Protein 5TZ6 (pdb70)

Radius of gyration: 31.49 Å; Cα contacts (8 Å, |Δi|>4): 1342; chains: 2; bounding box: 71×43×93 Å

Nearest PDB structures (foldseek):
  5tz6-assembly1_B  TM=1.004E+00  e=2.586E-59  Moorena producens 3L
  5tz6-assembly1_A  TM=9.968E-01  e=7.434E-54  Moorena producens 3L
  3kg8-assembly1_A  TM=9.962E-01  e=2.487E-53  Lyngbya majuscula
  3kg8-assembly1_B  TM=9.814E-01  e=1.537E-48  Lyngbya majuscula
  5tz5-assembly1_B  TM=8.863E-01  e=3.709E-26  Moorena producens 3L

Secondary structure (DSSP, 8-state):
--SBTTBSEEE--TT-SSEEEEEEE-TTTSGGGGGEEETTEEEE-HHHHHHHHHHHHHHH-SSS-EEEEEEE--S-EEE-TT--EEEEEEEEEETTEEEEEEEEE-S-------EEEEEEEEEE---------HHHHHHH--EEE-HHHHHHHHHHTTEEE-GGG--EEEEEE-SSEEEEEEE--TT---TTT-SS-HHHHHHHHHGGGGGSSS--S-TT-EEEEEEEEEEEE------SEEEEEEEEEE-SS-TTEEEEEEEEE-TT--EEEEEEEEEEEEE-HHHHT-/--SBTTBSEEEEETTEEEEEEEEEE-TTTSGGGGGEEETTEEEE-HHHHHHHHHHHHHHH-SSS-EEEEEEE--S-EEE-TT--EEEEEEEEE-SSSEEEEEEEEES-----EEEEEEEEEE-----HHHHHHH--EEE-THHHHHHHHHTTEEE-GGG--EEEEEE-SSEEEEEEE--TT---TTT-SS-HHHHHHHHHGGGGG----TT-EEEEEEEEEEEE------SEEEEEEEEEE-SS-TTEEEEEEEEE-TT--EEEEEEEEEEEEE-HHHHT-

InterPro domains:
  IPR001227 Acyl transferase domain superfamily [G3DSA:3.40.366.10] (580-884)
  IPR009081 Phosphopantetheine binding ACP domain [PF00550] (2170-2235)
  IPR009081 Phosphopantetheine binding ACP domain [PS50075] (2164-2239)
  IPR013217 Methyltransferase type 12 [PF08242] (1470-1570)
  IPR013968 Polyketide synthase-like, ketoreductase domain [PF08659] (1884-2061)
  IPR014030 Beta-ketoacyl synthase-like, N-terminal domain [PF00109] (36-285)
  IPR014031 Beta-ketoacyl synthase, C-terminal domain [PF02801] (294-410)
  IPR014043 Acyl transferase domain [PF00698] (580-899)
  IPR014043 Acyl transferase domain [SM00827] (582-881)
  IPR016035 Acyl transferase/acyl hydrolase/lysophospholipase [SSF52151] (579-879)
  IPR016036 Malonyl-CoA ACP transacylase, ACP-binding [SSF55048] (710-774)
  IPR016039 Thiolase-like [G3DSA:3.40.47.10] (28-479)
  IPR016039 Thiolase-like [SSF53901] (31-402)
  IPR018201 Beta-ketoacyl synthase, active site [PS00606] (198-214)
  IPR020806 Polyketide synthase-like, phosphopantetheine-binding domain [SM00823] (2167-2239)
  IPR020807 Polyketide/metazoan fatty acid synthase-like, dehydratase domain [SM00826] (946-1122)
  IPR020841 Polyketide synthase, beta-ketoacyl synthase domain [PS52004] (35-460)
  IPR020841 Polyketide synthase, beta-ketoacyl synthase domain [SM00825] (38-463)
  IPR029063 S-adenosyl-L-methionine-dependent methyltransferase superfamily [G3DSA:3.40.50.150] (1334-1633)
  IPR029063 S-adenosyl-L-methionine-dependent methyltransferase superfamily [SSF53335] (1449-1626)

Organism: NCBI:txid489825

Foldseek 3Di:
DDLFLAFRDKDDDPPDQKTKTKGKDDCVSPVQLVFWAALNWRWQAVLQVVLVVLSVCVVPDPDNKKKWFWKFFPATDTAPDRGIKMWMWIWHDDVQKTWIWIKIDHPPPVDDDIGTGMTTIMHGDDFDFAFDDPVVVCVQFPAKDALVLLQVLCVLLRGGGHQQLSFFGIWTHGDQKIKTKGFGGPVDDPLVRTFAHSSRSVVLVSNVSVVCSPDDDDSNKDWGWGTFGMKMADGHDPDRIKMKMKGWQADPVDNFKIWMKMWIADPRRTTGMITHTTITGIDRVVVSND/DALFLAFRDWDDDPPDQKIKTKGKDDCVSPVQLVFWAAPNWRWQAVLNVVLVVLSVCVVPDPDNKKKWFWKFFPAIDTAPHVFIKMWMWIWHDDDQKTW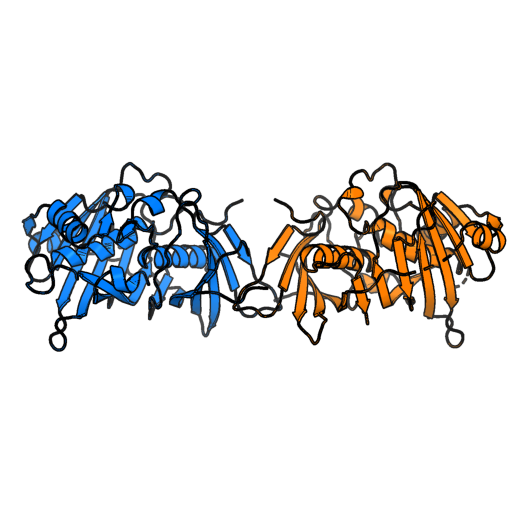IWIKIDGPPDVDIGTGMTTIMHGDDFDDDVVVCVQFPAKDQLVLLQVLCVLLRGGGDQQLSFFGIWTGHDQKIKTKGFGGPVDDPCPRTLGRSSNSVVLVSRNVVVVSDVSNKDWGFGTFGMKMFHGDDPDRIKMKIKGWQADPVDNFKIWIKIWIAHPVGRTGIITHGTITGIDRVVVNVD

CATH classification: 3.10.129.10 (+1 more: 3.10.129.120)

Solvent-accessible surface area: 26269 Å² total; per-residue (Å²): 182,111,90,11,19,1,0,48,35,58,2,84,9,48,40,24,150,28,22,1,3,14,5,71,0,11,45,157,63,7,93,19,0,49,33,22,42,6,64,165,77,26,7,2,15,16,1,1,3,1,2,2,2,2,0,0,3,48,54,39,40,119,50,71,32,4,36,0,35,89,2,84,39,81,81,38,3,25,6,83,168,187,17,72,50,2,0,0,1,6,0,39,67,97,133,137,15,31,39,4,68,0,0,0,5,78,86,103,198,169,30,94,124,102,11,28,3,0,32,15,75,0,12,66,17,106,63,96,62,45,97,30,59,30,128,98,2,81,74,121,2,87,115,115,20,91,21,52,86,0,17,94,21,12,109,74,32,69,14,55,6,23,86,3,0,83,8,4,89,55,0,47,33,26,161,37,19,0,0,0,18,0,94,30,10,178,83,12,161,69,48,119,137,4,38,6,5,0,0,9,1,10,0,7,9,9,0,4,6,2,33,6,50,130,62,89,44,77,136,80,47,4,12,30,43,80,22,2,83,71,4,3,6,0,48,56,29,139,50,95,35,4,19,0,21,0,45,22,72,85,32,197,164,32,44,102,47,3,90,6,58,2,43,4,0,13,69,148,0,89,5,0,4,30,5,70,20,2,20,0,81,37,21,28,5,111,114,74,13,200,178,103,92,12,30,1,0,39,28,60,2,35,4,30,42,18,144,26,19,0,3,14,4,60,2,12,52,159,62,6,94,20,3,51,30,21,55,7,86,155,71,22,8,2,17,10,0,5,5,1,2,1,1,1,0,0,6,50,57,39,40,119,47,78,29,2,28,0,32,101,2,84,34,77,94,35,2,33,7,78,161,190,14,56,44,3,1,0,1,5,0,33,65,101,135,139,14,33,43,3,65,0,0,0,33,63,90,102,214,143,130,102,12,30,3,0,35,16,74,0,13,71,21,97,71,156,112,26,122,106,10,80,75,133,1,86,101,130,20,92,19,52,82,0,15,101,19,12,115,67,9,72,22,58,11,22,91,4,4,101,10,5,90,51,0,52,19,24,161,34,20,0,1,0,22,1,85,28,11,174,80,10,168,81,42,108,144,6,35,6,5,2,0,8,3,12,0,11,13,10,0,6,7,5,36,12,65,142,137,129,88,56,5,24,27,37,73,20,1,86,73,5,9,10,6,60,59,19,131,48,93,41,10,15,0,20,0,40,20,71,99,32,197,169,41,54,110,54,3,84,7,50,4,57,5,10,12,80,149,45,111,38,0,6,40,6,76,17,6,28,1,81,72,27,29,3,134,115,62,15,217

B-factor: mean 114.91, std 52.79, range [30.0, 287.31]

Structure (mmCIF, N/CA/C/O backbone):
data_5TZ6
#
_entry.id   5TZ6
#
_cell.length_a   47.550
_cell.length_b   70.584
_cell.length_c   176.018
_cell.angle_alpha   90.000
_cell.angle_beta   90.000
_cell.angle_gamma   90.000
#
_symmetry.space_group_name_H-M   'P 21 21 21'
#
loop_
_entity.id
_entity.type
_entity.pdbx_description
1 polymer CurJ
2 non-polymer '(2E,5R)-5-hydroxy-2-methylhept-2-enoic acid'
3 water water
#
loop_
_atom_site.group_PDB
_atom_site.id
_atom_site.type_symbol
_atom_site.label_atom_id
_atom_site.label_alt_id
_atom_site.label_comp_id
_atom_site.label_asym_id
_atom_site.label_entity_id
_atom_site.label_seq_id
_atom_site.pdbx_PDB_ins_code
_atom_site.Cartn_x
_atom_site.Cartn_y
_atom_site.Cartn_z
_atom_site.occupancy
_atom_site.B_iso_or_equiv
_atom_site.auth_seq_id
_atom_site.auth_comp_id
_atom_site.auth_asym_id
_atom_site.auth_atom_id
_atom_site.pdbx_PDB_model_num
ATOM 1 N N . THR A 1 6 ? -9.376 9.716 25.591 1.00 161.12 943 THR A N 1
ATOM 2 C CA . THR A 1 6 ? -8.103 9.241 25.062 1.00 162.39 943 THR A CA 1
ATOM 3 C C . THR A 1 6 ? -8.325 8.180 23.984 1.00 150.32 943 THR A C 1
ATOM 4 O O . THR A 1 6 ? -8.191 6.980 24.229 1.00 145.83 943 THR A O 1
ATOM 8 N N . LYS A 1 7 ? -8.662 8.649 22.785 1.00 139.93 944 LYS A N 1
ATOM 9 C CA . LYS A 1 7 ? -8.911 7.802 21.625 1.00 128.44 944 LYS A CA 1
ATOM 10 C C . LYS A 1 7 ? -8.041 8.305 20.483 1.00 120.53 944 LYS A C 1
ATOM 11 O O . LYS A 1 7 ? -8.196 9.450 20.046 1.00 118.96 944 LYS A O 1
ATOM 17 N N . LEU A 1 8 ? -7.128 7.458 20.001 1.00 108.20 945 LEU A N 1
ATOM 18 C CA . LEU A 1 8 ? -6.216 7.900 18.950 1.00 103.86 945 LEU A CA 1
ATOM 19 C C . LEU A 1 8 ? -6.966 8.194 17.657 1.00 99.88 945 LEU A C 1
ATOM 20 O O . LEU A 1 8 ? -6.606 9.123 16.923 1.00 102.14 945 LEU A O 1
ATOM 25 N N . HIS A 1 9 ? -8.020 7.428 17.377 1.00 92.44 946 HIS A N 1
ATOM 26 C CA . HIS A 1 9 ? -8.793 7.522 16.151 1.00 90.54 946 HIS A CA 1
ATOM 27 C C . HIS A 1 9 ? -10.103 6.819 16.450 1.00 92.74 946 HIS A C 1
ATOM 28 O O . HIS A 1 9 ? -10.081 5.775 17.115 1.00 97.15 946 HIS A O 1
ATOM 35 N N . PRO A 1 10 ? -11.248 7.342 16.002 1.00 92.15 947 PRO A N 1
ATOM 36 C CA . PRO A 1 10 ? -12.530 6.716 16.372 1.00 90.55 947 PRO A CA 1
ATOM 37 C C . PRO A 1 10 ? -12.547 5.209 16.142 1.00 79.82 947 PRO A C 1
ATOM 38 O O . PRO A 1 10 ? -13.341 4.490 16.757 1.00 81.82 947 PRO A O 1
ATOM 42 N N . LEU A 1 11 ? -11.659 4.718 15.278 1.00 70.92 948 LEU A N 1
ATOM 43 C CA . LEU A 1 11 ? -11.567 3.299 14.967 1.00 75.79 948 LEU A CA 1
ATOM 44 C C . LEU A 1 11 ? -10.424 2.595 15.687 1.00 79.43 948 LEU A C 1
ATOM 45 O O . LEU A 1 11 ? -10.289 1.376 15.554 1.00 85.25 948 LEU A O 1
ATOM 50 N N . ILE A 1 12 ? -9.600 3.320 16.441 1.00 69.82 949 ILE A N 1
ATOM 51 C CA . ILE A 1 12 ? -8.376 2.758 17.005 1.00 67.99 949 ILE A CA 1
ATOM 52 C C . ILE A 1 12 ? -8.246 3.238 18.442 1.00 66.89 949 ILE A C 1
ATOM 53 O O . ILE A 1 12 ? -8.111 4.442 18.687 1.00 65.42 949 ILE A O 1
ATOM 58 N N . ASN A 1 13 ? -8.271 2.303 19.391 1.00 63.49 950 ASN A N 1
ATOM 59 C CA . ASN A 1 13 ? -8.182 2.697 20.790 1.00 71.79 950 ASN A CA 1
ATOM 60 C C . ASN A 1 13 ? -6.741 2.965 21.208 1.00 75.10 950 ASN A C 1
ATOM 61 O O . ASN A 1 13 ? -6.447 4.014 21.791 1.00 74.20 950 ASN A O 1
ATOM 66 N N . GLN A 1 14 ? -5.818 2.052 20.915 1.00 77.53 951 GLN A N 1
ATOM 67 C CA . GLN A 1 14 ? -4.440 2.298 21.319 1.00 84.41 951 GLN A CA 1
ATOM 68 C C . GLN A 1 14 ? -3.484 1.782 20.258 1.00 76.43 951 GLN A C 1
ATOM 69 O O . GLN A 1 14 ? -3.820 0.915 19.453 1.00 69.14 951 GLN A O 1
ATOM 75 N N . LYS A 1 15 ? -2.285 2.351 20.263 1.00 81.72 952 LYS A N 1
ATOM 76 C CA . LYS A 1 15 ? -1.178 1.914 19.428 1.00 74.33 952 LYS A CA 1
ATOM 77 C C . LYS A 1 15 ? -0.043 1.448 20.327 1.00 74.78 952 LYS A C 1
ATOM 78 O O . LYS A 1 15 ? 0.216 2.049 21.375 1.00 76.89 952 LYS A O 1
ATOM 84 N N . PHE A 1 16 ? 0.629 0.374 19.924 1.00 68.90 953 PHE A N 1
ATOM 85 C CA . PHE A 1 16 ? 1.746 -0.143 20.698 1.00 66.54 953 PHE A CA 1
ATOM 86 C C . PHE A 1 16 ? 2.903 -0.501 19.783 1.00 66.70 953 PHE A C 1
ATOM 87 O O . PHE A 1 16 ? 2.717 -1.185 18.771 1.00 56.09 953 PHE A O 1
ATOM 95 N N . GLN A 1 17 ? 4.095 -0.050 20.164 1.00 65.93 954 GLN A N 1
ATOM 96 C CA . GLN A 1 17 ? 5.327 -0.516 19.554 1.00 74.54 954 GLN A CA 1
ATOM 97 C C . GLN A 1 17 ? 6.421 -0.493 20.607 1.00 71.66 954 GLN A C 1
ATOM 98 O O . GLN A 1 17 ? 6.305 0.177 21.637 1.00 70.42 954 GLN A O 1
ATOM 104 N N . SER A 1 18 ? 7.487 -1.251 20.338 1.00 76.09 955 SER A N 1
ATOM 105 C CA . SER A 1 18 ? 8.543 -1.485 21.310 1.00 79.22 955 SER A CA 1
ATOM 106 C C . SER A 1 18 ? 9.861 -1.742 20.599 1.00 80.46 955 SER A C 1
ATOM 107 O O . SER A 1 18 ? 9.870 -2.386 19.538 1.00 76.83 955 SER A O 1
ATOM 110 N N . PRO A 1 19 ? 10.978 -1.250 21.143 1.00 83.20 956 PRO A N 1
ATOM 111 C CA . PRO A 1 19 ? 12.294 -1.594 20.585 1.00 88.37 956 PRO A CA 1
ATOM 112 C C . PRO A 1 19 ? 12.538 -3.094 20.502 1.00 92.06 956 PRO A C 1
ATOM 113 O O . PRO A 1 19 ? 13.403 -3.541 19.742 1.00 98.35 956 PRO A O 1
ATOM 117 N N . LEU A 1 20 ? 11.784 -3.879 21.275 1.00 89.29 957 LEU A N 1
ATOM 118 C CA . LEU A 1 20 ? 11.930 -5.329 21.320 1.00 88.93 957 LEU A CA 1
ATOM 119 C C . LEU A 1 20 ? 10.884 -6.050 20.479 1.00 90.40 957 LEU A C 1
ATOM 120 O O . LEU A 1 20 ? 10.671 -7.253 20.660 1.00 98.72 957 LEU A O 1
ATOM 125 N N . SER A 1 21 ? 10.224 -5.338 19.570 1.00 86.00 958 SER A N 1
ATOM 126 C CA . SER A 1 21 ? 9.232 -5.928 18.683 1.00 76.24 958 SER A CA 1
ATOM 127 C C . SER A 1 21 ? 9.424 -5.377 17.282 1.00 79.19 958 SER A C 1
ATOM 128 O O . SER A 1 21 ? 9.541 -4.162 17.104 1.00 83.23 958 SER A O 1
ATOM 131 N N . LYS A 1 22 ? 9.487 -6.266 16.293 1.00 82.43 959 LYS A N 1
ATOM 132 C CA . LYS A 1 22 ? 9.588 -5.812 14.913 1.00 92.64 959 LYS A CA 1
ATOM 133 C C . LYS A 1 22 ? 8.251 -5.341 14.347 1.00 85.39 959 LYS A C 1
ATOM 134 O O . LYS A 1 22 ? 8.244 -4.536 13.411 1.00 85.00 959 LYS A O 1
ATOM 140 N N . GLU A 1 23 ? 7.128 -5.810 14.886 1.00 80.26 960 GLU A N 1
ATOM 141 C CA . GLU A 1 23 ? 5.821 -5.380 14.406 1.00 73.95 960 GLU A CA 1
ATOM 142 C C . GLU A 1 23 ? 5.324 -4.151 15.167 1.00 73.56 960 GLU A C 1
ATOM 143 O O . GLU A 1 23 ? 5.710 -3.892 16.309 1.00 77.95 960 GLU A O 1
ATOM 149 N N . ILE A 1 24 ? 4.440 -3.400 14.514 1.00 72.47 961 ILE A N 1
ATOM 150 C CA . ILE A 1 24 ? 3.693 -2.312 15.132 1.00 67.85 961 ILE A CA 1
ATOM 151 C C . ILE A 1 24 ? 2.242 -2.752 15.248 1.00 61.48 961 ILE A C 1
ATOM 152 O O . ILE A 1 24 ? 1.688 -3.347 14.317 1.00 56.49 961 ILE A O 1
ATOM 157 N N . PHE A 1 25 ? 1.625 -2.468 16.389 1.00 64.92 962 PHE A N 1
ATOM 158 C CA . PHE A 1 25 ? 0.283 -2.951 16.671 1.00 61.74 962 PHE A CA 1
ATOM 159 C C . PHE A 1 25 ? -0.679 -1.791 16.872 1.00 62.57 962 PHE A C 1
ATOM 160 O O . PHE A 1 25 ? -0.330 -0.780 17.485 1.00 67.93 962 PHE A O 1
ATOM 168 N N . PHE A 1 26 ? -1.887 -1.941 16.340 1.00 60.34 963 PHE A N 1
ATOM 169 C CA . PHE A 1 26 ? -3.013 -1.081 16.675 1.00 59.28 963 PHE A CA 1
ATOM 170 C C . PHE A 1 26 ? -4.155 -1.937 17.204 1.00 57.75 963 PHE A C 1
ATOM 171 O O . PHE A 1 26 ? -4.417 -3.028 16.688 1.00 59.45 963 PHE A O 1
ATOM 179 N N . GLU A 1 27 ? -4.809 -1.455 18.256 1.00 56.47 964 GLU A N 1
ATOM 180 C CA . GLU A 1 27 ? -5.815 -2.220 18.974 1.00 67.77 964 GLU A CA 1
ATOM 181 C C . GLU A 1 27 ? -7.092 -1.407 19.106 1.00 74.08 964 GLU A C 1
ATOM 182 O O . GLU A 1 27 ? -7.058 -0.207 19.414 1.00 80.43 964 GLU A O 1
ATOM 188 N N . SER A 1 28 ? -8.215 -2.090 18.896 1.00 69.85 965 SER A N 1
ATOM 189 C CA . SER A 1 28 ? -9.523 -1.476 18.751 1.00 69.11 965 SER A CA 1
ATOM 190 C C . SER A 1 28 ? -10.557 -2.464 19.266 1.00 66.85 965 SER A C 1
ATOM 191 O O . SER A 1 28 ? -10.366 -3.678 19.166 1.00 60.60 965 SER A O 1
ATOM 194 N N . TYR A 1 29 ? -11.645 -1.945 19.832 1.00 68.22 966 TYR A N 1
ATOM 195 C CA . TYR A 1 29 ? -12.673 -2.782 20.453 1.00 71.59 966 TYR A CA 1
ATOM 196 C C . TYR A 1 29 ? -13.969 -2.634 19.661 1.00 72.11 966 TYR A C 1
ATOM 197 O O . TYR A 1 29 ? -14.678 -1.631 19.789 1.00 79.61 966 TYR A O 1
ATOM 206 N N . PHE A 1 30 ? -14.286 -3.651 18.863 1.00 63.12 967 PHE A N 1
ATOM 207 C CA . PHE A 1 30 ? -15.394 -3.585 17.917 1.00 57.38 967 PHE A CA 1
ATOM 208 C C . PHE A 1 30 ? -16.677 -4.087 18.569 1.00 60.42 967 PHE A C 1
ATOM 209 O O . PHE A 1 30 ? -16.741 -5.230 19.047 1.00 62.34 967 PHE A O 1
ATOM 217 N N . SER A 1 31 ? -17.689 -3.223 18.587 1.00 62.19 968 SER A N 1
ATOM 218 C CA . SER A 1 31 ? -18.996 -3.522 19.153 1.00 69.28 968 SER A CA 1
ATOM 219 C C . SER A 1 31 ? -19.968 -2.454 18.681 1.00 71.67 968 SER A C 1
ATOM 220 O O . SER A 1 31 ? -19.564 -1.370 18.248 1.00 68.62 968 SER A O 1
ATOM 223 N N . THR A 1 32 ? -21.261 -2.776 18.769 1.00 73.67 969 THR A N 1
ATOM 224 C CA . THR A 1 32 ? -22.283 -1.828 18.341 1.00 71.96 969 THR A CA 1
ATOM 225 C C . THR A 1 32 ? -22.303 -0.592 19.231 1.00 77.34 969 THR A C 1
ATOM 226 O O . THR A 1 32 ? -22.637 0.502 18.762 1.00 76.68 969 THR A O 1
ATOM 230 N N . GLU A 1 33 ? -21.954 -0.742 20.510 1.00 77.92 970 GLU A N 1
ATOM 231 C CA . GLU A 1 33 ? -21.921 0.415 21.398 1.00 90.27 970 GLU A CA 1
ATOM 232 C C . GLU A 1 33 ? -20.770 1.356 21.051 1.00 97.29 970 GLU A C 1
ATOM 233 O O . GLU A 1 33 ? -20.949 2.580 21.040 1.00 112.76 970 GLU A O 1
ATOM 239 N N . ASN A 1 34 ? -19.584 0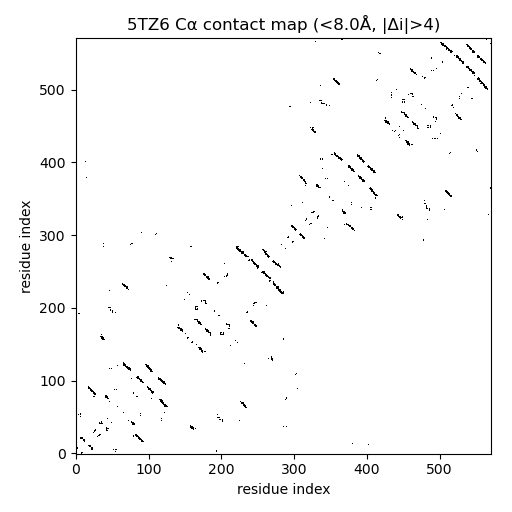.812 20.760 1.00 94.22 971 ASN A N 1
ATOM 240 C CA . ASN A 1 34 ? -18.453 1.668 20.410 1.00 82.13 971 ASN A CA 1
ATOM 241 C C . ASN A 1 34 ? -18.588 2.225 19.001 1.00 77.23 971 ASN A C 1
ATOM 242 O O . ASN A 1 34 ? -18.209 3.373 18.746 1.00 80.94 971 ASN A O 1
ATOM 247 N N . LEU A 1 35 ? -19.124 1.429 18.079 1.00 72.35 972 LEU A N 1
ATOM 248 C CA . LEU A 1 35 ? -19.277 1.825 16.680 1.00 69.21 972 LEU A CA 1
ATOM 249 C C . LEU A 1 35 ? -20.735 1.629 16.291 1.00 70.60 972 LEU A C 1
ATOM 250 O O . LEU A 1 35 ? -21.123 0.561 15.794 1.00 68.39 972 LEU A O 1
ATOM 255 N N . PRO A 1 36 ? -21.569 2.652 16.484 1.00 67.17 973 PRO A N 1
ATOM 256 C CA . PRO A 1 36 ? -23.014 2.464 16.277 1.00 68.60 973 PRO A CA 1
ATOM 257 C C . PRO A 1 36 ? -23.373 2.038 14.866 1.00 68.24 973 PRO A C 1
ATOM 258 O O . PRO A 1 36 ? -24.229 1.163 14.695 1.00 71.93 973 PRO A O 1
ATOM 262 N N . PHE A 1 37 ? -22.736 2.621 13.847 1.00 61.45 974 PHE A N 1
ATOM 263 C CA . PHE A 1 37 ? -23.099 2.302 12.471 1.00 59.54 974 PHE A CA 1
ATOM 264 C C . PHE A 1 37 ? -22.930 0.820 12.154 1.00 63.42 974 PHE A C 1
ATOM 265 O O . PHE A 1 37 ? -23.514 0.336 11.177 1.00 61.97 974 PHE A O 1
ATOM 273 N N . LEU A 1 38 ? -22.148 0.089 12.952 1.00 65.10 975 LEU A N 1
ATOM 274 C CA . LEU A 1 38 ? -22.017 -1.347 12.733 1.00 65.72 975 LEU A CA 1
ATOM 275 C C . LEU A 1 38 ? -23.365 -2.055 12.816 1.00 68.20 975 LEU A C 1
ATOM 276 O O . LEU A 1 38 ? -23.552 -3.112 12.202 1.00 69.00 975 LEU A O 1
ATOM 281 N N . ALA A 1 39 ? -24.318 -1.485 13.549 1.00 56.74 976 ALA A N 1
ATOM 282 C CA . ALA A 1 39 ? -25.640 -2.079 13.646 1.00 63.95 976 ALA A CA 1
ATOM 283 C C . ALA A 1 39 ? -26.445 -1.943 12.359 1.00 71.67 976 ALA A C 1
ATOM 284 O O . ALA A 1 39 ? -27.584 -2.423 12.311 1.00 62.80 976 ALA A O 1
ATOM 286 N N . ASP A 1 40 ? -25.890 -1.320 11.320 1.00 63.82 977 ASP A N 1
ATOM 287 C CA . ASP A 1 40 ? -26.614 -1.083 10.079 1.00 60.47 977 ASP A CA 1
ATOM 288 C C . ASP A 1 40 ? -26.160 -1.986 8.941 1.00 59.25 977 ASP A C 1
ATOM 289 O O . ASP A 1 40 ? -26.611 -1.806 7.805 1.00 63.44 977 ASP A O 1
ATOM 294 N N . PHE A 1 41 ? -25.279 -2.944 9.209 1.00 58.70 978 PHE A N 1
ATOM 295 C CA . PHE A 1 41 ? -24.830 -3.904 8.209 1.00 56.00 978 PHE A CA 1
ATOM 296 C C . PHE A 1 41 ? -25.189 -5.286 8.746 1.00 52.49 978 PHE A C 1
ATOM 297 O O . PHE A 1 41 ? -24.413 -5.886 9.494 1.00 54.82 978 PHE A O 1
ATOM 305 N N . ILE A 1 42 ? -26.375 -5.773 8.382 1.00 49.44 979 ILE A N 1
ATOM 306 C CA . ILE A 1 42 ? -26.946 -7.001 8.937 1.00 53.35 979 ILE A CA 1
ATOM 307 C C . ILE A 1 42 ? -26.957 -8.058 7.841 1.00 56.24 979 ILE A C 1
ATOM 308 O O . ILE A 1 42 ? -27.608 -7.877 6.808 1.00 63.59 979 ILE A O 1
ATOM 313 N N . VAL A 1 43 ? -26.255 -9.164 8.059 1.00 59.07 980 VAL A N 1
ATOM 314 C CA . VAL A 1 43 ? -26.210 -10.267 7.100 1.00 58.99 980 VAL A CA 1
ATOM 315 C C . VAL A 1 43 ? -26.826 -11.491 7.764 1.00 60.10 980 VAL A C 1
ATOM 316 O O . VAL A 1 43 ? -26.321 -11.965 8.790 1.00 64.62 980 VAL A O 1
ATOM 320 N N . TYR A 1 44 ? -27.899 -12.013 7.171 1.00 57.56 981 TYR A N 1
ATOM 321 C CA . TYR A 1 44 ? -28.620 -13.146 7.745 1.00 60.88 981 TYR A CA 1
ATOM 322 C C . TYR A 1 44 ? -28.837 -12.961 9.242 1.00 68.72 981 TYR A C 1
ATOM 323 O O . TYR A 1 44 ? -28.671 -13.903 10.025 1.00 70.32 981 TYR A O 1
ATOM 332 N N . GLU A 1 45 ? -29.209 -11.745 9.642 1.00 72.10 982 GLU A N 1
ATOM 333 C CA . GLU A 1 45 ? -29.561 -11.354 11.010 1.00 76.02 982 GLU A CA 1
ATOM 334 C C . GLU A 1 45 ? -28.358 -11.197 11.934 1.00 67.52 982 GLU A C 1
ATOM 335 O O . GLU A 1 45 ? -28.543 -11.066 13.157 1.00 66.30 982 GLU A O 1
ATOM 341 N N . GLN A 1 46 ? -27.141 -11.165 11.410 1.00 60.30 983 GLN A N 1
ATOM 342 C CA . GLN A 1 46 ? -25.948 -11.026 12.230 1.00 68.99 983 GLN A CA 1
ATOM 343 C C . GLN A 1 46 ? -25.269 -9.700 11.932 1.00 61.76 983 GLN A C 1
ATOM 344 O O . GLN A 1 46 ? -25.266 -9.236 10.788 1.00 67.31 983 GLN A O 1
ATOM 350 N N . VAL A 1 47 ? -24.704 -9.087 12.969 1.00 53.86 984 VAL A N 1
ATOM 351 C CA . VAL A 1 47 ? -23.869 -7.914 12.756 1.00 56.17 984 VAL A CA 1
ATOM 352 C C . VAL A 1 47 ? -22.559 -8.373 12.138 1.00 55.46 984 VAL A C 1
ATOM 353 O O . VAL A 1 47 ? -21.838 -9.193 12.717 1.00 66.72 984 VAL A O 1
ATOM 357 N N . VAL A 1 48 ? -22.235 -7.828 10.970 1.00 50.27 985 VAL A N 1
ATOM 358 C CA . VAL A 1 48 ? -21.040 -8.208 10.231 1.00 52.64 985 VAL A CA 1
ATOM 359 C C . VAL A 1 48 ? -20.265 -6.951 9.882 1.00 56.79 985 VAL A C 1
ATOM 360 O O . VAL A 1 48 ? -20.849 -5.932 9.493 1.00 65.86 985 VAL A O 1
ATOM 364 N N . VAL A 1 49 ? -18.942 -7.019 10.026 1.00 54.42 986 VAL A N 1
ATOM 365 C CA . VAL A 1 49 ? -18.046 -5.943 9.643 1.00 53.01 986 VAL A CA 1
ATOM 366 C C . VAL A 1 49 ? -17.574 -6.217 8.220 1.00 49.94 986 VAL A C 1
ATOM 367 O O . VAL A 1 49 ? -16.836 -7.200 8.013 1.00 57.77 986 VAL A O 1
ATOM 371 N N . PRO A 1 50 ? -17.937 -5.409 7.236 1.00 55.20 987 PRO A N 1
ATOM 372 C CA . PRO A 1 50 ? -17.480 -5.653 5.869 1.00 53.66 987 PRO A CA 1
ATOM 373 C C . PRO A 1 50 ? -16.008 -5.299 5.691 1.00 52.97 987 PRO A C 1
ATOM 374 O O . PRO A 1 50 ? -15.412 -4.568 6.486 1.00 57.42 987 PRO A O 1
ATOM 378 N N . GLY A 1 51 ? -15.426 -5.839 4.615 1.00 52.73 988 GLY A N 1
ATOM 379 C CA . GLY A 1 51 ? -14.023 -5.565 4.317 1.00 50.62 988 GLY A CA 1
ATOM 380 C C . GLY A 1 51 ? -13.720 -4.078 4.232 1.00 48.12 988 GLY A C 1
ATOM 381 O O . GLY A 1 51 ? -12.706 -3.600 4.759 1.00 68.03 988 GLY A O 1
ATOM 382 N N . ALA A 1 52 ? -14.586 -3.330 3.546 1.00 43.52 989 ALA A N 1
ATOM 383 C CA . ALA A 1 52 ? -14.459 -1.880 3.441 1.00 51.74 989 ALA A CA 1
ATOM 384 C C . ALA A 1 52 ? -14.107 -1.272 4.792 1.00 53.66 989 ALA A C 1
ATOM 385 O O . ALA A 1 52 ? -13.276 -0.360 4.883 1.00 69.32 989 ALA A O 1
ATOM 387 N N . SER A 1 53 ? -14.721 -1.789 5.853 1.00 49.25 990 SER A N 1
ATOM 388 C CA . SER A 1 53 ? -14.422 -1.286 7.185 1.00 45.09 990 SER A CA 1
ATOM 389 C C . SER A 1 53 ? -12.952 -1.481 7.516 1.00 50.73 990 SER A C 1
ATOM 390 O O . SER A 1 53 ? -12.291 -0.564 8.012 1.00 62.40 990 SER A O 1
ATOM 393 N N . HIS A 1 54 ? -12.423 -2.682 7.258 1.00 46.15 991 HIS A N 1
ATOM 394 C CA . HIS A 1 54 ? -11.003 -2.928 7.497 1.00 48.81 991 HIS A CA 1
ATOM 395 C C . HIS A 1 54 ? -10.124 -1.999 6.669 1.00 46.72 991 HIS A C 1
ATOM 396 O O . HIS A 1 54 ? -9.037 -1.614 7.117 1.00 56.68 991 HIS A O 1
ATOM 403 N N . ILE A 1 55 ? -10.576 -1.622 5.469 1.00 35.86 992 ILE A N 1
ATOM 404 C CA . ILE A 1 55 ? -9.836 -0.637 4.683 1.00 42.05 992 ILE A CA 1
ATOM 405 C C . ILE A 1 55 ? -9.791 0.700 5.416 1.00 46.70 992 ILE A C 1
ATOM 406 O O . ILE A 1 55 ? -8.728 1.318 5.564 1.00 54.12 992 ILE A O 1
ATOM 411 N N . SER A 1 56 ? -10.946 1.164 5.892 1.00 54.25 993 SER A N 1
ATOM 412 C CA . SER A 1 56 ? -10.977 2.404 6.662 1.00 50.94 993 SER A CA 1
ATOM 413 C C . SER A 1 56 ? -10.081 2.311 7.900 1.00 48.48 993 SER A C 1
ATOM 414 O O . SER A 1 56 ? -9.382 3.274 8.254 1.00 56.21 993 SER A O 1
ATOM 417 N N . LEU A 1 57 ? -10.044 1.137 8.536 1.00 43.54 994 LEU A N 1
ATOM 418 C CA . LEU A 1 57 ? -9.204 0.934 9.714 1.00 43.07 994 LEU A CA 1
ATOM 419 C C . LEU A 1 57 ? -7.724 1.047 9.366 1.00 52.88 994 LEU A C 1
ATOM 420 O O . LEU A 1 57 ? -6.937 1.638 10.124 1.00 53.23 994 LEU A O 1
ATOM 425 N N . LEU A 1 58 ? -7.324 0.493 8.219 1.00 45.70 995 LEU A N 1
ATOM 426 C CA . LEU A 1 58 ? -5.923 0.607 7.830 1.00 48.68 995 LEU A CA 1
ATOM 427 C C . LEU A 1 58 ? -5.575 2.041 7.459 1.00 51.79 995 LEU A C 1
ATOM 428 O O . LEU A 1 58 ? -4.473 2.507 7.756 1.00 53.97 995 LEU A O 1
ATOM 433 N N . LEU A 1 59 ? -6.494 2.766 6.817 1.00 52.28 996 LEU A N 1
ATOM 434 C CA . LEU A 1 59 ? -6.226 4.183 6.599 1.00 57.16 996 LEU A CA 1
ATOM 435 C C . LEU A 1 59 ? -5.991 4.899 7.923 1.00 57.41 996 LEU A C 1
ATOM 436 O O . LEU A 1 59 ? -5.111 5.765 8.020 1.00 58.26 996 LEU A O 1
ATOM 441 N N . ALA A 1 60 ? -6.761 4.554 8.959 1.00 53.08 997 ALA A N 1
ATOM 442 C CA . ALA A 1 60 ? -6.502 5.144 10.272 1.00 51.34 997 ALA A CA 1
ATOM 443 C C . ALA A 1 60 ? -5.085 4.831 10.754 1.00 61.75 997 ALA A C 1
ATOM 444 O O . ALA A 1 60 ? -4.315 5.741 11.103 1.00 67.25 997 ALA A O 1
ATOM 446 N N . ALA A 1 61 ? -4.720 3.544 10.779 1.00 56.33 998 ALA A N 1
ATOM 447 C CA . ALA A 1 61 ? -3.375 3.173 11.220 1.00 62.60 998 ALA A CA 1
ATOM 448 C C . ALA A 1 61 ? -2.312 3.945 10.444 1.00 57.25 998 ALA A C 1
ATOM 449 O O . ALA A 1 61 ? -1.395 4.543 11.027 1.00 53.46 998 ALA A O 1
ATOM 451 N N . ALA A 1 62 ? -2.430 3.938 9.116 1.00 57.11 999 ALA A N 1
ATOM 452 C CA . ALA A 1 62 ? -1.564 4.741 8.266 1.00 60.49 999 ALA A CA 1
ATOM 453 C C . ALA A 1 62 ? -1.464 6.165 8.789 1.00 64.66 999 ALA A C 1
ATOM 454 O O . ALA A 1 62 ? -0.365 6.711 8.937 1.00 66.57 999 ALA A O 1
ATOM 456 N N . SER A 1 63 ? -2.611 6.786 9.072 1.00 67.88 1000 SER A N 1
ATOM 457 C CA . SER A 1 63 ? -2.589 8.166 9.540 1.00 73.49 1000 SER A CA 1
ATOM 458 C C . SER A 1 63 ? -1.881 8.296 10.879 1.00 73.74 1000 SER A C 1
ATOM 459 O O . SER A 1 63 ? -1.388 9.380 11.202 1.00 66.97 1000 SER A O 1
ATOM 462 N N . LEU A 1 64 ? -1.775 7.213 11.644 1.00 77.89 1001 LEU A N 1
ATOM 463 C CA . LEU A 1 64 ? -1.009 7.264 12.881 1.00 68.85 1001 LEU A CA 1
ATOM 464 C C . LEU A 1 64 ? 0.437 6.812 12.718 1.00 76.93 1001 LEU A C 1
ATOM 465 O O . LEU A 1 64 ? 1.184 6.827 13.703 1.00 82.32 1001 LEU A O 1
ATOM 470 N N . THR A 1 65 ? 0.864 6.423 11.517 1.00 80.33 1002 THR A N 1
ATOM 471 C CA . THR A 1 65 ? 2.259 6.024 11.350 1.00 78.39 1002 THR A CA 1
ATOM 472 C C . THR A 1 65 ? 3.009 6.837 10.307 1.00 75.05 1002 THR A C 1
ATOM 473 O O . THR A 1 65 ? 4.162 7.203 10.541 1.00 74.87 1002 THR A O 1
ATOM 477 N N . PHE A 1 66 ? 2.398 7.141 9.166 1.00 73.75 1003 PHE A N 1
ATOM 478 C CA . PHE A 1 66 ? 3.085 7.939 8.162 1.00 77.14 1003 PHE A CA 1
ATOM 479 C C . PHE A 1 66 ? 2.953 9.427 8.481 1.00 80.21 1003 PHE A C 1
ATOM 480 O O . PHE A 1 66 ? 2.050 9.858 9.203 1.00 82.77 1003 PHE A O 1
ATOM 488 N N . ALA A 1 67 ? 3.884 10.218 7.945 1.00 88.86 1004 ALA A N 1
ATOM 489 C CA . ALA A 1 67 ? 3.756 11.667 8.056 1.00 93.13 1004 ALA A CA 1
ATOM 490 C C . ALA A 1 67 ? 2.870 12.257 6.964 1.00 94.35 1004 ALA A C 1
ATOM 491 O O . ALA A 1 67 ? 2.230 13.291 7.186 1.00 105.05 1004 ALA A O 1
ATOM 493 N N . ALA A 1 68 ? 2.813 11.621 5.798 1.00 89.07 1005 ALA A N 1
ATOM 494 C CA . ALA A 1 68 ? 2.039 12.107 4.665 1.00 80.90 1005 ALA A CA 1
ATOM 495 C C . ALA A 1 68 ? 0.585 11.637 4.744 1.00 85.63 1005 ALA A C 1
ATOM 496 O O . ALA A 1 68 ? 0.221 10.759 5.531 1.00 89.43 1005 ALA A O 1
ATOM 498 N N . THR A 1 69 ? -0.255 12.242 3.904 1.00 92.17 1006 THR A N 1
ATOM 499 C CA . THR A 1 69 ? -1.686 11.963 3.876 1.00 82.26 1006 THR A CA 1
ATOM 500 C C . THR A 1 69 ? -2.076 10.943 2.813 1.00 73.50 1006 THR A C 1
ATOM 501 O O . THR A 1 69 ? -2.982 10.136 3.043 1.00 74.63 1006 THR A O 1
ATOM 505 N N . GLU A 1 70 ? -1.428 10.971 1.647 1.00 67.20 1007 GLU A N 1
ATOM 506 C CA . GLU A 1 70 ? -1.729 10.019 0.586 1.00 66.58 1007 GLU A CA 1
ATOM 507 C C . GLU A 1 70 ? -1.072 8.681 0.897 1.00 69.08 1007 GLU A C 1
ATOM 508 O O . GLU A 1 70 ? 0.113 8.630 1.241 1.00 74.67 1007 GLU A O 1
ATOM 514 N N . CYS A 1 71 ? -1.833 7.598 0.782 1.00 61.41 1008 CYS A N 1
ATOM 515 C CA . CYS A 1 71 ? -1.237 6.283 0.949 1.00 66.20 1008 CYS A CA 1
ATOM 516 C C . CYS A 1 71 ? -2.014 5.260 0.133 1.00 54.47 1008 CYS A C 1
ATOM 517 O O . CYS A 1 71 ? -3.085 5.540 -0.410 1.00 56.26 1008 CYS A O 1
ATOM 520 N N . GLN A 1 72 ? -1.454 4.059 0.054 1.00 57.50 1009 GLN A N 1
ATOM 521 C CA . GLN A 1 72 ? -1.988 3.020 -0.806 1.00 55.79 1009 GLN A CA 1
ATOM 522 C C . GLN A 1 72 ? -1.896 1.675 -0.107 1.00 58.04 1009 GLN A C 1
ATOM 523 O O . GLN A 1 72 ? -0.926 1.392 0.609 1.00 58.00 1009 GLN A O 1
ATOM 529 N N . ILE A 1 73 ? -2.942 0.875 -0.304 1.00 45.25 1010 ILE A N 1
ATOM 530 C CA . ILE A 1 73 ? -3.057 -0.481 0.206 1.00 48.02 1010 ILE A CA 1
ATOM 531 C C . ILE A 1 73 ? -3.123 -1.399 -1.004 1.00 49.48 1010 ILE A C 1
ATOM 532 O O . ILE A 1 73 ? -3.973 -1.208 -1.878 1.00 52.82 1010 ILE A O 1
ATOM 537 N N . GLU A 1 74 ? -2.250 -2.395 -1.055 1.00 52.08 1011 GLU A N 1
ATOM 538 C CA . GLU A 1 74 ? -2.112 -3.225 -2.241 1.00 59.81 1011 GLU A CA 1
ATOM 539 C C . GLU A 1 74 ? -2.264 -4.698 -1.892 1.00 53.37 1011 GLU A C 1
ATOM 540 O O . GLU A 1 74 ? -2.012 -5.121 -0.760 1.00 42.11 1011 GLU A O 1
ATOM 546 N N . ASP A 1 75 ? -2.678 -5.472 -2.893 1.00 50.49 1012 ASP A N 1
ATOM 547 C CA . ASP A 1 75 ? -2.857 -6.914 -2.766 1.00 52.65 1012 ASP A CA 1
ATOM 548 C C . ASP A 1 75 ? -3.666 -7.264 -1.521 1.00 43.55 1012 ASP A C 1
ATOM 549 O O . ASP A 1 75 ? -3.246 -8.057 -0.673 1.00 44.22 1012 ASP A O 1
ATOM 554 N N . ILE A 1 76 ? -4.842 -6.649 -1.417 1.00 39.56 1013 ILE A N 1
ATOM 555 C CA . ILE A 1 76 ? -5.743 -6.866 -0.291 1.00 44.07 1013 ILE A CA 1
ATOM 556 C C . ILE A 1 76 ? -6.505 -8.169 -0.484 1.00 48.44 1013 ILE A C 1
ATOM 557 O O . ILE A 1 76 ? -7.066 -8.421 -1.558 1.00 42.05 1013 ILE A O 1
ATOM 562 N N . LEU A 1 77 ? -6.571 -8.979 0.571 1.00 50.70 1014 LEU A N 1
ATOM 563 C CA . LEU A 1 77 ? -7.453 -10.136 0.611 1.00 42.44 1014 LEU A CA 1
ATOM 564 C C . LEU A 1 77 ? -8.221 -10.116 1.924 1.00 46.43 1014 LEU A C 1
ATOM 565 O O . LEU A 1 77 ? -7.749 -9.570 2.928 1.00 41.32 1014 LEU A O 1
ATOM 570 N N . PHE A 1 78 ? -9.414 -10.716 1.910 1.00 40.11 1015 PHE A N 1
ATOM 571 C CA . PHE A 1 78 ? -10.289 -10.804 3.079 1.00 47.10 1015 PHE A CA 1
ATOM 572 C C . PHE A 1 78 ? -10.499 -12.277 3.417 1.00 50.20 1015 PHE A C 1
ATOM 573 O O . PHE A 1 78 ? -11.504 -12.878 3.013 1.00 50.81 1015 PHE A O 1
ATOM 581 N N . PRO A 1 79 ? -9.565 -12.899 4.138 1.00 52.14 1016 PRO A N 1
ATOM 582 C CA . PRO A 1 79 ? -9.668 -14.357 4.348 1.00 43.51 1016 PRO A CA 1
ATOM 583 C C . PRO A 1 79 ? -10.930 -14.803 5.074 1.00 49.63 1016 PRO A C 1
ATOM 584 O O . PRO A 1 79 ? -11.486 -15.855 4.735 1.00 53.86 1016 PRO A O 1
ATOM 588 N N . GLN A 1 80 ? -11.409 -14.033 6.049 1.00 54.76 1017 GLN A N 1
ATOM 589 C CA . GLN A 1 80 ? -12.515 -14.458 6.901 1.00 43.56 1017 GLN A CA 1
ATOM 590 C C . GLN A 1 80 ? -13.306 -13.240 7.357 1.00 45.14 1017 GLN A C 1
ATOM 591 O O . GLN A 1 80 ? -12.728 -12.280 7.878 1.00 51.87 1017 GLN A O 1
ATOM 597 N N . ALA A 1 81 ? -14.623 -13.291 7.177 1.00 56.99 1018 ALA A N 1
ATOM 598 C CA . ALA A 1 81 ? -15.486 -12.199 7.603 1.00 48.82 1018 ALA A CA 1
ATOM 599 C C . ALA A 1 81 ? -15.546 -12.118 9.123 1.00 56.32 1018 ALA A C 1
ATOM 600 O O . ALA A 1 81 ? -15.460 -13.127 9.828 1.00 58.50 1018 ALA A O 1
ATOM 602 N N . LEU A 1 82 ? -15.694 -10.897 9.626 1.00 52.40 1019 LEU A N 1
ATOM 603 C CA . LEU A 1 82 ? -15.811 -10.647 11.056 1.00 55.54 1019 LEU A CA 1
ATOM 604 C C . LEU A 1 82 ? -17.282 -10.462 11.417 1.00 57.05 1019 LEU A C 1
ATOM 605 O O . LEU A 1 82 ? -17.954 -9.580 10.874 1.00 62.56 1019 LEU A O 1
ATOM 610 N N . ALA A 1 83 ? -17.781 -11.296 12.321 1.00 54.73 1020 ALA A N 1
ATOM 611 C CA . ALA A 1 83 ? -19.145 -11.189 12.815 1.00 57.79 1020 ALA A CA 1
ATOM 612 C C . ALA A 1 83 ? -19.105 -10.953 14.315 1.00 60.11 1020 ALA A C 1
ATOM 613 O O . ALA A 1 83 ? -18.260 -11.511 15.020 1.00 67.33 1020 ALA A O 1
ATOM 615 N N . ILE A 1 84 ? -20.029 -10.136 14.800 1.00 67.48 1021 ILE A N 1
ATOM 616 C CA . ILE A 1 84 ? -20.027 -9.736 16.202 1.00 67.49 1021 ILE A CA 1
ATOM 617 C C . ILE A 1 84 ? -21.301 -10.246 16.861 1.00 72.69 1021 ILE A C 1
ATOM 618 O O . ILE A 1 84 ? -22.401 -9.789 16.520 1.00 78.10 1021 ILE A O 1
ATOM 623 N N . PRO A 1 85 ? -21.204 -11.186 17.799 1.00 82.21 1022 PRO A N 1
ATOM 624 C CA . PRO A 1 85 ? -22.409 -11.684 18.470 1.00 84.30 1022 PRO A CA 1
ATOM 625 C C . PRO A 1 85 ? -23.184 -10.553 19.127 1.00 85.30 1022 PRO A C 1
ATOM 626 O O . PRO A 1 85 ? -22.656 -9.470 19.395 1.00 75.63 1022 PRO A O 1
ATOM 630 N N . GLU A 1 86 ? -24.462 -10.825 19.387 1.00 89.27 1023 GLU A N 1
ATOM 631 C CA . GLU A 1 86 ? -25.345 -9.806 19.936 1.00 91.15 1023 GLU A CA 1
ATOM 632 C C . GLU A 1 86 ? -24.781 -9.267 21.241 1.00 86.66 1023 GLU A C 1
ATOM 633 O O . GLU A 1 86 ? -24.452 -10.030 22.152 1.00 86.14 1023 GLU A O 1
ATOM 639 N N . GLN A 1 87 ? -24.670 -7.945 21.328 1.00 82.70 1024 GLN A N 1
ATOM 640 C CA . GLN A 1 87 ? -24.112 -7.281 22.498 1.00 92.79 1024 GLN A CA 1
ATOM 641 C C . GLN A 1 87 ? -22.697 -7.757 22.814 1.00 91.67 1024 GLN A C 1
ATOM 642 O O . GLN A 1 87 ? -22.218 -7.575 23.936 1.00 94.67 1024 GLN A O 1
ATOM 648 N N . GLY A 1 88 ? -22.019 -8.376 21.840 1.00 91.96 1025 GLY A N 1
ATOM 649 C CA . GLY A 1 88 ? -20.659 -8.830 22.034 1.00 91.02 1025 GLY A CA 1
ATOM 650 C C . GLY A 1 88 ? -19.634 -7.818 21.552 1.00 90.00 1025 GLY A C 1
ATOM 651 O O . GLY A 1 88 ? -19.939 -6.898 20.798 1.00 94.60 1025 GLY A O 1
ATOM 652 N N . VAL A 1 89 ? -18.394 -7.995 22.002 1.00 82.72 1026 VAL A N 1
ATOM 653 C CA . VAL A 1 89 ? -17.303 -7.101 21.630 1.00 76.75 1026 VAL A CA 1
ATOM 654 C C . VAL A 1 89 ? -16.092 -7.950 21.266 1.00 75.84 1026 VAL A C 1
ATOM 655 O O . VAL A 1 89 ? -15.654 -8.788 22.061 1.00 82.22 1026 VAL A O 1
ATOM 659 N N . ARG A 1 90 ? -15.561 -7.743 20.065 1.00 70.23 1027 ARG A N 1
ATOM 660 C CA . ARG A 1 90 ? -14.377 -8.443 19.583 1.00 67.63 1027 ARG A CA 1
ATOM 661 C C . ARG A 1 90 ? -13.186 -7.495 19.588 1.00 67.39 1027 ARG A C 1
ATOM 662 O O . ARG A 1 90 ? -13.291 -6.365 19.099 1.00 62.61 1027 ARG A O 1
ATOM 670 N N . THR A 1 91 ? -12.066 -7.946 20.156 1.00 60.50 1028 THR A N 1
ATOM 671 C CA . THR A 1 91 ? -10.821 -7.198 20.031 1.00 55.47 1028 THR A CA 1
ATOM 672 C C . THR A 1 91 ? -10.246 -7.371 18.631 1.00 58.41 1028 THR A C 1
ATOM 673 O O . THR A 1 91 ? -10.069 -8.496 18.152 1.00 58.31 1028 THR A O 1
ATOM 677 N N . VAL A 1 92 ? -9.936 -6.251 17.985 1.00 54.44 1029 VAL A N 1
ATOM 678 C CA . VAL A 1 92 ? -9.391 -6.225 16.635 1.00 51.45 1029 VAL A CA 1
ATOM 679 C C . VAL A 1 92 ? -8.033 -5.549 16.672 1.00 54.07 1029 VAL A C 1
ATOM 680 O O . VAL A 1 92 ? -7.887 -4.465 17.252 1.00 62.99 1029 VAL A O 1
ATOM 684 N N . GLN A 1 93 ? -7.044 -6.185 16.053 1.00 52.52 1030 GLN A N 1
ATOM 685 C CA . GLN A 1 93 ? -5.693 -5.655 15.987 1.00 50.54 1030 GLN A CA 1
ATOM 686 C C . GLN A 1 93 ? -5.248 -5.562 14.537 1.00 56.02 1030 GLN A C 1
ATOM 687 O O . GLN A 1 93 ? -5.581 -6.425 13.713 1.00 47.78 1030 GLN A O 1
ATOM 693 N N . VAL A 1 94 ? -4.537 -4.478 14.235 1.00 54.06 1031 VAL A N 1
ATOM 694 C CA . VAL A 1 94 ? -3.775 -4.325 13.005 1.00 48.56 1031 VAL A CA 1
ATOM 695 C C . VAL A 1 94 ? -2.315 -4.586 13.332 1.00 59.70 1031 VAL A C 1
ATOM 696 O O . VAL A 1 94 ? -1.747 -3.948 14.230 1.00 67.39 1031 VAL A O 1
ATOM 700 N N . VAL A 1 95 ? -1.701 -5.504 12.596 1.00 59.45 1032 VAL A N 1
ATOM 701 C CA . VAL A 1 95 ? -0.317 -5.899 12.816 1.00 58.39 1032 VAL A CA 1
ATOM 702 C C . VAL A 1 95 ? 0.466 -5.525 11.569 1.00 61.23 1032 VAL A C 1
ATOM 703 O O . VAL A 1 95 ? 0.155 -5.999 10.466 1.00 62.53 1032 VAL A O 1
ATOM 707 N N . LEU A 1 96 ? 1.454 -4.653 11.742 1.00 52.07 1033 LEU A N 1
ATOM 708 C CA . LEU A 1 96 ? 2.273 -4.132 10.657 1.00 53.76 1033 LEU A CA 1
ATOM 709 C C . LEU A 1 96 ? 3.693 -4.672 10.802 1.00 61.09 1033 LEU A C 1
ATOM 710 O O . LEU A 1 96 ? 4.365 -4.413 11.806 1.00 65.28 1033 LEU A O 1
ATOM 715 N N . THR A 1 97 ? 4.146 -5.402 9.788 1.00 56.54 1034 THR A N 1
ATOM 716 C CA . THR A 1 97 ? 5.495 -5.923 9.722 1.00 60.92 1034 THR A CA 1
ATOM 717 C C . THR A 1 97 ? 6.291 -5.059 8.762 1.00 56.02 1034 THR A C 1
ATOM 718 O O . THR A 1 97 ? 5.864 -4.884 7.609 1.00 55.83 1034 THR A O 1
ATOM 722 N N . PRO A 1 98 ? 7.407 -4.475 9.186 1.00 63.56 1035 PRO A N 1
ATOM 723 C CA . PRO A 1 98 ? 8.181 -3.625 8.274 1.00 65.74 1035 PRO A CA 1
ATOM 724 C C . PRO A 1 98 ? 8.705 -4.423 7.091 1.00 63.58 1035 PRO A C 1
ATOM 725 O O . PRO A 1 98 ? 9.267 -5.506 7.249 1.00 67.05 1035 PRO A O 1
ATOM 729 N N . GLN A 1 99 ? 8.505 -3.876 5.897 1.00 65.43 1036 GLN A N 1
ATOM 730 C CA . GLN A 1 99 ? 9.111 -4.396 4.679 1.00 65.15 1036 GLN A CA 1
ATOM 731 C C . GLN A 1 99 ? 9.965 -3.294 4.06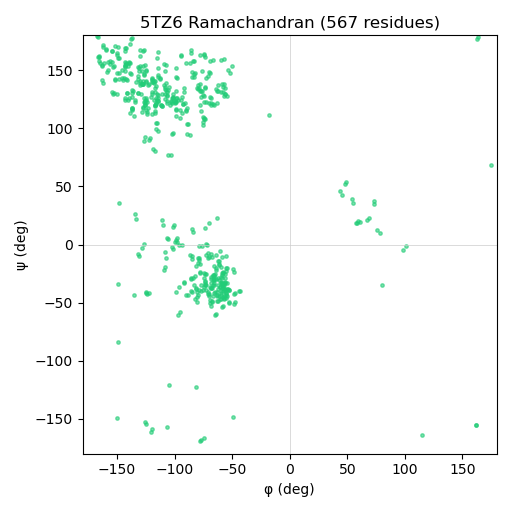9 1.00 65.25 1036 GLN A C 1
ATOM 732 O O . GLN A 1 99 ? 10.287 -2.321 4.753 1.00 65.95 1036 GLN A O 1
ATOM 738 N N . ASN A 1 100 ? 10.308 -3.406 2.787 1.00 69.79 1037 ASN A N 1
ATOM 739 C CA . ASN A 1 100 ? 11.066 -2.357 2.109 1.00 68.16 1037 ASN A CA 1
ATOM 740 C C . ASN A 1 100 ? 10.146 -1.176 1.807 1.00 76.78 1037 ASN A C 1
ATOM 741 O O . ASN A 1 100 ? 9.311 -1.246 0.899 1.00 77.32 1037 ASN A O 1
ATOM 746 N N . ASN A 1 101 ? 10.291 -0.093 2.571 1.00 74.87 1038 ASN A N 1
ATOM 747 C CA . ASN A 1 101 ? 9.526 1.136 2.349 1.00 71.90 1038 ASN A CA 1
ATOM 748 C C . ASN A 1 101 ? 8.023 0.873 2.337 1.00 70.28 1038 ASN A C 1
ATOM 749 O O . ASN A 1 101 ? 7.267 1.505 1.597 1.00 70.04 1038 ASN A O 1
ATOM 754 N N . SER A 1 102 ? 7.585 -0.055 3.180 1.00 66.94 1039 SER A N 1
ATOM 755 C CA . SER A 1 102 ? 6.177 -0.423 3.279 1.00 57.15 1039 SER A CA 1
ATOM 756 C C . SER A 1 102 ? 6.003 -1.271 4.534 1.00 57.82 1039 SER A C 1
ATOM 757 O O . SER A 1 102 ? 6.962 -1.534 5.266 1.00 65.05 1039 SER A O 1
ATOM 760 N N . PHE A 1 103 ? 4.762 -1.679 4.785 1.00 54.01 1040 PHE A N 1
ATOM 761 C CA . PHE A 1 103 ? 4.412 -2.600 5.856 1.00 54.00 1040 PHE A CA 1
ATOM 762 C C . PHE A 1 103 ? 3.503 -3.672 5.278 1.00 55.89 1040 PHE A C 1
ATOM 763 O O . PHE A 1 103 ? 2.517 -3.352 4.612 1.00 59.04 1040 PHE A O 1
ATOM 771 N N . SER A 1 104 ? 3.813 -4.933 5.536 1.00 54.89 1041 SER A N 1
ATOM 772 C CA . SER A 1 104 ? 2.812 -5.970 5.355 1.00 52.53 1041 SER A CA 1
ATOM 773 C C . SER A 1 104 ? 1.874 -5.925 6.552 1.00 53.61 1041 SER A C 1
ATOM 774 O O . SER A 1 104 ? 2.307 -5.718 7.686 1.00 52.80 1041 SER A O 1
ATOM 777 N N . PHE A 1 105 ? 0.583 -6.066 6.307 1.00 47.21 1042 PHE A N 1
ATOM 778 C CA . PHE A 1 105 ? -0.370 -5.941 7.391 1.00 49.51 1042 PHE A CA 1
ATOM 779 C C . PHE A 1 105 ? -1.268 -7.163 7.450 1.00 50.31 1042 PHE A C 1
ATOM 780 O O . PHE A 1 105 ? -1.621 -7.757 6.419 1.00 55.72 1042 PHE A O 1
ATOM 788 N N . GLN A 1 106 ? -1.639 -7.509 8.683 1.00 51.56 1043 GLN A N 1
ATOM 789 C CA . GLN A 1 106 ? -2.726 -8.432 8.974 1.00 55.80 1043 GLN A CA 1
ATOM 790 C C . GLN A 1 106 ? -3.690 -7.761 9.944 1.00 52.27 1043 GLN A C 1
ATOM 791 O O . GLN A 1 106 ? -3.275 -7.293 11.008 1.00 61.46 1043 GLN A O 1
ATOM 797 N N . VAL A 1 107 ? -4.965 -7.711 9.578 1.00 44.78 1044 VAL A N 1
ATOM 798 C CA . VAL A 1 107 ? -6.041 -7.321 10.479 1.00 44.54 1044 VAL A CA 1
ATOM 799 C C . VAL A 1 107 ? -6.698 -8.592 10.999 1.00 49.29 1044 VAL A C 1
ATOM 800 O O . VAL A 1 107 ? -7.293 -9.355 10.217 1.00 43.41 1044 VAL A O 1
ATOM 804 N N . ILE A 1 108 ? -6.604 -8.791 12.322 1.00 48.25 1045 ILE A N 1
ATOM 805 C CA . ILE A 1 108 ? -7.069 -9.988 13.016 1.00 53.29 1045 ILE A CA 1
ATOM 806 C C . ILE A 1 108 ? -7.997 -9.569 14.153 1.00 51.39 1045 ILE A C 1
ATOM 807 O O . ILE A 1 108 ? -8.073 -8.398 14.523 1.00 52.82 1045 ILE A O 1
ATOM 812 N N . SER A 1 109 ? -8.701 -10.551 14.718 1.00 51.95 1046 SER A N 1
ATOM 813 C CA . SER A 1 109 ? -9.542 -10.316 15.887 1.00 55.61 1046 SER A CA 1
ATOM 814 C C . SER A 1 109 ? -9.630 -11.578 16.735 1.00 60.85 1046 SER A C 1
ATOM 815 O O . SER A 1 109 ? -9.294 -12.681 16.293 1.00 62.72 1046 SER A O 1
ATOM 818 N N . PHE A 1 110 ? -10.104 -11.396 17.967 1.00 57.35 1047 PHE A N 1
ATOM 819 C CA . PHE A 1 110 ? -10.239 -12.470 18.944 1.00 59.31 1047 PHE A CA 1
ATOM 820 C C . PHE A 1 110 ? -11.122 -11.980 20.084 1.00 57.79 1047 PHE A C 1
ATOM 821 O O . PHE A 1 110 ? -11.342 -10.775 20.247 1.00 68.43 1047 PHE A O 1
ATOM 829 N N . ASP A 1 111 ? -11.636 -12.929 20.864 1.00 87.03 1048 ASP A N 1
ATOM 830 C CA . ASP A 1 111 ? -12.546 -12.622 21.962 1.00 102.75 1048 ASP A CA 1
ATOM 831 C C . ASP A 1 111 ? -11.710 -12.398 23.217 1.00 116.93 1048 ASP A C 1
ATOM 832 O O . ASP A 1 111 ? -11.053 -13.323 23.706 1.00 114.59 1048 ASP A O 1
ATOM 837 N N . ASP A 1 112 ? -11.739 -11.169 23.741 1.00 136.12 1049 ASP A N 1
ATOM 838 C CA . ASP A 1 112 ? -10.861 -10.822 24.855 1.00 145.24 1049 ASP A CA 1
ATOM 839 C C . ASP A 1 112 ? -11.327 -11.471 26.153 1.00 147.45 1049 ASP A C 1
ATOM 840 O O . ASP A 1 112 ? -10.505 -11.919 26.961 1.00 147.21 1049 ASP A O 1
ATOM 845 N N . SER A 1 113 ? -12.639 -11.529 26.373 1.00 149.10 1050 SER A N 1
ATOM 846 C CA . SER A 1 113 ? -13.196 -12.137 27.577 1.00 156.43 1050 SER A CA 1
ATOM 847 C C . SER A 1 113 ? -13.096 -13.652 27.446 1.00 160.73 1050 SER A C 1
ATOM 848 O O . SER A 1 113 ? -13.809 -14.261 26.642 1.00 161.52 1050 SER A O 1
ATOM 851 N N . LEU A 1 114 ? -12.215 -14.262 28.234 1.00 167.47 1051 LEU A N 1
ATOM 852 C CA . LEU A 1 114 ? -11.993 -15.701 28.163 1.00 171.52 1051 LEU A CA 1
ATOM 853 C C . LEU A 1 114 ? -12.639 -16.417 29.343 1.00 180.28 1051 LEU A C 1
ATOM 854 O O . LEU A 1 114 ? -12.036 -16.545 30.408 1.00 186.07 1051 LEU A O 1
ATOM 859 N N . HIS A 1 127 ? -2.778 -17.169 27.843 1.00 142.85 1064 HIS A N 1
ATOM 860 C CA . HIS A 1 127 ? -2.803 -16.109 26.843 1.00 136.20 1064 HIS A CA 1
ATOM 861 C C . HIS A 1 127 ? -3.912 -16.354 25.813 1.00 136.32 1064 HIS A C 1
ATOM 862 O O . HIS A 1 127 ? -4.958 -16.918 26.138 1.00 143.78 1064 HIS A O 1
ATOM 869 N N . ILE A 1 128 ? -3.676 -15.922 24.573 1.00 134.80 1065 ILE A N 1
ATOM 870 C CA . ILE A 1 128 ? -4.633 -16.050 23.480 1.00 131.58 1065 ILE A CA 1
ATOM 871 C C . ILE A 1 128 ? -4.273 -17.262 22.634 1.00 132.41 1065 ILE A C 1
ATOM 872 O O . ILE A 1 128 ? -3.107 -17.662 22.545 1.00 135.07 1065 ILE A O 1
ATOM 877 N N . SER A 1 129 ? -5.285 -17.854 21.997 1.00 127.88 1066 SER A N 1
ATOM 878 C CA . SER A 1 129 ? -5.063 -19.041 21.179 1.00 128.11 1066 SER A CA 1
ATOM 879 C C . SER A 1 129 ? -6.043 -19.120 20.013 1.00 122.67 1066 SER A C 1
ATOM 880 O O . SER A 1 129 ? -5.690 -19.610 18.935 1.00 128.66 1066 SER A O 1
ATOM 883 N N . ASP A 1 130 ? -7.272 -18.651 20.216 1.00 116.83 1067 ASP A N 1
ATOM 884 C CA . ASP A 1 130 ? -8.288 -18.624 19.170 1.00 103.74 1067 ASP A CA 1
ATOM 885 C C . ASP A 1 130 ? -8.371 -17.223 18.578 1.00 82.85 1067 ASP A C 1
ATOM 886 O O . ASP A 1 130 ? -8.595 -16.252 19.307 1.00 85.86 1067 ASP A O 1
ATOM 891 N N . TRP A 1 131 ? -8.187 -17.119 17.265 1.00 70.91 1068 TRP A N 1
ATOM 892 C CA . TRP A 1 131 ? -8.166 -15.823 16.599 1.00 67.18 1068 TRP A CA 1
ATOM 893 C C . TRP A 1 131 ? -8.437 -16.025 15.116 1.00 64.12 1068 TRP A C 1
ATOM 894 O O . TRP A 1 131 ? -8.389 -17.145 14.599 1.00 61.23 1068 TRP A O 1
ATOM 905 N N . ALA A 1 132 ? -8.713 -14.916 14.432 1.00 56.76 1069 ALA A N 1
ATOM 906 C CA . ALA A 1 132 ? -9.107 -14.945 13.033 1.00 58.77 1069 ALA A CA 1
ATOM 907 C C . ALA A 1 132 ? -8.429 -13.812 12.277 1.00 54.54 1069 ALA A C 1
ATOM 908 O O . ALA A 1 132 ? -8.173 -12.740 12.831 1.00 53.10 1069 ALA A O 1
ATOM 910 N N . VAL A 1 133 ? -8.135 -14.063 11.003 1.00 51.92 1070 VAL A N 1
ATOM 911 C CA . VAL A 1 133 ? -7.566 -13.057 10.113 1.00 47.46 1070 VAL A CA 1
ATOM 912 C C . VAL A 1 133 ? -8.672 -12.533 9.206 1.00 47.96 1070 VAL A C 1
ATOM 913 O O . VAL A 1 133 ? -9.365 -13.310 8.532 1.00 58.25 1070 VAL A O 1
ATOM 917 N N . HIS A 1 134 ? -8.849 -11.214 9.195 1.00 47.66 1071 HIS A N 1
ATOM 918 C CA . HIS A 1 134 ? -9.901 -10.591 8.411 1.00 52.09 1071 HIS A CA 1
ATOM 919 C C . HIS A 1 134 ? -9.394 -9.809 7.216 1.00 50.83 1071 HIS A C 1
ATOM 920 O O . HIS A 1 134 ? -10.162 -9.599 6.269 1.00 52.58 1071 HIS A O 1
ATOM 927 N N . ALA A 1 135 ? -8.131 -9.389 7.219 1.00 48.42 1072 ALA A N 1
ATOM 928 C CA . ALA A 1 135 ? -7.620 -8.761 6.007 1.00 44.19 1072 ALA A CA 1
ATOM 929 C C . ALA A 1 135 ? -6.108 -8.848 6.008 1.00 45.37 1072 ALA A C 1
ATOM 930 O O . ALA A 1 135 ? -5.478 -8.852 7.062 1.00 51.40 1072 ALA A O 1
ATOM 932 N N . THR A 1 136 ? -5.533 -8.940 4.817 1.00 43.32 1073 THR A N 1
ATOM 933 C CA . THR A 1 136 ? -4.089 -8.984 4.681 1.00 50.70 1073 THR A CA 1
ATOM 934 C C . THR A 1 136 ? -3.703 -8.130 3.492 1.00 45.13 1073 THR A C 1
ATOM 935 O O . THR A 1 136 ? -4.517 -7.885 2.598 1.00 47.49 1073 THR A O 1
ATOM 939 N N . GLY A 1 137 ? -2.459 -7.665 3.489 1.00 49.69 1074 GLY A N 1
ATOM 940 C CA . GLY A 1 137 ? -1.962 -7.007 2.294 1.00 41.53 1074 GLY A CA 1
ATOM 941 C C . GLY A 1 137 ? -0.736 -6.164 2.598 1.00 49.96 1074 GLY A C 1
ATOM 942 O O . GLY A 1 137 ? -0.029 -6.406 3.567 1.00 40.83 1074 GLY A O 1
ATOM 943 N N . LYS A 1 138 ? -0.521 -5.162 1.748 1.00 54.06 1075 LYS A N 1
ATOM 944 C CA . LYS A 1 138 ? 0.651 -4.304 1.816 1.00 58.94 1075 LYS A CA 1
ATOM 945 C C . LYS A 1 138 ? 0.211 -2.848 1.915 1.00 52.80 1075 LYS A C 1
ATOM 946 O O . LYS A 1 138 ? -0.837 -2.464 1.401 1.00 51.07 1075 LYS A O 1
ATOM 952 N N . LEU A 1 139 ? 1.015 -2.034 2.589 1.00 51.03 1076 LEU A N 1
ATOM 953 C CA . LEU A 1 139 ? 0.605 -0.686 2.962 1.00 54.15 1076 LEU A CA 1
ATOM 954 C C . LEU A 1 139 ? 1.801 0.240 2.846 1.00 60.28 1076 LEU A C 1
ATOM 955 O O . LEU A 1 139 ? 2.836 -0.014 3.465 1.00 59.82 1076 LEU A O 1
ATOM 960 N N . SER A 1 140 ? 1.669 1.315 2.076 1.00 50.46 1077 SER A N 1
ATOM 961 C CA . SER A 1 140 ? 2.808 2.204 1.913 1.00 53.61 1077 SER A CA 1
ATOM 962 C C . SER A 1 140 ? 2.318 3.598 1.565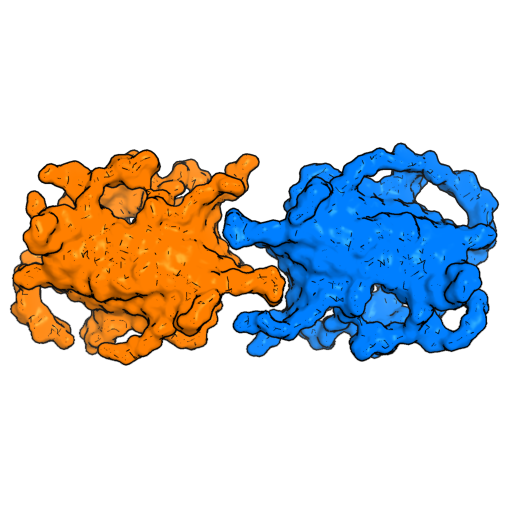 1.00 60.33 1077 SER A C 1
ATOM 963 O O . SER A 1 140 ? 1.165 3.797 1.181 1.00 56.46 1077 SER A O 1
ATOM 966 N N . VAL A 1 141 ? 3.232 4.564 1.672 1.00 58.56 1078 VAL A N 1
ATOM 967 C CA . VAL A 1 141 ? 2.899 5.924 1.281 1.00 62.38 1078 VAL A CA 1
ATOM 968 C C . VAL A 1 141 ? 2.678 5.976 -0.227 1.00 64.05 1078 VAL A C 1
ATOM 969 O O . VAL A 1 141 ? 3.109 5.100 -0.986 1.00 76.58 1078 VAL A O 1
ATOM 973 N N . ALA A 1 142 ? 1.958 6.999 -0.661 1.00 79.75 1079 ALA A N 1
ATOM 974 C CA . ALA A 1 142 ? 1.738 7.233 -2.074 1.00 82.50 1079 ALA A CA 1
ATOM 975 C C . ALA A 1 142 ? 1.899 8.721 -2.331 1.00 91.54 1079 ALA A C 1
ATOM 976 O O . ALA A 1 142 ? 2.136 9.511 -1.411 1.00 95.43 1079 ALA A O 1
ATOM 978 N N . ASN A 1 143 ? 1.784 9.100 -3.594 1.00 95.46 1080 ASN A N 1
ATOM 979 C CA . ASN A 1 143 ? 1.871 10.484 -4.027 1.00 113.55 1080 ASN A CA 1
ATOM 980 C C . ASN A 1 143 ? 0.531 10.943 -4.590 1.00 107.94 1080 ASN A C 1
ATOM 981 O O . ASN A 1 143 ? -0.366 10.139 -4.868 1.00 97.07 1080 ASN A O 1
ATOM 986 N N . ALA A 1 144 ? 0.398 12.257 -4.734 1.00 111.60 1081 ALA A N 1
ATOM 987 C CA . ALA A 1 144 ? -0.828 12.835 -5.255 1.00 120.29 1081 ALA A CA 1
ATOM 988 C C . ALA A 1 144 ? -0.890 12.643 -6.764 1.00 129.65 1081 ALA A C 1
ATOM 989 O O . ALA A 1 144 ? 0.135 12.593 -7.447 1.00 137.58 1081 ALA A O 1
ATOM 991 N N . GLU A 1 145 ? -2.115 12.518 -7.278 1.00 135.96 1082 GLU A N 1
ATOM 992 C CA . GLU A 1 145 ? -2.320 12.217 -8.691 1.00 152.86 1082 GLU A CA 1
ATOM 993 C C . GLU A 1 145 ? -3.610 12.857 -9.185 1.00 156.00 1082 GLU A C 1
ATOM 994 O O . GLU A 1 145 ? -4.320 12.290 -10.023 1.00 152.13 1082 GLU A O 1
ATOM 1000 N N . GLN A 1 146 ? -3.928 14.041 -8.677 1.00 164.25 1083 GLN A N 1
ATOM 1001 C CA . GLN A 1 146 ? -5.250 14.624 -8.889 1.00 169.89 1083 GLN A CA 1
ATOM 1002 C C . GLN A 1 146 ? -5.309 15.630 -10.042 1.00 184.36 1083 GLN A C 1
ATOM 1003 O O . GLN A 1 146 ? -4.548 16.598 -10.064 1.00 195.74 1083 GLN A O 1
ATOM 1009 N N . SER A 1 147 ? -6.209 15.398 -11.000 1.00 205.34 1084 SER A N 1
ATOM 1010 C CA . SER A 1 147 ? -7.073 14.211 -11.012 1.00 201.96 1084 SER A CA 1
ATOM 1011 C C . SER A 1 147 ? -7.437 13.768 -12.455 1.00 194.28 1084 SER A C 1
ATOM 1012 O O . SER A 1 147 ? -6.753 12.891 -12.983 1.00 199.58 1084 SER A O 1
ATOM 1015 N N . LEU A 1 148 ? -8.461 14.332 -13.119 1.00 168.24 1085 LEU A N 1
ATOM 1016 C CA . LEU A 1 148 ? -9.293 15.454 -12.666 1.00 156.04 1085 LEU A CA 1
ATOM 1017 C C . LEU A 1 148 ? -10.298 15.939 -13.724 1.00 156.77 1085 LEU A C 1
ATOM 1018 O O . LEU A 1 148 ? -10.142 17.054 -14.223 1.00 158.24 1085 LEU A O 1
ATOM 1023 N N . ILE A 1 149 ? -11.320 15.156 -14.083 1.00 145.35 1086 ILE A N 1
ATOM 1024 C CA . ILE A 1 149 ? -11.543 13.786 -13.637 1.00 140.35 1086 ILE A CA 1
ATOM 1025 C C . ILE A 1 149 ? -11.933 12.924 -14.840 1.00 136.36 1086 ILE A C 1
ATOM 1026 O O . ILE A 1 149 ? -11.448 11.799 -14.972 1.00 139.48 1086 ILE A O 1
ATOM 1031 N N . PRO A 1 150 ? -12.817 13.433 -15.727 1.00 128.51 1087 PRO A N 1
ATOM 1032 C CA . PRO A 1 150 ? -13.598 14.677 -15.809 1.00 126.02 1087 PRO A CA 1
ATOM 1033 C C . PRO A 1 150 ? -15.090 14.488 -15.504 1.00 117.31 1087 PRO A C 1
ATOM 1034 O O . PRO A 1 150 ? -15.711 13.582 -16.061 1.00 116.72 1087 PRO A O 1
ATOM 1038 N N . LEU A 1 151 ? -15.664 15.350 -14.659 1.00 109.59 1088 LEU A N 1
ATOM 1039 C CA . LEU A 1 151 ? -17.008 15.094 -14.144 1.00 104.86 1088 LEU A CA 1
ATOM 1040 C C . LEU A 1 151 ? -18.092 15.315 -15.194 1.00 109.49 1088 LEU A C 1
ATOM 1041 O O . LEU A 1 151 ? -19.098 14.594 -15.195 1.00 109.48 1088 LEU A O 1
ATOM 1046 N N . GLU A 1 152 ? -17.918 16.287 -16.091 1.00 119.66 1089 GLU A N 1
ATOM 1047 C CA . GLU A 1 152 ? -18.947 16.522 -17.101 1.00 123.58 1089 GLU A CA 1
ATOM 1048 C C . GLU A 1 152 ? -18.823 15.547 -18.269 1.00 121.39 1089 GLU A C 1
ATOM 1049 O O . GLU A 1 152 ? -19.838 15.100 -18.813 1.00 122.09 1089 GLU A O 1
ATOM 1055 N N . GLU A 1 153 ? -17.594 15.204 -18.667 1.00 124.37 1090 GLU A N 1
ATOM 1056 C CA . GLU A 1 153 ? -17.412 14.153 -19.664 1.00 126.29 1090 GLU A CA 1
ATOM 1057 C C . GLU A 1 153 ? -18.048 12.840 -19.225 1.00 117.01 1090 GLU A C 1
ATOM 1058 O O . GLU A 1 153 ? -18.562 12.088 -20.061 1.00 114.16 1090 GLU A O 1
ATOM 1064 N N . ILE A 1 154 ? -18.046 12.557 -17.922 1.00 107.46 1091 ILE A N 1
ATOM 1065 C CA . ILE A 1 154 ? -18.600 11.299 -17.436 1.00 96.88 1091 ILE A CA 1
ATOM 1066 C C . ILE A 1 154 ? -20.119 11.365 -17.379 1.00 93.52 1091 ILE A C 1
ATOM 1067 O O . ILE A 1 154 ? -20.806 10.384 -17.687 1.00 88.93 1091 ILE A O 1
ATOM 1072 N N . GLN A 1 155 ? -20.671 12.510 -16.976 1.00 99.31 1092 GLN A N 1
ATOM 1073 C CA . GLN A 1 155 ? -22.121 12.661 -16.969 1.00 99.53 1092 GLN A CA 1
ATOM 1074 C C . GLN A 1 155 ? -22.726 12.524 -18.359 1.00 101.55 1092 GLN A C 1
ATOM 1075 O O . GLN A 1 155 ? -23.945 12.357 -18.471 1.00 102.39 1092 GLN A O 1
ATOM 1081 N N . ALA A 1 156 ? -21.908 12.574 -19.411 1.00 105.04 1093 ALA A N 1
ATOM 1082 C CA . ALA A 1 156 ? -22.379 12.380 -20.776 1.00 102.34 1093 ALA A CA 1
ATOM 1083 C C . ALA A 1 156 ? -22.451 10.906 -21.155 1.00 108.94 1093 ALA A C 1
ATOM 1084 O O . ALA A 1 156 ? -23.394 10.487 -21.834 1.00 124.49 1093 ALA A O 1
ATOM 1086 N N . ARG A 1 157 ? -21.460 10.112 -20.744 1.00 108.31 1094 ARG A N 1
ATOM 1087 C CA . ARG A 1 157 ? -21.489 8.678 -21.011 1.00 112.93 1094 ARG A CA 1
ATOM 1088 C C . ARG A 1 157 ? -22.496 7.941 -20.137 1.00 111.05 1094 ARG A C 1
ATOM 1089 O O . ARG A 1 157 ? -22.979 6.875 -20.532 1.00 107.90 1094 ARG A O 1
ATOM 1097 N N . CYS A 1 158 ? -22.829 8.482 -18.973 1.00 102.54 1095 CYS A N 1
ATOM 1098 C CA . CYS A 1 158 ? -23.738 7.836 -18.032 1.00 94.18 1095 CYS A CA 1
ATOM 1099 C C . CYS A 1 158 ? -24.985 8.701 -17.941 1.00 98.38 1095 CYS A C 1
ATOM 1100 O O . CYS A 1 158 ? -25.008 9.698 -17.213 1.00 106.17 1095 CYS A O 1
ATOM 1103 N N . SER A 1 159 ? -26.022 8.324 -18.684 1.00 100.38 1096 SER A N 1
ATOM 1104 C CA . SER A 1 159 ? -27.220 9.141 -18.743 1.00 97.38 1096 SER A CA 1
ATOM 1105 C C . SER A 1 159 ? -28.515 8.394 -18.451 1.00 88.48 1096 SER A C 1
ATOM 1106 O O . SER A 1 159 ? -29.570 9.034 -18.418 1.00 102.04 1096 SER A O 1
ATOM 1109 N N . GLN A 1 160 ? -28.483 7.081 -18.222 1.00 81.51 1097 GLN A N 1
ATOM 1110 C CA . GLN A 1 160 ? -29.720 6.369 -17.898 1.00 78.41 1097 GLN A CA 1
ATOM 1111 C C . GLN A 1 160 ? -29.911 6.403 -16.386 1.00 74.53 1097 GLN A C 1
ATOM 1112 O O . GLN A 1 160 ? -29.389 5.555 -15.662 1.00 71.36 1097 GLN A O 1
ATOM 1118 N N . LYS A 1 161 ? -30.682 7.376 -15.908 1.00 76.68 1098 LYS A N 1
ATOM 1119 C CA . LYS A 1 161 ? -30.987 7.454 -14.486 1.00 86.07 1098 LYS A CA 1
ATOM 1120 C C . LYS A 1 161 ? -31.752 6.219 -14.023 1.00 74.10 1098 LYS A C 1
ATOM 1121 O O . LYS A 1 161 ? -32.657 5.737 -14.707 1.00 83.98 1098 LYS A O 1
ATOM 1127 N N . ILE A 1 162 ? -31.371 5.694 -12.856 1.00 71.67 1099 ILE A N 1
ATOM 1128 C CA . ILE A 1 162 ? -32.087 4.585 -12.240 1.00 77.88 1099 ILE A CA 1
ATOM 1129 C C . ILE A 1 162 ? -32.173 4.821 -10.737 1.00 75.70 1099 ILE A C 1
ATOM 1130 O O . ILE A 1 162 ? -31.368 5.546 -10.148 1.00 76.72 1099 ILE A O 1
ATOM 1135 N N . ASP A 1 163 ? -33.176 4.196 -10.124 1.00 76.71 1100 ASP A N 1
ATOM 1136 C CA . ASP A 1 163 ? -33.492 4.433 -8.724 1.00 78.95 1100 ASP A CA 1
ATOM 1137 C C . ASP A 1 163 ? -32.502 3.704 -7.832 1.00 75.41 1100 ASP A C 1
ATOM 1138 O O . ASP A 1 163 ? -32.228 2.516 -8.030 1.00 73.34 1100 ASP A O 1
ATOM 1143 N N . SER A 1 164 ? -31.968 4.418 -6.845 1.00 71.49 1101 SER A N 1
ATOM 1144 C CA . SER A 1 164 ? -31.032 3.796 -5.922 1.00 66.36 1101 SER A CA 1
ATOM 1145 C C . SER A 1 164 ? -31.654 2.614 -5.195 1.00 64.31 1101 SER A C 1
ATOM 1146 O O . SER A 1 164 ? -30.927 1.705 -4.771 1.00 57.96 1101 SER A O 1
ATOM 1149 N N . ALA A 1 165 ? -32.983 2.591 -5.069 1.00 57.60 1102 ALA A N 1
ATOM 1150 C CA . ALA A 1 165 ? -33.631 1.516 -4.327 1.00 61.90 1102 ALA A CA 1
ATOM 1151 C C . ALA A 1 165 ? -33.323 0.163 -4.944 1.00 55.41 1102 ALA A C 1
ATOM 1152 O O . ALA A 1 165 ? -33.163 -0.830 -4.220 1.00 64.47 1102 ALA A O 1
ATOM 1154 N N . GLU A 1 166 ? -33.170 0.122 -6.270 1.00 60.02 1103 GLU A N 1
ATOM 1155 C CA . GLU A 1 166 ? -32.848 -1.126 -6.948 1.00 60.66 1103 GLU A CA 1
ATOM 1156 C C . GLU A 1 166 ? -31.575 -1.735 -6.384 1.00 63.51 1103 GLU A C 1
ATOM 1157 O O . GLU A 1 166 ? -31.479 -2.957 -6.224 1.00 68.28 1103 GLU A O 1
ATOM 1163 N N . ILE A 1 167 ? -30.589 -0.901 -6.053 1.00 56.73 1104 ILE A N 1
ATOM 1164 C CA . ILE A 1 167 ? -29.371 -1.445 -5.469 1.00 59.28 1104 ILE A CA 1
ATOM 1165 C C . ILE A 1 167 ? -29.663 -2.005 -4.087 1.00 58.82 1104 ILE A C 1
ATOM 1166 O O . ILE A 1 167 ? -29.374 -3.174 -3.796 1.00 55.30 1104 ILE A O 1
ATOM 1171 N N . TYR A 1 168 ? -30.333 -1.216 -3.245 1.00 57.09 1105 TYR A N 1
ATOM 1172 C CA . TYR A 1 168 ? -30.537 -1.679 -1.881 1.00 59.03 1105 TYR A CA 1
ATOM 1173 C C . TYR A 1 168 ? -31.462 -2.880 -1.875 1.00 56.80 1105 TYR A C 1
ATOM 1174 O O . TYR A 1 168 ? -31.205 -3.875 -1.183 1.00 52.03 1105 TYR A O 1
ATOM 1183 N N . GLN A 1 169 ? -32.458 -2.861 -2.756 1.00 53.11 1106 GLN A N 1
ATOM 1184 C CA . GLN A 1 169 ? -33.356 -3.998 -2.868 1.00 60.18 1106 GLN A CA 1
ATOM 1185 C C . GLN A 1 169 ? -32.594 -5.228 -3.326 1.00 62.50 1106 GLN A C 1
ATOM 1186 O O . GLN A 1 169 ? -32.772 -6.319 -2.763 1.00 57.00 1106 GLN A O 1
ATOM 1192 N N . HIS A 1 170 ? -31.724 -5.071 -4.336 1.00 58.82 1107 HIS A N 1
ATOM 1193 C CA . HIS A 1 170 ? -30.924 -6.209 -4.774 1.00 56.79 1107 HIS A CA 1
ATOM 1194 C C . HIS A 1 170 ? -30.204 -6.841 -3.593 1.00 52.59 1107 HIS A C 1
ATOM 1195 O O . HIS A 1 170 ? -30.127 -8.070 -3.486 1.00 47.07 1107 HIS A O 1
ATOM 1202 N N . LEU A 1 171 ? -29.704 -6.015 -2.674 1.00 44.71 1108 LEU A N 1
ATOM 1203 C CA . LEU A 1 171 ? -28.990 -6.571 -1.534 1.00 56.12 1108 LEU A CA 1
ATOM 1204 C C . LEU A 1 171 ? -29.964 -7.139 -0.514 1.00 60.28 1108 LEU A C 1
ATOM 1205 O O . LEU A 1 171 ? -29.719 -8.211 0.054 1.00 64.32 1108 LEU A O 1
ATOM 1210 N N . TRP A 1 172 ? -31.086 -6.443 -0.296 1.00 59.86 1109 TRP A N 1
ATOM 1211 C CA . TRP A 1 172 ? -32.079 -6.913 0.663 1.00 58.47 1109 TRP A CA 1
ATOM 1212 C C . TRP A 1 172 ? -32.519 -8.336 0.348 1.00 58.82 1109 TRP A C 1
ATOM 1213 O O . TRP A 1 172 ? -32.702 -9.157 1.255 1.00 52.46 1109 TRP A O 1
ATOM 1224 N N . ASP A 1 173 ? -32.662 -8.654 -0.938 1.00 51.42 1110 ASP A N 1
ATOM 1225 C CA . ASP A 1 173 ? -33.115 -9.982 -1.330 1.00 53.64 1110 ASP A CA 1
ATOM 1226 C C . ASP A 1 173 ? -32.100 -11.060 -0.970 1.00 66.65 1110 ASP A C 1
ATOM 1227 O O . ASP A 1 173 ? -32.486 -12.203 -0.706 1.00 69.31 1110 ASP A O 1
ATOM 1232 N N . ARG A 1 174 ? -30.809 -10.727 -0.955 1.00 56.58 1111 ARG A N 1
ATOM 1233 C CA . ARG A 1 174 ? -29.772 -11.670 -0.561 1.00 56.74 1111 ARG A CA 1
ATOM 1234 C C . ARG A 1 174 ? -29.564 -11.718 0.946 1.00 55.64 1111 ARG A C 1
ATOM 1235 O O . ARG A 1 174 ? -28.559 -12.270 1.403 1.00 61.93 1111 ARG A O 1
ATOM 1243 N N . GLN A 1 175 ? -30.483 -11.148 1.724 1.00 61.76 1112 GLN A N 1
ATOM 1244 C CA . GLN A 1 175 ? -30.387 -11.084 3.179 1.00 57.59 1112 GLN A CA 1
ATOM 1245 C C . GLN A 1 175 ? -29.276 -10.161 3.647 1.00 54.67 1112 GLN A C 1
ATOM 1246 O O . GLN A 1 175 ? -28.776 -10.311 4.765 1.00 54.12 1112 GLN A O 1
ATOM 1252 N N . ILE A 1 176 ? -28.859 -9.219 2.810 1.00 50.41 1113 ILE A N 1
ATOM 1253 C CA . ILE A 1 176 ? -27.923 -8.177 3.209 1.00 49.94 1113 ILE A CA 1
ATOM 1254 C C . ILE A 1 176 ? -28.757 -6.925 3.448 1.00 49.32 1113 ILE A C 1
ATOM 1255 O O . ILE A 1 176 ? -29.088 -6.188 2.514 1.00 54.94 1113 ILE A O 1
ATOM 1260 N N . HIS A 1 177 ? -29.104 -6.700 4.713 1.00 48.08 1114 HIS A N 1
ATOM 1261 C CA . HIS A 1 177 ? -29.988 -5.619 5.133 1.00 48.45 1114 HIS A CA 1
ATOM 1262 C C . HIS A 1 177 ? -29.120 -4.436 5.554 1.00 51.09 1114 HIS A C 1
ATOM 1263 O O . HIS A 1 177 ? -28.456 -4.478 6.602 1.00 61.27 1114 HIS A O 1
ATOM 1270 N N . LEU A 1 178 ? -29.126 -3.385 4.736 1.00 46.36 1115 LEU A N 1
ATOM 1271 C CA . LEU A 1 178 ? -28.337 -2.183 4.980 1.00 52.02 1115 LEU A CA 1
ATOM 1272 C C . LEU A 1 178 ? -29.192 -1.152 5.704 1.00 48.05 1115 LEU A C 1
ATOM 1273 O O . LEU A 1 178 ? -30.257 -0.767 5.211 1.00 59.67 1115 LEU A O 1
ATOM 1278 N N . GLY A 1 179 ? -28.720 -0.688 6.856 1.00 54.22 1116 GLY A N 1
ATOM 1279 C CA . GLY A 1 179 ? -29.395 0.378 7.567 1.00 52.12 1116 GLY A CA 1
ATOM 1280 C C . GLY A 1 179 ? -29.127 1.731 6.925 1.00 55.36 1116 GLY A C 1
ATOM 1281 O O . GLY A 1 179 ? -28.569 1.843 5.832 1.00 58.85 1116 GLY A O 1
ATOM 1282 N N . GLN A 1 180 ? -29.510 2.785 7.648 1.00 54.39 1117 GLN A N 1
ATOM 1283 C CA . GLN A 1 180 ? -29.434 4.131 7.089 1.00 57.23 1117 GLN A CA 1
ATOM 1284 C C . GLN A 1 180 ? -27.992 4.565 6.863 1.00 63.56 1117 GLN A C 1
ATOM 1285 O O . GLN A 1 180 ? -27.655 5.093 5.796 1.00 65.31 1117 GLN A O 1
ATOM 1291 N N . SER A 1 181 ? -27.116 4.309 7.830 1.00 64.10 1118 SER A N 1
ATOM 1292 C CA . SER A 1 181 ? -25.770 4.847 7.730 1.00 59.22 1118 SER A CA 1
ATOM 1293 C C . SER A 1 181 ? -24.940 4.185 6.637 1.00 52.83 1118 SER A C 1
ATOM 1294 O O . SER A 1 181 ? -23.881 4.716 6.291 1.00 49.35 1118 SER A O 1
ATOM 1297 N N . PHE A 1 182 ? -25.406 3.086 6.046 1.00 47.72 1119 PHE A N 1
ATOM 1298 C CA . PHE A 1 182 ? -24.708 2.480 4.917 1.00 52.56 1119 PHE A CA 1
ATOM 1299 C C . PHE A 1 182 ? -25.318 2.858 3.570 1.00 53.43 1119 PHE A C 1
ATOM 1300 O O . PHE A 1 182 ? -24.860 2.359 2.536 1.00 53.48 1119 PHE A O 1
ATOM 1308 N N . ARG A 1 183 ? -26.327 3.728 3.550 1.00 47.85 1120 ARG A N 1
ATOM 1309 C CA . ARG A 1 183 ? -27.027 4.095 2.319 1.00 48.99 1120 ARG A CA 1
ATOM 1310 C C . ARG A 1 183 ? -26.598 5.502 1.912 1.00 56.38 1120 ARG A C 1
ATOM 1311 O O . ARG A 1 183 ? -27.319 6.478 2.108 1.00 59.40 1120 ARG A O 1
ATOM 1319 N N . TRP A 1 184 ? -25.398 5.591 1.337 1.00 52.15 1121 TRP A N 1
ATOM 1320 C CA . TRP A 1 184 ? -24.826 6.847 0.871 1.00 50.61 1121 TRP A CA 1
ATOM 1321 C C . TRP A 1 184 ? -25.273 7.211 -0.537 1.00 48.07 1121 TRP A C 1
ATOM 1322 O O . TRP A 1 184 ? -25.327 8.401 -0.875 1.00 48.92 1121 TRP A O 1
ATOM 1333 N N . ILE A 1 185 ? -25.567 6.218 -1.372 1.00 45.30 1122 ILE A N 1
ATOM 1334 C CA . ILE A 1 185 ? -25.855 6.457 -2.783 1.00 65.71 1122 ILE A CA 1
ATOM 1335 C C . ILE A 1 185 ? -27.246 7.068 -2.917 1.00 66.99 1122 ILE A C 1
ATOM 1336 O O . ILE A 1 185 ? -28.258 6.400 -2.694 1.00 66.13 1122 ILE A O 1
ATOM 1341 N N . GLU A 1 186 ? -27.296 8.350 -3.276 1.00 77.07 1123 GLU A N 1
ATOM 1342 C CA . GLU A 1 186 ? -28.559 9.035 -3.501 1.00 80.48 1123 GLU A CA 1
ATOM 1343 C C . GLU A 1 186 ? -29.016 8.967 -4.949 1.00 78.32 1123 GLU A C 1
ATOM 1344 O O . GLU A 1 186 ? -30.225 8.932 -5.201 1.00 80.65 1123 GLU A O 1
ATOM 1350 N N . GLN A 1 187 ? -28.096 8.944 -5.914 1.00 74.99 1124 GLN A N 1
ATOM 1351 C CA . GLN A 1 187 ? -28.530 8.940 -7.307 1.00 68.89 1124 GLN A CA 1
ATOM 1352 C C . GLN A 1 187 ? -27.614 8.053 -8.132 1.00 63.61 1124 GLN A C 1
ATOM 1353 O O . GLN A 1 187 ? -26.444 7.864 -7.792 1.00 64.00 1124 GLN A O 1
ATOM 1359 N N . VAL A 1 188 ? -28.151 7.508 -9.223 1.00 58.16 1125 VAL A N 1
ATOM 1360 C CA . VAL A 1 188 ? -27.415 6.534 -10.026 1.00 60.81 1125 VAL A CA 1
ATOM 1361 C C . VAL A 1 188 ? -27.695 6.767 -11.503 1.00 66.94 1125 VAL A C 1
ATOM 1362 O O . VAL A 1 188 ? -28.855 6.857 -11.919 1.00 76.80 1125 VAL A O 1
ATOM 1366 N N . TRP A 1 189 ? -26.627 6.835 -12.296 1.00 59.62 1126 TRP A N 1
ATOM 1367 C CA . TRP A 1 189 ? -26.710 6.964 -13.745 1.00 67.20 1126 TRP A CA 1
ATOM 1368 C C . TRP A 1 189 ? -25.925 5.828 -14.375 1.00 66.18 1126 TRP A C 1
ATOM 1369 O O . TRP A 1 189 ? -24.739 5.650 -14.076 1.00 69.45 1126 TRP A O 1
ATOM 1380 N N . LEU A 1 190 ? -26.581 5.065 -15.236 1.00 58.00 1127 LEU A N 1
ATOM 1381 C CA . LEU A 1 190 ? -25.949 3.949 -15.919 1.00 70.14 1127 LEU A CA 1
ATOM 1382 C C . LEU A 1 190 ? -25.507 4.367 -17.313 1.00 81.02 1127 LEU A C 1
ATOM 1383 O O . LEU A 1 190 ? -26.193 5.147 -17.989 1.00 85.32 1127 LEU A O 1
ATOM 1388 N N . GLY A 1 191 ? -24.353 3.842 -17.724 1.00 79.18 1128 GLY A N 1
ATOM 1389 C CA . GLY A 1 191 ? -23.841 3.925 -19.072 1.00 84.38 1128 GLY A CA 1
ATOM 1390 C C . GLY A 1 191 ? -23.546 2.532 -19.597 1.00 89.51 1128 GLY A C 1
ATOM 1391 O O . GLY A 1 191 ? -24.113 1.533 -19.143 1.00 89.15 1128 GLY A O 1
ATOM 1392 N N . GLU A 1 192 ? -22.619 2.471 -20.545 1.00 89.98 1129 GLU A N 1
ATOM 1393 C CA . GLU A 1 192 ? -22.231 1.194 -21.136 1.00 100.80 1129 GLU A CA 1
ATOM 1394 C C . GLU A 1 192 ? -21.083 0.610 -20.313 1.00 94.50 1129 GLU A C 1
ATOM 1395 O O . GLU A 1 192 ? -19.933 1.049 -20.419 1.00 100.40 1129 GLU A O 1
ATOM 1401 N N . GLY A 1 193 ? -21.392 -0.393 -19.491 1.00 75.07 1130 GLY A N 1
ATOM 1402 C CA . GLY A 1 193 ? -20.404 -0.979 -18.602 1.00 64.81 1130 GLY A CA 1
ATOM 1403 C C . GLY A 1 193 ? -19.807 -0.020 -17.594 1.00 68.71 1130 GLY A C 1
ATOM 1404 O O . GLY A 1 193 ? -18.738 -0.294 -17.047 1.00 64.03 1130 GLY A O 1
ATOM 1405 N N . GLU A 1 194 ? -20.467 1.105 -17.333 1.00 74.93 1131 GLU A N 1
ATOM 1406 C CA . GLU A 1 194 ? -19.975 2.101 -16.393 1.00 73.67 1131 GLU A CA 1
ATOM 1407 C C . GLU A 1 194 ? -21.163 2.687 -15.641 1.00 68.79 1131 GLU A C 1
ATOM 1408 O O . GLU A 1 194 ? -22.293 2.677 -16.136 1.00 69.74 1131 GLU A O 1
ATOM 1414 N N . VAL A 1 195 ? -20.902 3.191 -14.439 1.00 61.69 1132 VAL A N 1
ATOM 1415 C CA . VAL A 1 195 ? -21.946 3.748 -13.588 1.00 60.99 1132 VAL A CA 1
ATOM 1416 C C . VAL A 1 195 ? -21.383 4.941 -12.830 1.00 60.56 1132 VAL A C 1
ATOM 1417 O O . VAL A 1 195 ? -20.224 4.930 -12.402 1.00 59.35 1132 VAL A O 1
ATOM 1421 N N . LEU A 1 196 ? -22.222 5.961 -12.654 1.00 54.40 1133 LEU A N 1
ATOM 1422 C CA . LEU A 1 196 ? -21.891 7.164 -11.902 1.00 59.28 1133 LEU A CA 1
ATOM 1423 C C . LEU A 1 196 ? -22.913 7.341 -10.790 1.00 60.79 1133 LEU A C 1
ATOM 1424 O O . LEU A 1 196 ? -24.109 7.492 -11.060 1.00 63.70 1133 LEU A O 1
ATOM 1429 N N . CYS A 1 197 ? -22.448 7.286 -9.548 1.00 54.49 1134 CYS A N 1
ATOM 1430 C CA . CYS A 1 197 ? -23.300 7.441 -8.379 1.00 56.94 1134 CYS A CA 1
ATOM 1431 C C . CYS A 1 197 ? -23.039 8.788 -7.719 1.00 65.13 1134 CYS A C 1
ATOM 1432 O O . CYS A 1 197 ? -21.884 9.186 -7.536 1.00 64.54 1134 CYS A O 1
ATOM 1435 N N . GLN A 1 198 ? -24.114 9.491 -7.387 1.00 69.09 1135 GLN A N 1
ATOM 1436 C CA . GLN A 1 198 ? -24.051 10.624 -6.483 1.00 67.43 1135 GLN A CA 1
ATOM 1437 C C . GLN A 1 198 ? -24.315 10.134 -5.069 1.00 66.03 1135 GLN A C 1
ATOM 1438 O O . GLN A 1 198 ? -25.268 9.374 -4.838 1.00 75.27 1135 GLN A O 1
ATOM 1444 N N . MET A 1 199 ? -23.490 10.601 -4.130 1.00 68.25 1136 MET A N 1
ATOM 1445 C CA . MET A 1 199 ? -23.514 10.160 -2.745 1.00 66.41 1136 MET A CA 1
ATOM 1446 C C . MET A 1 199 ? -23.615 11.346 -1.801 1.00 72.49 1136 MET A C 1
ATOM 1447 O O . MET A 1 199 ? -22.989 12.389 -2.022 1.00 76.06 1136 MET A O 1
ATOM 1452 N N . LYS A 1 200 ? -24.408 11.168 -0.748 1.00 69.94 1137 LYS A N 1
ATOM 1453 C CA . LYS A 1 200 ? -24.527 12.131 0.333 1.00 70.97 1137 LYS A CA 1
ATOM 1454 C C . LYS A 1 200 ? -24.316 11.406 1.653 1.00 71.35 1137 LYS A C 1
ATOM 1455 O O . LYS A 1 200 ? -24.613 10.214 1.782 1.00 73.09 1137 LYS A O 1
ATOM 1461 N N . VAL A 1 201 ? -23.776 12.134 2.623 1.00 66.89 1138 VAL A N 1
ATOM 1462 C CA . VAL A 1 201 ? -23.463 11.578 3.936 1.00 64.49 1138 VAL A CA 1
ATOM 1463 C C . VAL A 1 201 ? -24.777 11.307 4.659 1.00 66.43 1138 VAL A C 1
ATOM 1464 O O . VAL A 1 201 ? -25.596 12.226 4.816 1.00 68.65 1138 VAL A O 1
ATOM 1468 N N . PRO A 1 202 ? -25.044 10.068 5.072 1.00 59.78 1139 PRO A N 1
ATOM 1469 C CA . PRO A 1 202 ? -26.284 9.790 5.801 1.00 59.64 1139 PRO A CA 1
ATOM 1470 C C . PRO A 1 202 ? -26.463 10.735 6.982 1.00 80.18 1139 PRO A C 1
ATOM 1471 O O . PRO A 1 202 ? -25.499 11.162 7.621 1.00 87.91 1139 PRO A O 1
ATOM 1475 N N . LYS A 1 203 ? -27.725 11.046 7.275 1.00 82.63 1140 LYS A N 1
ATOM 1476 C CA . LYS A 1 203 ? -28.055 11.926 8.386 1.00 80.95 1140 LYS A CA 1
ATOM 1477 C C . LYS A 1 203 ? -27.700 11.319 9.740 1.00 74.18 1140 LYS A C 1
ATOM 1478 O O . LYS A 1 203 ? -27.597 12.051 10.728 1.00 79.08 1140 LYS A O 1
ATOM 1484 N N . THR A 1 204 ? -27.507 10.006 9.810 1.00 71.53 1141 THR A N 1
ATOM 1485 C CA . THR A 1 204 ? -27.165 9.337 11.058 1.00 78.59 1141 THR A CA 1
ATOM 1486 C C . THR A 1 204 ? -25.666 9.344 11.365 1.00 81.47 1141 THR A C 1
ATOM 1487 O O . THR A 1 204 ? -25.278 8.956 12.472 1.00 82.83 1141 THR A O 1
ATOM 1491 N N . ILE A 1 205 ? -24.820 9.757 10.421 1.00 84.35 1142 ILE A N 1
ATOM 1492 C CA . ILE A 1 205 ? -23.373 9.836 10.617 1.00 86.68 1142 ILE A CA 1
ATOM 1493 C C . ILE A 1 205 ? -23.013 11.279 10.937 1.00 99.11 1142 ILE A C 1
ATOM 1494 O O . ILE A 1 205 ? -23.466 12.203 10.249 1.00 108.35 1142 ILE A O 1
ATOM 1499 N N . LEU A 1 206 ? -22.202 11.487 11.977 1.00 98.48 1143 LEU A N 1
ATOM 1500 C CA . LEU A 1 206 ? -21.840 12.846 12.364 1.00 108.33 1143 LEU A CA 1
ATOM 1501 C C . LEU A 1 206 ? -20.357 13.111 12.576 1.00 117.89 1143 LEU A C 1
ATOM 1502 O O . LEU A 1 206 ? -19.986 14.282 12.709 1.00 120.22 1143 LEU A O 1
ATOM 1507 N N . ASN A 1 207 ? -19.498 12.092 12.607 1.00 123.38 1144 ASN A N 1
ATOM 1508 C CA . ASN A 1 207 ? -18.100 12.292 12.972 1.00 131.69 1144 ASN A CA 1
ATOM 1509 C C . ASN A 1 207 ? -17.145 12.102 11.797 1.00 132.35 1144 ASN A C 1
ATOM 1510 O O . ASN A 1 207 ? -15.952 11.860 12.012 1.00 129.43 1144 ASN A O 1
ATOM 1515 N N . THR A 1 208 ? -17.637 12.206 10.559 1.00 119.42 1145 THR A N 1
ATOM 1516 C CA . THR A 1 208 ? -16.794 11.944 9.395 1.00 110.26 1145 THR A CA 1
ATOM 1517 C C . THR A 1 208 ? -15.529 12.797 9.373 1.00 105.55 1145 THR A C 1
ATOM 1518 O O . THR A 1 208 ? -14.647 12.544 8.541 1.00 99.86 1145 THR A O 1
ATOM 1522 N N . THR A 1 209 ? -15.418 13.798 10.252 1.00 106.05 1146 THR A N 1
ATOM 1523 C CA . THR A 1 209 ? -14.258 14.680 10.228 1.00 106.45 1146 THR A CA 1
ATOM 1524 C C . THR A 1 209 ? -13.016 13.993 10.774 1.00 114.02 1146 THR A C 1
ATOM 1525 O O . THR A 1 209 ? -11.906 14.261 10.300 1.00 120.72 1146 THR A O 1
ATOM 1529 N N . LYS A 1 210 ? -13.177 13.110 11.761 1.00 123.79 1147 LYS A N 1
ATOM 1530 C CA . LYS A 1 210 ? -12.035 12.406 12.328 1.00 119.49 1147 LYS A CA 1
ATOM 1531 C C . LYS A 1 210 ? -11.607 11.213 11.486 1.00 108.92 1147 LYS A C 1
ATOM 1532 O O . LYS A 1 210 ? -10.476 10.739 11.638 1.00 110.48 1147 LYS A O 1
ATOM 1538 N N . TYR A 1 211 ? -12.476 10.728 10.604 1.00 99.66 1148 TYR A N 1
ATOM 1539 C CA . TYR A 1 211 ? -12.140 9.616 9.729 1.00 82.77 1148 TYR A CA 1
ATOM 1540 C C . TYR A 1 211 ? -11.424 10.109 8.479 1.00 76.49 1148 TYR A C 1
ATOM 1541 O O . TYR A 1 211 ? -11.736 11.178 7.948 1.00 75.42 1148 TYR A O 1
ATOM 1550 N N . GLN A 1 212 ? -10.463 9.317 8.002 1.00 65.06 1149 GLN A N 1
ATOM 1551 C CA . GLN A 1 212 ? -9.971 9.511 6.642 1.00 65.85 1149 GLN A CA 1
ATOM 1552 C C . GLN A 1 212 ? -11.076 9.215 5.631 1.00 69.05 1149 GLN A C 1
ATOM 1553 O O . GLN A 1 212 ? -11.465 10.082 4.840 1.00 73.09 1149 GLN A O 1
ATOM 1559 N N . LEU A 1 213 ? -11.580 7.982 5.640 1.00 59.09 1150 LEU A N 1
ATOM 1560 C CA . LEU A 1 213 ? -12.752 7.584 4.869 1.00 55.94 1150 LEU A CA 1
ATOM 1561 C C . LEU A 1 213 ? -13.623 6.718 5.759 1.00 57.71 1150 LEU A C 1
ATOM 1562 O O . LEU A 1 213 ? -13.191 5.647 6.196 1.00 55.60 1150 LEU A O 1
ATOM 1567 N N . HIS A 1 214 ? -14.835 7.184 6.031 1.00 61.97 1151 HIS A N 1
ATOM 1568 C CA . HIS A 1 214 ? -15.736 6.448 6.898 1.00 43.28 1151 HIS A CA 1
ATOM 1569 C C . HIS A 1 214 ? -15.961 5.043 6.345 1.00 47.67 1151 HIS A C 1
ATOM 1570 O O . HIS A 1 214 ? -16.076 4.864 5.125 1.00 48.35 1151 HIS A O 1
ATOM 1577 N N . PRO A 1 215 ? -15.980 4.020 7.196 1.00 43.20 1152 PRO A N 1
ATOM 1578 C CA . PRO A 1 215 ? -16.242 2.665 6.683 1.00 37.97 1152 PRO A CA 1
ATOM 1579 C C . PRO A 1 215 ? -17.441 2.611 5.750 1.00 55.29 1152 PRO A C 1
ATOM 1580 O O . PRO A 1 215 ? -17.369 1.958 4.698 1.00 54.24 1152 PRO A O 1
ATOM 1584 N N . THR A 1 216 ? -18.533 3.309 6.089 1.00 52.03 1153 THR A N 1
ATOM 1585 C CA . THR A 1 216 ? -19.745 3.236 5.277 1.00 39.59 1153 THR A CA 1
ATOM 1586 C C . THR A 1 216 ? -19.555 3.882 3.912 1.00 51.02 1153 THR A C 1
ATOM 1587 O O . THR A 1 216 ? -20.215 3.485 2.944 1.00 51.25 1153 THR A O 1
ATOM 1591 N N . LEU A 1 217 ? -18.666 4.871 3.805 1.00 45.89 1154 LEU A N 1
ATOM 1592 C CA . LEU A 1 217 ? -18.395 5.466 2.498 1.00 51.95 1154 LEU A CA 1
ATOM 1593 C C . LEU A 1 217 ? -17.637 4.493 1.599 1.00 50.49 1154 LEU A C 1
ATOM 1594 O O . LEU A 1 217 ? -17.985 4.317 0.421 1.00 61.13 1154 LEU A O 1
ATOM 1599 N N . VAL A 1 218 ? -16.617 3.830 2.149 1.00 46.98 1155 VAL A N 1
ATOM 1600 C CA . VAL A 1 218 ? -15.893 2.803 1.403 1.00 49.46 1155 VAL A CA 1
ATOM 1601 C C . VAL A 1 218 ? -16.848 1.708 0.948 1.00 49.21 1155 VAL A C 1
ATOM 1602 O O . VAL A 1 218 ? -16.837 1.285 -0.224 1.00 48.14 1155 VAL A O 1
ATOM 1606 N N . ASP A 1 219 ? -17.723 1.263 1.855 1.00 51.25 1156 ASP A N 1
ATOM 1607 C CA . ASP A 1 219 ? -18.668 0.228 1.473 1.00 57.47 1156 ASP A CA 1
ATOM 1608 C C . ASP A 1 219 ? -19.573 0.708 0.354 1.00 54.54 1156 ASP A C 1
ATOM 1609 O O . ASP A 1 219 ? -19.803 -0.021 -0.614 1.00 52.59 1156 ASP A O 1
ATOM 1614 N N . SER A 1 220 ? -20.088 1.935 0.457 1.00 51.39 1157 SER A N 1
ATOM 1615 C CA . SER A 1 220 ? -20.948 2.443 -0.607 1.00 48.65 1157 SER A CA 1
ATOM 1616 C C . SER A 1 220 ? -20.230 2.376 -1.948 1.00 56.97 1157 SER A C 1
ATOM 1617 O O . SER A 1 220 ? -20.812 1.966 -2.967 1.00 65.40 1157 SER A O 1
ATOM 1620 N N . CYS A 1 221 ? -18.943 2.731 -1.953 1.00 56.43 1158 CYS A N 1
ATOM 1621 C CA . CYS A 1 221 ? -18.168 2.641 -3.184 1.00 57.57 1158 CYS A CA 1
ATOM 1622 C C . CYS A 1 221 ? -18.195 1.224 -3.735 1.00 54.80 1158 CYS A C 1
ATOM 1623 O O . CYS A 1 221 ? -18.429 1.018 -4.931 1.00 55.18 1158 CYS A O 1
ATOM 1626 N N . PHE A 1 222 ? -17.967 0.226 -2.876 1.00 48.46 1159 PHE A N 1
ATOM 1627 C CA . PHE A 1 222 ? -18.083 -1.148 -3.364 1.00 50.12 1159 PHE A CA 1
ATOM 1628 C C . PHE A 1 222 ? -19.505 -1.489 -3.809 1.00 60.18 1159 PHE A C 1
ATOM 1629 O O . PHE A 1 222 ? -19.686 -2.310 -4.717 1.00 58.68 1159 PHE A O 1
ATOM 1637 N N . GLN A 1 223 ? -20.522 -0.865 -3.199 1.00 55.25 1160 GLN A N 1
ATOM 1638 C CA . GLN A 1 223 ? -21.908 -1.136 -3.574 1.00 54.53 1160 GLN A CA 1
ATOM 1639 C C . GLN A 1 223 ? -22.207 -0.657 -4.982 1.00 58.48 1160 GLN A C 1
ATOM 1640 O O . GLN A 1 223 ? -23.122 -1.177 -5.631 1.00 48.36 1160 GLN A O 1
ATOM 1646 N N . SER A 1 224 ? -21.472 0.348 -5.461 1.00 62.54 1161 SER A N 1
ATOM 1647 C CA . SER A 1 224 ? -21.748 0.849 -6.803 1.00 60.71 1161 SER A CA 1
ATOM 1648 C C . SER A 1 224 ? -21.714 -0.266 -7.844 1.00 55.56 1161 SER A C 1
ATOM 1649 O O . SER A 1 224 ? -22.472 -0.224 -8.818 1.00 64.27 1161 SER A O 1
ATOM 1652 N N . ILE A 1 225 ? -20.865 -1.282 -7.657 1.00 46.69 1162 ILE A N 1
ATOM 1653 C CA . ILE A 1 225 ? -20.745 -2.300 -8.697 1.00 52.32 1162 ILE A CA 1
ATOM 1654 C C . ILE A 1 225 ? -22.045 -3.064 -8.850 1.00 59.01 1162 ILE A C 1
ATOM 1655 O O . ILE A 1 225 ? -22.330 -3.590 -9.932 1.00 63.89 1162 ILE A O 1
ATOM 1660 N N . ILE A 1 226 ? -22.860 -3.116 -7.797 1.00 55.55 1163 ILE A N 1
ATOM 1661 C CA . ILE A 1 226 ? -24.126 -3.827 -7.888 1.00 48.45 1163 ILE A CA 1
ATOM 1662 C C . ILE A 1 226 ? -24.955 -3.272 -9.034 1.00 52.97 1163 ILE A C 1
ATOM 1663 O O . ILE A 1 226 ? -25.758 -3.994 -9.638 1.00 51.60 1163 ILE A O 1
ATOM 1668 N N . ALA A 1 227 ? -24.769 -1.989 -9.362 1.00 51.18 1164 ALA A N 1
ATOM 1669 C CA . ALA A 1 227 ? -25.571 -1.345 -10.396 1.00 55.71 1164 ALA A CA 1
ATOM 1670 C C . ALA A 1 227 ? -25.246 -1.837 -11.798 1.00 57.28 1164 ALA A C 1
ATOM 1671 O O . ALA A 1 227 ? -26.004 -1.542 -12.728 1.00 69.38 1164 ALA A O 1
ATOM 1673 N N . LEU A 1 228 ? -24.164 -2.587 -11.974 1.00 52.79 1165 LEU A N 1
ATOM 1674 C CA . LEU A 1 228 ? -23.834 -3.164 -13.268 1.00 53.74 1165 LEU A CA 1
ATOM 1675 C C . LEU A 1 228 ? -24.274 -4.615 -13.403 1.00 58.33 1165 LEU A C 1
ATOM 1676 O O . LEU A 1 228 ? -24.002 -5.232 -14.436 1.00 64.18 1165 LEU A O 1
ATOM 1681 N N . VAL A 1 229 ? -24.936 -5.174 -12.389 1.00 61.15 1166 VAL A N 1
ATOM 1682 C CA . VAL A 1 229 ? -25.324 -6.581 -12.405 1.00 69.05 1166 VAL A CA 1
ATOM 1683 C C . VAL A 1 229 ? -26.778 -6.749 -11.973 1.00 73.83 1166 VAL A C 1
ATOM 1684 O O . VAL A 1 229 ? -27.183 -7.830 -11.532 1.00 78.05 1166 VAL A O 1
ATOM 1688 N N . LEU A 1 230 ? -27.575 -5.685 -12.100 1.00 67.72 1167 LEU A N 1
ATOM 1689 C CA . LEU A 1 230 ? -28.968 -5.754 -11.665 1.00 58.64 1167 LEU A CA 1
ATOM 1690 C C . LEU A 1 230 ? -29.782 -6.735 -12.501 1.00 66.37 1167 LEU A C 1
ATOM 1691 O O . LEU A 1 230 ? -30.800 -7.255 -12.029 1.00 74.34 1167 LEU A O 1
ATOM 1696 N N . ASP A 1 231 ? -29.371 -6.978 -13.746 1.00 56.50 1168 ASP A N 1
ATOM 1697 C CA . ASP A 1 231 ? -30.162 -7.800 -14.663 1.00 116.18 1168 ASP A CA 1
ATOM 1698 C C . ASP A 1 231 ? -29.933 -9.300 -14.480 1.00 96.59 1168 ASP A C 1
ATOM 1699 O O . ASP A 1 231 ? -30.869 -10.094 -14.634 1.00 94.10 1168 ASP A O 1
ATOM 1704 N N . GLN A 1 232 ? -28.705 -9.701 -14.148 1.00 83.93 1169 GLN A N 1
ATOM 1705 C CA . GLN A 1 232 ? -28.223 -11.049 -14.431 1.00 84.61 1169 GLN A CA 1
ATOM 1706 C C . GLN A 1 232 ? -29.147 -12.134 -13.878 1.00 80.76 1169 GLN A C 1
ATOM 1707 O O . GLN A 1 232 ? -29.836 -11.952 -12.870 1.00 76.66 1169 GLN A O 1
ATOM 1713 N N . SER A 1 233 ? -29.154 -13.279 -14.562 1.00 83.20 1170 SER A N 1
ATOM 1714 C CA . SER A 1 233 ? -29.800 -14.489 -14.071 1.00 72.19 1170 SER A CA 1
ATOM 1715 C C . SER A 1 233 ? -28.907 -15.136 -13.015 1.00 70.45 1170 SER A C 1
ATOM 1716 O O . SER A 1 233 ? -27.925 -14.552 -12.552 1.00 77.98 1170 SER A O 1
ATOM 1719 N N . GLY A 1 234 ? -29.239 -16.353 -12.621 1.00 77.04 1171 GLY A N 1
ATOM 1720 C CA . GLY A 1 234 ? -28.430 -17.097 -11.686 1.00 82.46 1171 GLY A CA 1
ATOM 1721 C C . GLY A 1 234 ? -29.132 -17.368 -10.370 1.00 78.67 1171 GLY A C 1
ATOM 1722 O O . GLY A 1 234 ? -30.353 -17.261 -10.238 1.00 77.96 1171 GLY A O 1
ATOM 1723 N N . ASN A 1 235 ? -28.326 -17.735 -9.379 1.00 81.08 1172 ASN A N 1
ATOM 1724 C CA . ASN A 1 235 ? -28.808 -18.133 -8.061 1.00 73.17 1172 ASN A CA 1
ATOM 1725 C C . ASN A 1 235 ? -29.196 -16.881 -7.285 1.00 63.82 1172 ASN A C 1
ATOM 1726 O O . ASN A 1 235 ? -28.339 -16.055 -6.954 1.00 60.54 1172 ASN A O 1
ATOM 1731 N N . LYS A 1 236 ? -30.483 -16.737 -6.981 1.00 62.18 1173 LYS A N 1
ATOM 1732 C CA . LYS A 1 236 ? -30.945 -15.540 -6.291 1.00 69.61 1173 LYS A CA 1
ATOM 1733 C C . LYS A 1 236 ? -30.449 -15.460 -4.849 1.00 63.24 1173 LYS A C 1
ATOM 1734 O O . LYS A 1 236 ? -30.675 -14.440 -4.192 1.00 66.23 1173 LYS A O 1
ATOM 1740 N N . ASN A 1 237 ? -29.826 -16.521 -4.331 1.00 62.61 1174 ASN A N 1
ATOM 1741 C CA . ASN A 1 237 ? -29.189 -16.484 -3.019 1.00 55.26 1174 ASN A CA 1
ATOM 1742 C C . ASN A 1 237 ? -27.833 -15.789 -3.042 1.00 66.55 1174 ASN A C 1
ATOM 1743 O O . ASN A 1 237 ? -27.325 -15.420 -1.976 1.00 69.88 1174 ASN A O 1
ATOM 1748 N N . GLU A 1 238 ? -27.234 -15.614 -4.219 1.00 59.47 1175 GLU A N 1
ATOM 1749 C CA . GLU A 1 238 ? -25.851 -15.180 -4.351 1.00 62.48 1175 GLU A CA 1
ATOM 1750 C C . GLU A 1 238 ? -25.760 -13.746 -4.853 1.00 56.11 1175 GLU A C 1
ATOM 1751 O O . GLU A 1 238 ? -26.604 -13.279 -5.623 1.00 55.97 1175 GLU A O 1
ATOM 1757 N N . THR A 1 239 ? -24.707 -13.059 -4.421 1.00 54.85 1176 THR A N 1
ATOM 1758 C CA . THR A 1 239 ? -24.329 -11.773 -4.983 1.00 59.79 1176 THR A CA 1
ATOM 1759 C C . THR A 1 239 ? -22.811 -11.708 -5.045 1.00 60.04 1176 THR A C 1
ATOM 1760 O O . THR A 1 239 ? -22.113 -12.555 -4.480 1.00 55.01 1176 THR A O 1
ATOM 1764 N N . PHE A 1 240 ? -22.293 -10.692 -5.736 1.00 63.91 1177 PHE A N 1
ATOM 1765 C CA . PHE A 1 240 ? -20.849 -10.492 -5.810 1.00 54.32 1177 PHE A CA 1
ATOM 1766 C C . PHE A 1 240 ? -20.376 -9.859 -4.506 1.00 56.74 1177 PHE A C 1
ATOM 1767 O O . PHE A 1 240 ? -20.817 -8.765 -4.148 1.00 62.46 1177 PHE A O 1
ATOM 1775 N N . VAL A 1 241 ? -19.485 -10.544 -3.799 1.00 59.40 1178 VAL A N 1
ATOM 1776 C CA . VAL A 1 241 ? -18.947 -10.039 -2.538 1.00 56.15 1178 VAL A CA 1
ATOM 1777 C C . VAL A 1 241 ? -17.502 -9.596 -2.747 1.00 56.61 1178 VAL A C 1
ATOM 1778 O O . VAL A 1 241 ? -16.753 -10.249 -3.489 1.00 50.73 1178 VAL A O 1
ATOM 1782 N N . PRO A 1 242 ? -17.083 -8.476 -2.162 1.00 58.58 1179 PRO A N 1
ATOM 1783 C CA . PRO A 1 242 ? -15.697 -8.027 -2.345 1.00 49.41 1179 PRO A CA 1
ATOM 1784 C C . PRO A 1 242 ? -14.721 -9.105 -1.909 1.00 52.40 1179 PRO A C 1
ATOM 1785 O O . PRO A 1 242 ? -14.810 -9.642 -0.802 1.00 59.50 1179 PRO A O 1
ATOM 1789 N N . PHE A 1 243 ? -13.779 -9.398 -2.774 1.00 46.72 1180 PHE A N 1
ATOM 1790 C CA . PHE A 1 243 ? -12.891 -10.527 -2.553 1.00 43.84 1180 PHE A CA 1
ATOM 1791 C C . PHE A 1 243 ? -11.417 -10.150 -2.593 1.00 51.79 1180 PHE A C 1
ATOM 1792 O O . PHE A 1 243 ? -10.641 -10.651 -1.773 1.00 54.06 1180 PHE A O 1
ATOM 1800 N N . SER A 1 244 ? -11.009 -9.281 -3.518 1.00 44.14 1181 SER A N 1
ATOM 1801 C CA . SER A 1 244 ? -9.611 -8.877 -3.577 1.00 47.41 1181 SER A CA 1
ATOM 1802 C C . SER A 1 244 ? -9.514 -7.499 -4.219 1.00 49.62 1181 SER A C 1
ATOM 1803 O O . SER A 1 244 ? -10.394 -7.085 -4.972 1.00 55.58 1181 SER A O 1
ATOM 1806 N N . ILE A 1 245 ? -8.422 -6.794 -3.923 1.00 49.00 1182 ILE A N 1
ATOM 1807 C CA . ILE A 1 245 ? -8.195 -5.453 -4.454 1.00 47.65 1182 ILE A CA 1
ATOM 1808 C C . ILE A 1 245 ? -6.722 -5.309 -4.818 1.00 48.60 1182 ILE A C 1
ATOM 1809 O O . ILE A 1 245 ? -5.846 -5.521 -3.972 1.00 47.37 1182 ILE A O 1
ATOM 1814 N N . ASP A 1 246 ? -6.442 -4.943 -6.068 1.00 46.10 1183 ASP A N 1
ATOM 1815 C CA . ASP A 1 246 ? -5.050 -4.745 -6.461 1.00 67.28 1183 ASP A CA 1
ATOM 1816 C C . ASP A 1 246 ? -4.457 -3.507 -5.794 1.00 64.28 1183 ASP A C 1
ATOM 1817 O O . ASP A 1 246 ? -3.381 -3.579 -5.194 1.00 59.83 1183 ASP A O 1
ATOM 1822 N N . LYS A 1 247 ? -5.141 -2.363 -5.871 1.00 59.51 1184 LYS A N 1
ATOM 1823 C CA . LYS A 1 247 ? -4.612 -1.178 -5.205 1.00 60.54 1184 LYS A CA 1
ATOM 1824 C C . LYS A 1 247 ? -5.718 -0.204 -4.820 1.00 54.94 1184 LYS A C 1
ATOM 1825 O O . LYS A 1 247 ? -6.531 0.184 -5.659 1.00 51.56 1184 LYS A O 1
ATOM 1831 N N . PHE A 1 248 ? -5.715 0.219 -3.560 1.00 47.48 1185 PHE A N 1
ATOM 1832 C CA . PHE A 1 248 ? -6.621 1.237 -3.045 1.00 45.08 1185 PHE A CA 1
ATOM 1833 C C . PHE A 1 248 ? -5.796 2.441 -2.602 1.00 46.22 1185 PHE A C 1
ATOM 1834 O O . PHE A 1 248 ? -4.963 2.326 -1.701 1.00 53.01 1185 PHE A O 1
ATOM 1842 N N . THR A 1 249 ? -6.053 3.600 -3.192 1.00 45.06 1186 THR A N 1
ATOM 1843 C CA . THR A 1 249 ? -5.305 4.808 -2.880 1.00 59.43 1186 THR A CA 1
ATOM 1844 C C . THR A 1 249 ? -6.219 5.835 -2.227 1.00 55.14 1186 THR A C 1
ATOM 1845 O O . THR A 1 249 ? -7.279 6.172 -2.769 1.00 50.28 1186 THR A O 1
ATOM 1849 N N . PHE A 1 250 ? -5.805 6.305 -1.056 1.00 48.62 1187 PHE A N 1
ATOM 1850 C CA . PHE A 1 250 ? -6.436 7.410 -0.356 1.00 51.38 1187 PHE A CA 1
ATOM 1851 C C . PHE A 1 250 ? -5.579 8.653 -0.563 1.00 60.12 1187 PHE A C 1
ATOM 1852 O O . PHE A 1 250 ? -4.392 8.658 -0.214 1.00 65.91 1187 PHE A O 1
ATOM 1860 N N . TYR A 1 251 ? -6.178 9.695 -1.140 1.00 55.75 1188 TYR A N 1
ATOM 1861 C CA . TYR A 1 251 ? -5.492 10.954 -1.420 1.00 63.53 1188 TYR A CA 1
ATOM 1862 C C . TYR A 1 251 ? -5.706 11.981 -0.311 1.00 59.06 1188 TYR A C 1
ATOM 1863 O O . TYR A 1 251 ? -4.740 12.470 0.278 1.00 70.51 1188 TYR A O 1
ATOM 1872 N N . ASN A 1 252 ? -6.958 12.325 -0.021 1.00 65.70 1189 ASN A N 1
ATOM 1873 C CA . ASN A 1 252 ? -7.265 13.261 1.053 1.00 81.46 1189 ASN A CA 1
ATOM 1874 C C . ASN A 1 252 ? -8.736 13.132 1.421 1.00 79.85 1189 ASN A C 1
ATOM 1875 O O . ASN A 1 252 ? -9.560 12.729 0.597 1.00 81.49 1189 ASN A O 1
ATOM 1880 N N . SER A 1 253 ? -9.055 13.482 2.664 1.00 84.22 1190 SER A N 1
ATOM 1881 C CA . SER A 1 253 ? -10.427 13.396 3.142 1.00 88.92 1190 SER A CA 1
ATOM 1882 C C . SER A 1 253 ? -11.206 14.639 2.724 1.00 89.02 1190 SER A C 1
ATOM 1883 O O . SER A 1 253 ? -10.660 15.741 2.639 1.00 93.80 1190 SER A O 1
ATOM 1886 N N . SER A 1 254 ? -12.496 14.448 2.453 1.00 86.65 1191 SER A N 1
ATOM 1887 C CA . SER A 1 254 ? -13.366 15.499 1.935 1.00 92.90 1191 SER A CA 1
ATOM 1888 C C . SER A 1 254 ? -14.333 16.006 2.999 1.00 100.08 1191 SER A C 1
ATOM 1889 O O . SER A 1 254 ? -15.097 15.223 3.573 1.00 102.89 1191 SER A O 1
ATOM 1892 N N . ASP A 1 255 ? -14.296 17.316 3.258 1.00 102.58 1192 ASP A N 1
ATOM 1893 C CA . ASP A 1 255 ? -15.341 17.967 4.041 1.00 115.49 1192 ASP A CA 1
ATOM 1894 C C . ASP A 1 255 ? -16.701 17.916 3.353 1.00 116.82 1192 ASP A C 1
ATOM 1895 O O . ASP A 1 255 ? -17.710 18.259 3.979 1.00 116.72 1192 ASP A O 1
ATOM 1900 N N . ASN A 1 256 ? -16.756 17.476 2.098 1.00 113.74 1193 ASN A N 1
ATOM 1901 C CA . ASN A 1 256 ? -17.981 17.577 1.317 1.00 117.49 1193 ASN A CA 1
ATOM 1902 C C . ASN A 1 256 ? -19.019 16.560 1.772 1.00 118.47 1193 ASN A C 1
ATOM 1903 O O . ASN A 1 256 ? -18.711 15.387 2.007 1.00 115.20 1193 ASN A O 1
ATOM 1908 N N . ASP A 1 257 ? -20.261 17.027 1.895 1.00 117.65 1194 ASP A N 1
ATOM 1909 C CA . ASP A 1 257 ? -21.404 16.151 2.103 1.00 112.72 1194 ASP A CA 1
ATOM 1910 C C . ASP A 1 257 ? -21.869 15.473 0.822 1.00 101.20 1194 ASP A C 1
ATOM 1911 O O . ASP A 1 257 ? -22.668 14.533 0.896 1.00 103.69 1194 ASP A O 1
ATOM 1916 N N . LEU A 1 258 ? -21.403 15.927 -0.342 1.00 89.90 1195 LEU A N 1
ATOM 1917 C CA . LEU A 1 258 ? -21.725 15.318 -1.625 1.00 83.99 1195 LEU A CA 1
ATOM 1918 C C . LEU A 1 258 ? -20.450 14.852 -2.313 1.00 79.67 1195 LEU A C 1
ATOM 1919 O O . LEU A 1 258 ? -19.505 15.633 -2.464 1.00 79.61 1195 LEU A O 1
ATOM 1924 N N . LEU A 1 259 ? -20.420 13.583 -2.720 1.00 74.02 1196 LEU A N 1
ATOM 1925 C CA . LEU A 1 259 ? -19.296 13.044 -3.474 1.00 69.25 1196 LEU A CA 1
ATOM 1926 C C . LEU A 1 259 ? -19.812 12.328 -4.713 1.00 65.27 1196 LEU A C 1
ATOM 1927 O O . LEU A 1 259 ? -20.992 11.979 -4.806 1.00 65.64 1196 LEU A O 1
ATOM 1932 N N . TRP A 1 260 ? -18.911 12.103 -5.668 1.00 64.98 1197 TRP A N 1
ATOM 1933 C CA . TRP A 1 260 ? -19.239 11.369 -6.881 1.00 68.36 1197 TRP A CA 1
ATOM 1934 C C . TRP A 1 260 ? -18.398 10.103 -6.940 1.00 69.99 1197 TRP A C 1
ATOM 1935 O O . TRP A 1 260 ? -17.217 10.121 -6.588 1.00 75.82 1197 TRP A O 1
ATOM 1946 N N . CYS A 1 261 ? -19.004 9.009 -7.395 1.00 62.87 1198 CYS A N 1
ATOM 1947 C CA . CYS A 1 261 ? -18.331 7.721 -7.489 1.00 60.47 1198 CYS A CA 1
ATOM 1948 C C . CYS A 1 261 ? -18.517 7.158 -8.891 1.00 64.88 1198 CYS A C 1
ATOM 1949 O O . CYS A 1 261 ? -19.636 6.806 -9.276 1.00 81.46 1198 CYS A O 1
ATOM 1952 N N . TYR A 1 262 ? -17.425 7.040 -9.637 1.00 57.90 1199 TYR A N 1
ATOM 1953 C CA . TYR A 1 262 ? -17.440 6.512 -10.993 1.00 52.07 1199 TYR A CA 1
ATOM 1954 C C . TYR A 1 262 ? -16.839 5.116 -10.991 1.00 54.79 1199 TYR A C 1
ATOM 1955 O O . TYR A 1 262 ? -15.756 4.905 -10.448 1.00 58.73 1199 TYR A O 1
ATOM 1964 N N . THR A 1 263 ? -17.550 4.164 -11.579 1.00 64.06 1200 THR A N 1
ATOM 1965 C CA . THR A 1 263 ? -17.139 2.769 -11.582 1.00 58.29 1200 THR A CA 1
ATOM 1966 C C . THR A 1 263 ? -17.254 2.227 -12.994 1.00 60.50 1200 THR A C 1
ATOM 1967 O O . THR A 1 263 ? -18.179 2.586 -13.728 1.00 67.42 1200 THR A O 1
ATOM 1971 N N . CYS A 1 264 ? -16.310 1.375 -13.380 1.00 58.42 1201 CYS A N 1
ATOM 1972 C CA . CYS A 1 264 ? -16.436 0.652 -14.639 1.00 63.33 1201 CYS A CA 1
ATOM 1973 C C . CYS A 1 264 ? -15.873 -0.745 -14.458 1.00 60.38 1201 CYS A C 1
ATOM 1974 O O . CYS A 1 264 ? -14.976 -0.965 -13.646 1.00 61.71 1201 CYS A O 1
ATOM 1977 N N . GLY A 1 265 ? -16.421 -1.692 -15.199 1.00 64.45 1202 GLY A N 1
ATOM 1978 C CA . GLY A 1 265 ? -16.019 -3.072 -15.033 1.00 65.87 1202 GLY A CA 1
ATOM 1979 C C . GLY A 1 265 ? -17.023 -4.015 -15.656 1.00 75.76 1202 GLY A C 1
ATOM 1980 O O . GLY A 1 265 ? -18.053 -3.606 -16.196 1.00 79.14 1202 GLY A O 1
ATOM 1981 N N . SER A 1 266 ? -16.692 -5.299 -15.571 1.00 82.96 1203 SER A N 1
ATOM 1982 C CA . SER A 1 266 ? -17.541 -6.335 -16.142 1.00 84.79 1203 SER A CA 1
ATOM 1983 C C . SER A 1 266 ? -17.174 -7.676 -15.525 1.00 83.32 1203 SER A C 1
ATOM 1984 O O . SER A 1 266 ? -16.213 -7.793 -14.759 1.00 82.46 1203 SER A O 1
ATOM 1987 N N . LYS A 1 267 ? -17.987 -8.681 -15.838 1.00 83.82 1204 LYS A N 1
ATOM 1988 C CA . LYS A 1 267 ? -17.694 -10.037 -15.401 1.00 89.59 1204 LYS A CA 1
ATOM 1989 C C . LYS A 1 267 ? -16.526 -10.603 -16.199 1.00 96.59 1204 LYS A C 1
ATOM 1990 O O . LYS A 1 267 ? -16.377 -10.331 -17.393 1.00 96.27 1204 LYS A O 1
ATOM 1996 N N . ASP A 1 268 ? -15.687 -11.388 -15.528 1.00 85.46 1205 ASP A N 1
ATOM 1997 C CA . ASP A 1 268 ? -14.582 -12.054 -16.203 1.00 97.96 1205 ASP A CA 1
ATOM 1998 C C . ASP A 1 268 ? -15.090 -12.908 -17.359 1.00 102.06 1205 ASP A C 1
ATOM 1999 O O . ASP A 1 268 ? -16.023 -13.700 -17.197 1.00 103.92 1205 ASP A O 1
ATOM 2004 N N . LYS A 1 269 ? -14.488 -12.731 -18.540 1.00 114.45 1206 LYS A N 1
ATOM 2005 C CA . LYS A 1 269 ? -14.885 -13.538 -19.690 1.00 119.64 1206 LYS A CA 1
ATOM 2006 C C . LYS A 1 269 ? -14.723 -15.025 -19.407 1.00 124.10 1206 LYS A C 1
ATOM 2007 O O . LYS A 1 269 ? -15.516 -15.841 -19.893 1.00 126.80 1206 LYS A O 1
ATOM 2013 N N . GLN A 1 270 ? -13.702 -15.395 -18.631 1.00 130.56 1207 GLN A N 1
ATOM 2014 C CA . GLN A 1 270 ? -13.412 -16.804 -18.382 1.00 144.14 1207 GLN A CA 1
ATOM 2015 C C . GLN A 1 270 ? -14.330 -17.392 -17.315 1.00 146.13 1207 GLN A C 1
ATOM 2016 O O . GLN A 1 270 ? -14.826 -18.514 -17.472 1.00 143.70 1207 GLN A O 1
ATOM 2022 N N . SER A 1 271 ? -14.561 -16.662 -16.224 1.00 139.13 1208 SER A N 1
ATOM 2023 C CA . SER A 1 271 ? -15.395 -17.133 -15.122 1.00 138.00 1208 SER A CA 1
ATOM 2024 C C . SER A 1 271 ? -16.497 -16.110 -14.870 1.00 128.03 1208 SER A C 1
ATOM 2025 O O . SER A 1 271 ? -16.217 -14.974 -14.469 1.00 119.42 1208 SER A O 1
ATOM 2028 N N . GLY A 1 272 ? -17.747 -16.518 -15.093 1.00 118.32 1209 GLY A N 1
ATOM 2029 C CA . GLY A 1 272 ? -18.886 -15.647 -14.878 1.00 105.68 1209 GLY A CA 1
ATOM 2030 C C . GLY A 1 272 ? -19.205 -15.419 -13.415 1.00 92.86 1209 GLY A C 1
ATOM 2031 O O . GLY A 1 272 ? -20.276 -14.910 -13.070 1.00 88.40 1209 G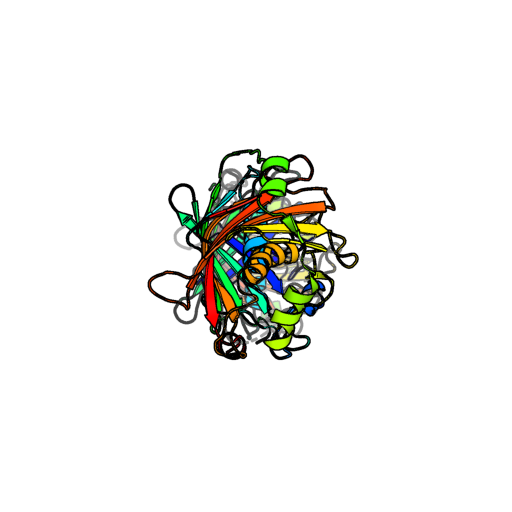LY A O 1
ATOM 2032 N N . GLU A 1 273 ? -18.272 -15.785 -12.542 1.00 86.78 1210 GLU A N 1
ATOM 2033 C CA . GLU A 1 273 ? -18.428 -15.592 -11.112 1.00 82.67 1210 GLU A CA 1
ATOM 2034 C C . GLU A 1 273 ? -17.531 -14.496 -10.567 1.00 70.44 1210 GLU A C 1
ATOM 2035 O O . GLU A 1 273 ? -17.638 -14.161 -9.382 1.00 69.11 1210 GLU A O 1
ATOM 2041 N N . LYS A 1 274 ? -16.646 -13.944 -11.387 1.00 62.90 1211 LYS A N 1
ATOM 2042 C CA . LYS A 1 274 ? -15.776 -12.851 -10.986 1.00 59.26 1211 LYS A CA 1
ATOM 2043 C C . LYS A 1 274 ? -16.239 -11.573 -11.667 1.00 59.33 1211 LYS A C 1
ATOM 2044 O O . LYS A 1 274 ? -16.441 -11.551 -12.886 1.00 62.18 1211 LYS A O 1
ATOM 2050 N N . PHE A 1 275 ? -16.408 -10.517 -10.883 1.00 56.22 1212 PHE A N 1
ATOM 2051 C CA . PHE A 1 275 ? -16.681 -9.191 -11.415 1.00 53.96 1212 PHE A CA 1
ATOM 2052 C C . PHE A 1 275 ? -15.494 -8.296 -11.093 1.00 56.20 1212 PHE A C 1
ATOM 2053 O O . PHE A 1 275 ? -15.131 -8.139 -9.918 1.00 49.50 1212 PHE A O 1
ATOM 2061 N N . LYS A 1 276 ? -14.905 -7.704 -12.133 1.00 56.08 1213 LYS A N 1
ATOM 2062 C CA . LYS A 1 276 ? -13.708 -6.881 -12.009 1.00 56.09 1213 LYS A CA 1
ATOM 2063 C C . LYS A 1 276 ? -14.014 -5.444 -12.414 1.00 56.24 1213 LYS A C 1
ATOM 2064 O O . LYS A 1 276 ? -14.692 -5.199 -13.420 1.00 62.62 1213 LYS A O 1
ATOM 2070 N N . ALA A 1 277 ? -13.506 -4.498 -11.626 1.00 49.69 1214 ALA A N 1
ATOM 2071 C CA . ALA A 1 277 ? -13.892 -3.103 -11.765 1.00 54.90 1214 ALA A CA 1
ATOM 2072 C C . ALA A 1 277 ? -12.782 -2.176 -11.283 1.00 53.54 1214 ALA A C 1
ATOM 2073 O O . ALA A 1 277 ? -11.957 -2.546 -10.442 1.00 51.46 1214 ALA A O 1
ATOM 2075 N N . ASP A 1 278 ? -12.776 -0.966 -11.835 1.00 55.57 1215 ASP A N 1
ATOM 2076 C CA . ASP A 1 278 ? -12.026 0.164 -11.311 1.00 61.00 1215 ASP A CA 1
ATOM 2077 C C . ASP A 1 278 ? -13.017 1.202 -10.799 1.00 58.65 1215 ASP A C 1
ATOM 2078 O O . ASP A 1 278 ? -14.079 1.419 -11.403 1.00 61.97 1215 ASP A O 1
ATOM 2083 N N . ILE A 1 279 ? -12.660 1.849 -9.691 1.00 57.31 1216 ILE A N 1
ATOM 2084 C CA . ILE A 1 279 ? -13.534 2.798 -9.017 1.00 58.35 1216 ILE A CA 1
ATOM 2085 C C . ILE A 1 279 ? -12.760 4.073 -8.719 1.00 55.06 1216 ILE A C 1
ATOM 2086 O O . ILE A 1 279 ? -11.566 4.038 -8.403 1.00 56.54 1216 ILE A O 1
ATOM 2091 N N . GLN A 1 280 ? -13.467 5.203 -8.794 1.00 49.17 1217 GLN A N 1
ATOM 2092 C CA . GLN A 1 280 ? -12.907 6.532 -8.566 1.00 48.76 1217 GLN A CA 1
ATOM 2093 C C . GLN A 1 280 ? -13.910 7.331 -7.745 1.00 48.61 1217 GLN A C 1
ATOM 2094 O O . GLN A 1 280 ? -15.023 7.599 -8.203 1.00 46.83 1217 GLN A O 1
ATOM 2100 N N . LEU A 1 281 ? -13.545 7.661 -6.517 1.00 51.41 1218 LEU A N 1
ATOM 2101 C CA . LEU A 1 281 ? -14.333 8.551 -5.683 1.00 55.15 1218 LEU A CA 1
ATOM 2102 C C . LEU A 1 281 ? -13.712 9.938 -5.762 1.00 60.60 1218 LEU A C 1
ATOM 2103 O O . LEU A 1 281 ? -12.510 10.085 -5.525 1.00 73.09 1218 LEU A O 1
ATOM 2108 N N . PHE A 1 282 ? -14.509 10.950 -6.112 1.00 62.54 121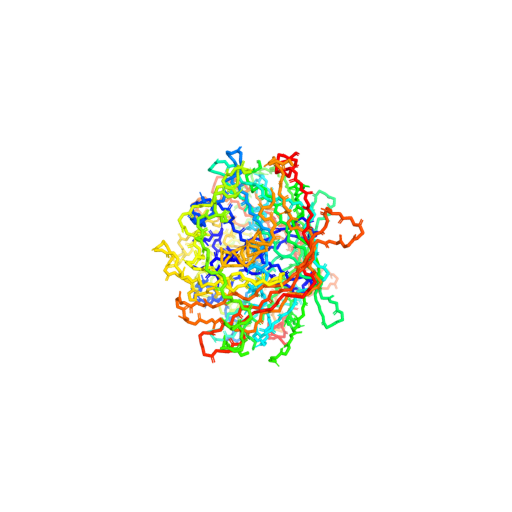9 PHE A N 1
ATOM 2109 C CA . PHE A 1 282 ? -13.958 12.293 -6.257 1.00 69.12 1219 PHE A CA 1
ATOM 2110 C C . PHE A 1 282 ? -14.938 13.357 -5.770 1.00 71.94 1219 PHE A C 1
ATOM 2111 O O . PHE A 1 282 ? -16.121 13.100 -5.505 1.00 69.40 1219 PHE A O 1
ATOM 2119 N N . ASP A 1 283 ? -14.387 14.569 -5.671 1.00 76.22 1220 ASP A N 1
ATOM 2120 C CA . ASP A 1 283 ? -14.981 15.768 -5.098 1.00 83.29 1220 ASP A CA 1
ATOM 2121 C C . ASP A 1 283 ? -16.033 16.391 -6.005 1.00 88.12 1220 ASP A C 1
ATOM 2122 O O . ASP A 1 283 ? -16.100 16.132 -7.210 1.00 83.26 1220 ASP A O 1
ATOM 2127 N N . GLN A 1 284 ? -16.829 17.278 -5.399 1.00 95.72 1221 GLN A N 1
ATOM 2128 C CA . GLN A 1 284 ? -17.764 18.090 -6.164 1.00 107.75 1221 GLN A CA 1
ATOM 2129 C C . GLN A 1 284 ? -17.030 18.928 -7.202 1.00 107.57 1221 GLN A C 1
ATOM 2130 O O . GLN A 1 284 ? -17.563 19.191 -8.287 1.00 113.13 1221 GLN A O 1
ATOM 2136 N N . HIS A 1 285 ? -15.816 19.373 -6.873 1.00 105.68 1222 HIS A N 1
ATOM 2137 C CA . HIS A 1 285 ? -14.937 20.086 -7.788 1.00 98.96 1222 HIS A CA 1
ATOM 2138 C C . HIS A 1 285 ? -14.071 19.166 -8.636 1.00 94.51 1222 HIS A C 1
ATOM 2139 O O . HIS A 1 285 ? -13.390 19.651 -9.544 1.00 97.82 1222 HIS A O 1
ATOM 2146 N N . GLY A 1 286 ? -14.054 17.866 -8.358 1.00 87.66 1223 GLY A N 1
ATOM 2147 C CA . GLY A 1 286 ? -13.254 16.950 -9.136 1.00 83.87 1223 GLY A CA 1
ATOM 2148 C C . GLY A 1 286 ? -11.949 16.530 -8.505 1.00 93.37 1223 GLY A C 1
ATOM 2149 O O . GLY A 1 286 ? -11.207 15.755 -9.118 1.00 88.60 1223 GLY A O 1
ATOM 2150 N N . GLN A 1 287 ? -11.626 17.033 -7.320 1.00 93.55 1224 GLN A N 1
ATOM 2151 C CA . GLN A 1 287 ? -10.460 16.530 -6.611 1.00 93.02 1224 GLN A CA 1
ATOM 2152 C C . GLN A 1 287 ? -10.664 15.063 -6.269 1.00 90.67 1224 GLN A C 1
ATOM 2153 O O . GLN A 1 287 ? -11.637 14.697 -5.602 1.00 86.25 1224 GLN A O 1
ATOM 2159 N N . LEU A 1 288 ? -9.754 14.224 -6.747 1.00 84.60 1225 LEU A N 1
ATOM 2160 C CA . LEU A 1 288 ? -9.842 12.792 -6.503 1.00 70.69 1225 LEU A CA 1
ATOM 2161 C C . LEU A 1 288 ? -9.649 12.512 -5.016 1.00 68.25 1225 LEU A C 1
ATOM 2162 O O . LEU A 1 288 ? -8.627 12.880 -4.432 1.00 76.82 1225 LEU A O 1
ATOM 2167 N N . VAL A 1 289 ? -10.647 11.891 -4.399 1.00 62.46 1226 VAL A N 1
ATOM 2168 C CA . VAL A 1 289 ? -10.589 11.535 -2.984 1.00 65.54 1226 VAL A CA 1
ATOM 2169 C C . VAL A 1 289 ? -9.964 10.156 -2.780 1.00 65.95 1226 VAL A C 1
ATOM 2170 O O . VAL A 1 289 ? -9.135 9.966 -1.887 1.00 72.07 1226 VAL A O 1
ATOM 2174 N N . ALA A 1 290 ? -10.345 9.177 -3.594 1.00 60.71 1227 ALA A N 1
ATOM 2175 C CA . ALA A 1 290 ? -9.848 7.817 -3.442 1.00 59.21 1227 ALA A CA 1
ATOM 2176 C C . ALA A 1 290 ? -10.006 7.107 -4.774 1.00 54.89 1227 ALA A C 1
ATOM 2177 O O . ALA A 1 290 ? -10.852 7.471 -5.598 1.00 53.32 1227 ALA A O 1
ATOM 2179 N N . GLN A 1 291 ? -9.201 6.069 -4.968 1.00 50.81 1228 GLN A N 1
ATOM 2180 C CA . GLN A 1 291 ? -9.214 5.337 -6.225 1.00 61.74 1228 GLN A CA 1
ATOM 2181 C C . GLN A 1 291 ? -8.959 3.862 -5.965 1.00 55.48 1228 GLN A C 1
ATOM 2182 O O . GLN A 1 291 ? -8.147 3.506 -5.109 1.00 50.97 1228 GLN A O 1
ATOM 2188 N N . VAL A 1 292 ? -9.660 3.007 -6.701 1.00 58.30 1229 VAL A N 1
ATOM 2189 C CA . VAL A 1 292 ? -9.545 1.562 -6.549 1.00 49.78 1229 VAL A CA 1
ATOM 2190 C C . VAL A 1 292 ? -9.251 0.970 -7.914 1.00 53.46 1229 VAL A C 1
ATOM 2191 O O . VAL A 1 292 ? -10.035 1.151 -8.856 1.00 48.64 1229 VAL A O 1
ATOM 2195 N N . ILE A 1 293 ? -8.142 0.247 -8.014 1.00 52.78 1230 ILE A N 1
ATOM 2196 C CA . ILE A 1 293 ? -7.716 -0.415 -9.238 1.00 52.13 1230 ILE A CA 1
ATOM 2197 C C . ILE A 1 293 ? -7.739 -1.911 -8.980 1.00 53.27 1230 ILE A C 1
ATOM 2198 O O . ILE A 1 293 ? -7.168 -2.385 -7.988 1.00 54.88 1230 ILE A O 1
ATOM 2203 N N . GLY A 1 294 ? -8.379 -2.652 -9.876 1.00 58.50 1231 GLY A N 1
ATOM 2204 C CA . GLY A 1 294 ? -8.398 -4.095 -9.746 1.00 58.95 1231 GLY A CA 1
ATOM 2205 C C . GLY A 1 294 ? -9.289 -4.607 -8.636 1.00 56.90 1231 GLY A C 1
ATOM 2206 O O . GLY A 1 294 ? -8.916 -5.558 -7.937 1.00 58.47 1231 GLY A O 1
ATOM 2207 N N . PHE A 1 295 ? -10.435 -3.971 -8.420 1.00 49.67 1232 PHE A N 1
ATOM 2208 C CA . PHE A 1 295 ? -11.422 -4.522 -7.504 1.00 46.81 1232 PHE A CA 1
ATOM 2209 C C . PHE A 1 295 ? -12.017 -5.787 -8.103 1.00 53.44 1232 PHE A C 1
ATOM 2210 O O . PHE A 1 295 ? -12.483 -5.781 -9.246 1.00 53.95 1232 PHE A O 1
ATOM 2218 N N . GLU A 1 296 ? -11.995 -6.876 -7.344 1.00 52.68 1233 GLU A N 1
ATOM 2219 C CA . GLU A 1 296 ? -12.628 -8.120 -7.759 1.00 53.64 1233 GLU A CA 1
ATOM 2220 C C . GLU A 1 296 ? -13.596 -8.566 -6.677 1.00 46.72 1233 GLU A C 1
ATOM 2221 O O . GLU A 1 296 ? -13.195 -8.754 -5.516 1.00 42.44 1233 GLU A O 1
ATOM 2227 N N . GLY A 1 297 ? -14.864 -8.715 -7.064 1.00 48.66 1234 GLY A N 1
ATOM 2228 C CA . GLY A 1 297 ? -15.864 -9.368 -6.240 1.00 52.17 1234 GLY A CA 1
ATOM 2229 C C . GLY A 1 297 ? -16.171 -10.727 -6.844 1.00 49.01 1234 GLY A C 1
ATOM 2230 O O . GLY A 1 297 ? -15.988 -10.943 -8.046 1.00 48.16 1234 GLY A O 1
ATOM 2231 N N . ARG A 1 298 ? -16.629 -11.651 -6.011 1.00 45.27 1235 ARG A N 1
ATOM 2232 C CA . ARG A 1 298 ? -16.951 -12.996 -6.466 1.00 58.97 1235 ARG A CA 1
ATOM 2233 C C . ARG A 1 298 ? -18.331 -13.388 -5.976 1.00 55.04 1235 ARG A C 1
ATOM 2234 O O . ARG A 1 298 ? -18.700 -13.090 -4.835 1.00 54.22 1235 ARG A O 1
ATOM 2242 N N . LYS A 1 299 ? -19.078 -14.070 -6.843 1.00 65.00 1236 LYS A N 1
ATOM 2243 C CA . LYS A 1 299 ? -20.400 -14.559 -6.480 1.00 68.24 1236 LYS A CA 1
ATOM 2244 C C . LYS A 1 299 ? -20.300 -15.433 -5.240 1.00 67.43 1236 LYS A C 1
ATOM 2245 O O . LYS A 1 299 ? -19.407 -16.278 -5.132 1.00 70.99 1236 LYS A O 1
ATOM 2251 N N . ALA A 1 300 ? -21.209 -15.222 -4.294 1.00 56.79 1237 ALA A N 1
ATOM 2252 C CA . ALA A 1 300 ? -21.189 -16.021 -3.081 1.00 57.31 1237 ALA A CA 1
ATOM 2253 C C . ALA A 1 300 ? -22.506 -15.861 -2.340 1.00 62.80 1237 ALA A C 1
ATOM 2254 O O . ALA A 1 300 ? -23.219 -14.867 -2.501 1.00 74.23 1237 ALA A O 1
ATOM 2256 N N . ASN A 1 301 ? -22.818 -16.864 -1.533 1.00 64.98 1238 ASN A N 1
ATOM 2257 C CA . ASN A 1 301 ? -23.941 -16.785 -0.618 1.00 61.85 1238 ASN A CA 1
ATOM 2258 C C . ASN A 1 301 ? -23.444 -16.204 0.696 1.00 56.34 1238 ASN A C 1
ATOM 2259 O O . ASN A 1 301 ? -22.616 -16.840 1.362 1.00 67.14 1238 ASN A O 1
ATOM 2264 N N . PRO A 1 302 ? -23.901 -15.020 1.106 1.00 54.30 1239 PRO A N 1
ATOM 2265 C CA . PRO A 1 302 ? -23.344 -14.414 2.326 1.00 50.44 1239 PRO A CA 1
ATOM 2266 C C . PRO A 1 302 ? -23.467 -15.306 3.542 1.00 51.56 1239 PRO A C 1
ATOM 2267 O O . PRO A 1 302 ? -22.639 -15.201 4.468 1.00 57.12 1239 PRO A O 1
ATOM 2271 N N . LYS A 1 303 ? -24.441 -16.220 3.547 1.00 54.64 1240 LYS A N 1
ATOM 2272 C CA . LYS A 1 303 ? -24.539 -17.178 4.640 1.00 64.70 1240 LYS A CA 1
ATOM 2273 C C . LYS A 1 303 ? -23.240 -17.952 4.804 1.00 72.86 1240 LYS A C 1
ATOM 2274 O O . LYS A 1 303 ? -22.763 -18.147 5.929 1.00 65.27 1240 LYS A O 1
ATOM 2280 N N . ILE A 1 304 ? -22.645 -18.394 3.691 1.00 79.67 1241 ILE A N 1
ATOM 2281 C CA . ILE A 1 304 ? -21.465 -19.245 3.793 1.00 89.33 1241 ILE A CA 1
ATOM 2282 C C . ILE A 1 304 ? -20.254 -18.429 4.213 1.00 83.85 1241 ILE A C 1
ATOM 2283 O O . ILE A 1 304 ? -19.367 -18.938 4.909 1.00 90.53 1241 ILE A O 1
ATOM 2288 N N . LEU A 1 305 ? -20.198 -17.153 3.823 1.00 74.63 1242 LEU A N 1
ATOM 2289 C CA . LEU A 1 305 ? -19.141 -16.291 4.333 1.00 68.93 1242 LEU A CA 1
ATOM 2290 C C . LEU A 1 305 ? -19.246 -16.136 5.840 1.00 75.31 1242 LEU A C 1
ATOM 2291 O O . LEU A 1 305 ? -18.222 -16.032 6.523 1.00 82.93 1242 LEU A O 1
ATOM 2296 N N . LEU A 1 306 ? -20.466 -16.115 6.381 1.00 79.06 1243 LEU A N 1
ATOM 2297 C CA . LEU A 1 306 ? -20.609 -15.811 7.800 1.00 96.30 1243 LEU A CA 1
ATOM 2298 C C . LEU A 1 306 ? -20.241 -16.975 8.714 1.00 115.11 1243 LEU A C 1
ATOM 2299 O O . LEU A 1 306 ? -20.329 -16.817 9.937 1.00 113.06 1243 LEU A O 1
ATOM 2304 N N . MET A 1 307 ? -19.861 -18.125 8.155 1.00 118.14 1244 MET A N 1
ATOM 2305 C CA . MET A 1 307 ? -19.287 -19.264 8.888 1.00 132.96 1244 MET A CA 1
ATOM 2306 C C . MET A 1 307 ? -19.716 -20.583 8.251 1.00 138.16 1244 MET A C 1
ATOM 2307 O O . MET A 1 307 ? -19.343 -20.889 7.117 1.00 134.21 1244 MET A O 1
ATOM 2312 N N . THR B 1 6 ? -8.439 5.056 33.380 1.00 165.89 943 THR B N 1
ATOM 2313 C CA . THR B 1 6 ? -8.065 3.739 32.879 1.00 156.89 943 THR B CA 1
ATOM 2314 C C . THR B 1 6 ? -6.589 3.458 33.133 1.00 155.46 943 THR B C 1
ATOM 2315 O O . THR B 1 6 ? -5.761 3.573 32.229 1.00 155.41 943 THR B O 1
ATOM 2319 N N . LYS B 1 7 ? -6.264 3.091 34.369 1.00 165.14 944 LYS B N 1
ATOM 2320 C CA . LYS B 1 7 ? -4.896 2.765 34.752 1.00 162.15 944 LYS B CA 1
ATOM 2321 C C . LYS B 1 7 ? -4.916 1.400 35.423 1.00 166.65 944 LYS B C 1
ATOM 2322 O O . LYS B 1 7 ? -5.550 1.228 36.469 1.00 177.67 944 LYS B O 1
ATOM 2328 N N . LEU B 1 8 ? -4.219 0.435 34.821 1.00 165.46 945 LEU B N 1
ATOM 2329 C CA . LEU B 1 8 ? -4.274 -0.939 35.310 1.00 151.47 945 LEU B CA 1
ATOM 2330 C C . LEU B 1 8 ? -3.649 -1.073 36.692 1.00 145.89 945 LEU B C 1
ATOM 2331 O O . LEU B 1 8 ? -4.112 -1.872 37.514 1.00 146.28 945 LEU B O 1
ATOM 2336 N N . HIS B 1 9 ? -2.593 -0.305 36.962 1.00 140.25 946 HIS B N 1
ATOM 2337 C CA . HIS B 1 9 ? -1.839 -0.410 38.201 1.00 139.37 946 HIS B CA 1
ATOM 2338 C C . HIS B 1 9 ? -1.019 0.860 38.327 1.00 143.94 946 HIS B C 1
ATOM 2339 O O . HIS B 1 9 ? -0.523 1.357 37.307 1.00 137.06 946 HIS B O 1
ATOM 2346 N N . PRO B 1 10 ? -0.863 1.422 39.533 1.00 146.97 947 PRO B N 1
ATOM 2347 C CA . PRO B 1 10 ? -0.183 2.721 39.664 1.00 147.69 947 PRO B CA 1
ATOM 2348 C C . PRO B 1 10 ? 1.142 2.798 38.919 1.00 139.29 947 PRO B C 1
ATOM 2349 O O . PRO B 1 10 ? 1.599 3.891 38.569 1.00 138.00 947 PRO B O 1
ATOM 2353 N N . LEU B 1 11 ? 1.764 1.650 38.663 1.00 128.39 948 LEU B N 1
ATOM 2354 C CA . LEU B 1 11 ? 3.019 1.595 37.929 1.00 118.66 948 LEU B CA 1
ATOM 2355 C C . LEU B 1 11 ? 2.843 1.168 36.480 1.00 112.30 948 LEU B C 1
ATOM 2356 O O . LEU B 1 11 ? 3.829 1.124 35.739 1.00 115.42 948 LEU B O 1
ATOM 2361 N N . ILE B 1 12 ? 1.621 0.852 36.055 1.00 103.42 949 ILE B N 1
ATOM 2362 C CA . ILE B 1 12 ? 1.392 0.254 34.745 1.00 93.08 949 ILE B CA 1
ATOM 2363 C C . ILE B 1 12 ? 0.188 0.926 34.107 1.00 92.59 949 ILE B C 1
ATOM 2364 O O . ILE B 1 12 ? -0.929 0.831 34.628 1.00 99.06 949 ILE B O 1
ATOM 2369 N N . ASN B 1 13 ? 0.413 1.609 32.986 1.00 94.96 950 ASN B N 1
ATOM 2370 C CA . ASN B 1 13 ? -0.680 2.264 32.281 1.00 102.86 950 ASN B CA 1
ATOM 2371 C C . ASN B 1 13 ? -1.437 1.286 31.391 1.00 102.34 950 ASN B C 1
ATOM 2372 O O . ASN B 1 13 ? -2.672 1.256 31.406 1.00 112.16 950 ASN B O 1
ATOM 2377 N N . GLN B 1 14 ? -0.724 0.477 30.610 1.00 96.02 951 GLN B N 1
ATOM 2378 C CA . GLN B 1 14 ? -1.403 -0.427 29.695 1.00 83.44 951 GLN B CA 1
ATOM 2379 C C . GLN B 1 14 ? -0.680 -1.765 29.626 1.00 82.45 951 GLN B C 1
ATOM 2380 O O . GLN B 1 14 ? 0.506 -1.872 29.932 1.00 86.33 951 GLN B O 1
ATOM 2386 N N . LYS B 1 15 ? -1.431 -2.799 29.257 1.00 87.93 952 LYS B N 1
ATOM 2387 C CA . LYS B 1 15 ? -0.890 -4.119 28.966 1.00 85.96 952 LYS B CA 1
ATOM 2388 C C . LYS B 1 15 ? -1.222 -4.480 27.527 1.00 80.33 952 LYS B C 1
ATOM 2389 O O . LYS B 1 15 ? -2.311 -4.169 27.038 1.00 92.35 952 LYS B O 1
ATOM 2395 N N . PHE B 1 16 ? -0.288 -5.133 26.847 1.00 70.59 953 PHE B N 1
ATOM 2396 C CA . PHE B 1 16 ? -0.515 -5.533 25.469 1.00 67.80 953 PHE B CA 1
ATOM 2397 C C . PHE B 1 16 ? -0.023 -6.951 25.224 1.00 67.30 953 PHE B C 1
ATOM 2398 O O . PHE B 1 16 ? 1.098 -7.301 25.604 1.00 66.27 953 PHE B O 1
ATOM 2406 N N . GLN B 1 17 ? -0.862 -7.754 24.573 1.00 68.15 954 GLN B N 1
ATOM 2407 C CA . GLN B 1 17 ? -0.438 -9.034 24.033 1.00 72.15 954 GLN B CA 1
ATOM 2408 C C . GLN B 1 17 ? -1.259 -9.323 22.786 1.00 68.78 954 GLN B C 1
ATOM 2409 O O . GLN B 1 17 ? -2.318 -8.731 22.569 1.00 65.03 954 GLN B O 1
ATOM 2415 N N . SER B 1 18 ? -0.746 -10.233 21.954 1.00 67.50 955 SER B N 1
ATOM 2416 C CA . SER B 1 18 ? -1.334 -10.506 20.650 1.00 64.20 955 SER B CA 1
ATOM 2417 C C . SER B 1 18 ? -1.050 -11.939 20.223 1.00 68.63 955 SER B C 1
ATOM 2418 O O . SER B 1 18 ? 0.065 -12.435 20.442 1.00 67.24 955 SER B O 1
ATOM 2421 N N . PRO B 1 19 ? -2.008 -12.609 19.591 1.00 68.46 956 PRO B N 1
ATOM 2422 C CA . PRO B 1 19 ? -1.732 -13.939 19.032 1.00 66.97 956 PRO B CA 1
ATOM 2423 C C . PRO B 1 19 ? -0.541 -13.943 18.086 1.00 71.18 956 PRO B C 1
ATOM 2424 O O . PRO B 1 19 ? 0.044 -14.999 17.823 1.00 75.27 956 PRO B O 1
ATOM 2428 N N . LEU B 1 20 ? -0.176 -12.774 17.561 1.00 74.87 957 LEU B N 1
ATOM 2429 C CA . LEU B 1 20 ? 0.946 -12.650 16.641 1.00 79.52 957 LEU B CA 1
ATOM 2430 C C . LEU B 1 20 ? 2.200 -12.118 17.325 1.00 86.70 957 LEU B C 1
ATOM 2431 O O . LEU B 1 20 ? 3.138 -11.688 16.645 1.00 88.87 957 LEU B O 1
ATOM 2436 N N . SER B 1 21 ? 2.230 -12.140 18.655 1.00 82.97 958 SER B N 1
ATOM 2437 C CA . SER B 1 21 ? 3.395 -11.735 19.429 1.00 79.47 958 SER B CA 1
ATOM 2438 C C . SER B 1 21 ? 3.578 -12.741 20.553 1.00 81.08 958 SER B C 1
ATOM 2439 O O . SER B 1 21 ? 2.637 -13.000 21.310 1.00 79.58 958 SER B O 1
ATOM 2442 N N . LYS B 1 22 ? 4.781 -13.305 20.669 1.00 79.57 959 LYS B N 1
ATOM 2443 C CA . LYS B 1 22 ? 5.021 -14.254 21.749 1.00 84.83 959 LYS B CA 1
ATOM 2444 C C . LYS B 1 22 ? 5.245 -13.563 23.084 1.00 82.89 959 LYS B C 1
ATOM 2445 O O . LYS B 1 22 ? 5.007 -14.174 24.131 1.00 85.59 959 LYS B O 1
ATOM 2451 N N . GLU B 1 23 ? 5.666 -12.306 23.072 1.00 79.78 960 GLU B N 1
ATOM 2452 C CA . GLU B 1 23 ? 5.947 -11.588 24.302 1.00 81.50 960 GLU B CA 1
ATOM 2453 C C . GLU B 1 23 ? 4.686 -10.937 24.849 1.00 76.48 960 GLU B C 1
ATOM 2454 O O . GLU B 1 23 ? 3.729 -10.665 24.125 1.00 75.70 960 GLU B O 1
ATOM 2460 N N . ILE B 1 24 ? 4.702 -10.690 26.152 1.00 74.69 961 ILE B N 1
ATOM 2461 C CA . ILE B 1 24 ? 3.696 -9.878 26.818 1.00 70.06 961 ILE B CA 1
ATOM 2462 C C . ILE B 1 24 ? 4.357 -8.566 27.208 1.00 63.20 961 ILE B C 1
ATOM 2463 O O . ILE B 1 24 ? 5.476 -8.556 27.731 1.00 67.81 961 ILE B O 1
ATOM 2468 N N . PHE B 1 25 ? 3.666 -7.462 26.960 1.00 65.42 962 PHE B N 1
ATOM 2469 C CA . PHE B 1 25 ? 4.229 -6.140 27.177 1.00 68.66 962 PHE B CA 1
ATOM 2470 C C . PHE B 1 25 ? 3.422 -5.406 28.231 1.00 71.39 962 PHE B C 1
ATOM 2471 O O . PHE B 1 25 ? 2.192 -5.474 28.241 1.00 76.03 962 PHE B O 1
ATOM 2479 N N . PHE B 1 26 ? 4.121 -4.705 29.113 1.00 74.60 963 PHE B N 1
ATOM 2480 C CA . PHE B 1 26 ? 3.500 -3.762 30.025 1.00 76.17 963 PHE B CA 1
ATOM 2481 C C . PHE B 1 26 ? 4.138 -2.399 29.816 1.00 81.35 963 PHE B C 1
ATOM 2482 O O . PHE B 1 26 ? 5.361 -2.288 29.683 1.00 85.70 963 PHE B O 1
ATOM 2490 N N . GLU B 1 27 ? 3.309 -1.365 29.792 1.00 78.29 964 GLU B N 1
ATOM 2491 C CA . GLU B 1 27 ? 3.765 -0.033 29.443 1.00 80.79 964 GLU B CA 1
ATOM 2492 C C . GLU B 1 27 ? 3.347 0.944 30.526 1.00 86.60 964 GLU B C 1
ATOM 2493 O O . GLU B 1 27 ? 2.210 0.908 31.018 1.00 88.22 964 GLU B O 1
ATOM 2499 N N . SER B 1 28 ? 4.279 1.835 30.858 1.00 87.97 965 SER B N 1
ATOM 2500 C CA . SER B 1 28 ? 4.205 2.703 32.019 1.00 99.79 965 SER B CA 1
ATOM 2501 C C . SER B 1 28 ? 4.918 4.004 31.681 1.00 102.16 965 SER B C 1
ATOM 2502 O O . SER B 1 28 ? 5.873 4.015 30.904 1.00 99.17 965 SER B O 1
ATOM 2505 N N . TYR B 1 29 ? 4.432 5.104 32.248 1.00 101.19 966 TYR B N 1
ATOM 2506 C CA . TYR B 1 29 ? 4.945 6.439 31.937 1.00 104.25 966 TYR B CA 1
ATOM 2507 C C . TYR B 1 29 ? 5.570 7.041 33.192 1.00 102.44 966 TYR B C 1
ATOM 2508 O O . TYR B 1 29 ? 4.861 7.471 34.106 1.00 110.81 966 TYR B O 1
ATOM 2517 N N . PHE B 1 30 ? 6.901 7.054 33.234 1.00 94.36 967 PHE B N 1
ATOM 2518 C CA . PHE B 1 30 ? 7.646 7.481 34.411 1.00 100.44 967 PHE B CA 1
ATOM 2519 C C . PHE B 1 30 ? 7.983 8.967 34.319 1.00 111.20 967 PHE B C 1
ATOM 2520 O O . PHE B 1 30 ? 8.666 9.402 33.384 1.00 111.52 967 PHE B O 1
ATOM 2528 N N . SER B 1 31 ? 7.513 9.733 35.300 1.00 110.09 968 SER B N 1
ATOM 2529 C CA . SER B 1 31 ? 7.758 11.165 35.412 1.00 114.96 968 SER B CA 1
ATOM 2530 C C . SER B 1 31 ? 7.355 11.579 36.819 1.00 122.43 968 SER B C 1
ATOM 2531 O O . SER B 1 31 ? 6.605 10.870 37.496 1.00 127.18 968 SER B O 1
ATOM 2534 N N . THR B 1 32 ? 7.853 12.741 37.252 1.00 125.33 969 THR B N 1
ATOM 2535 C CA . THR B 1 32 ? 7.567 13.179 38.614 1.00 125.94 969 THR B CA 1
ATOM 2536 C C . THR B 1 32 ? 6.087 13.479 38.823 1.00 133.55 969 THR B C 1
ATOM 2537 O O . THR B 1 32 ? 5.564 13.252 39.920 1.00 136.11 969 THR B O 1
ATOM 2541 N N . GLU B 1 33 ? 5.392 13.972 37.795 1.00 138.59 970 GLU B N 1
ATOM 2542 C CA . GLU B 1 33 ? 3.968 14.256 37.950 1.00 150.25 970 GLU B CA 1
ATOM 2543 C C . GLU B 1 33 ? 3.149 12.975 38.048 1.00 151.98 970 GLU B C 1
ATOM 2544 O O . GLU B 1 33 ? 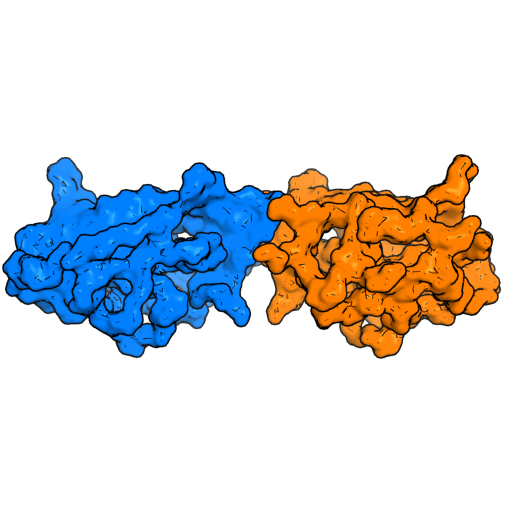2.210 12.893 38.849 1.00 155.91 970 GLU B O 1
ATOM 2550 N N . ASN B 1 34 ? 3.482 11.967 37.239 1.00 145.73 971 ASN B N 1
ATOM 2551 C CA . ASN B 1 34 ? 2.730 10.717 37.275 1.00 142.25 971 ASN B CA 1
ATOM 2552 C C . ASN B 1 34 ? 3.053 9.898 38.519 1.00 139.40 971 ASN B C 1
ATOM 2553 O O . ASN B 1 34 ? 2.172 9.216 39.054 1.00 144.13 971 ASN B O 1
ATOM 2558 N N . LEU B 1 35 ? 4.299 9.946 38.988 1.00 135.10 972 LEU B N 1
ATOM 2559 C CA . LEU B 1 35 ? 4.738 9.197 40.165 1.00 128.94 972 LEU B CA 1
ATOM 2560 C C . LEU B 1 35 ? 5.365 10.185 41.140 1.00 130.15 972 LEU B C 1
ATOM 2561 O O . LEU B 1 35 ? 6.567 10.475 41.065 1.00 124.42 972 LEU B O 1
ATOM 2566 N N . PRO B 1 36 ? 4.575 10.728 42.069 1.00 139.87 973 PRO B N 1
ATOM 2567 C CA . PRO B 1 36 ? 5.090 11.820 42.913 1.00 151.13 973 PRO B CA 1
ATOM 2568 C C . PRO B 1 36 ? 6.310 11.442 43.736 1.00 154.01 973 PRO B C 1
ATOM 2569 O O . PRO B 1 36 ? 7.264 12.226 43.813 1.00 161.63 973 PRO B O 1
ATOM 2573 N N . PHE B 1 37 ? 6.309 10.260 44.355 1.00 152.01 974 PHE B N 1
ATOM 2574 C CA . PHE B 1 37 ? 7.416 9.880 45.227 1.00 149.25 974 PHE B CA 1
ATOM 2575 C C . PHE B 1 37 ? 8.748 9.802 44.491 1.00 139.66 974 PHE B C 1
ATOM 2576 O O . PHE B 1 37 ? 9.798 9.805 45.143 1.00 143.93 974 PHE B O 1
ATOM 2584 N N . LEU B 1 38 ? 8.741 9.729 43.157 1.00 126.60 975 LEU B N 1
ATOM 2585 C CA . LEU B 1 38 ? 10.000 9.764 42.420 1.00 122.49 975 LEU B CA 1
ATOM 2586 C C . LEU B 1 38 ? 10.799 11.022 42.719 1.00 127.17 975 LEU B C 1
ATOM 2587 O O . LEU B 1 38 ? 12.024 11.019 42.555 1.00 127.85 975 LEU B O 1
ATOM 2592 N N . ALA B 1 39 ? 10.135 12.099 43.142 1.00 130.97 976 ALA B N 1
ATOM 2593 C CA . ALA B 1 39 ? 10.815 13.330 43.527 1.00 138.38 976 ALA B CA 1
ATOM 2594 C C . ALA B 1 39 ? 11.552 13.209 44.854 1.00 144.19 976 ALA B C 1
ATOM 2595 O O . ALA B 1 39 ? 12.161 14.190 45.295 1.00 147.66 976 ALA B O 1
ATOM 2597 N N . ASP B 1 40 ? 11.514 12.044 45.500 1.00 141.18 977 ASP B N 1
ATOM 2598 C CA . ASP B 1 40 ? 12.133 11.848 46.802 1.00 143.46 977 ASP B CA 1
ATOM 2599 C C . ASP B 1 40 ? 13.414 11.030 46.734 1.00 138.21 977 ASP B C 1
ATOM 2600 O O . ASP B 1 40 ? 13.981 10.702 47.782 1.00 143.17 977 ASP B O 1
ATOM 2605 N N . PHE B 1 41 ? 13.877 10.679 45.538 1.00 132.37 978 PHE B N 1
ATOM 2606 C CA . PHE B 1 41 ? 15.125 9.946 45.338 1.00 130.21 978 PHE B CA 1
ATOM 2607 C C . PHE B 1 41 ? 15.989 10.812 44.428 1.00 129.40 978 PHE B C 1
ATOM 2608 O O . PHE B 1 41 ? 15.939 10.686 43.202 1.00 127.09 978 PHE B O 1
ATOM 2616 N N . ILE B 1 42 ? 16.789 11.685 45.033 1.00 135.29 979 ILE B N 1
ATOM 2617 C CA . ILE B 1 42 ? 17.524 12.721 44.316 1.00 141.58 979 ILE B CA 1
ATOM 2618 C C . ILE B 1 42 ? 19.007 12.384 44.368 1.00 148.35 979 ILE B C 1
ATOM 2619 O O . ILE B 1 42 ? 19.599 12.324 45.454 1.00 147.27 979 ILE B O 1
ATOM 2624 N N . VAL B 1 43 ? 19.610 12.178 43.200 1.00 148.94 980 VAL B N 1
ATOM 2625 C CA . VAL B 1 43 ? 21.034 11.885 43.094 1.00 156.03 980 VAL B CA 1
ATOM 2626 C C . VAL B 1 43 ? 21.709 13.004 42.315 1.00 160.86 980 VAL B C 1
ATOM 2627 O O . VAL B 1 43 ? 21.440 13.188 41.120 1.00 164.05 980 VAL B O 1
ATOM 2631 N N . TYR B 1 44 ? 22.593 13.734 42.988 1.00 165.58 981 TYR B N 1
ATOM 2632 C CA . TYR B 1 44 ? 23.407 14.789 42.384 1.00 161.58 981 TYR B CA 1
ATOM 2633 C C . TYR B 1 44 ? 22.589 15.666 41.437 1.00 157.61 981 TYR B C 1
ATOM 2634 O O . TYR B 1 44 ? 22.997 15.973 40.313 1.00 159.17 981 TYR B O 1
ATOM 2643 N N . GLU B 1 45 ? 21.412 16.070 41.909 1.00 165.62 982 GLU B N 1
ATOM 2644 C CA . GLU B 1 45 ? 20.466 16.938 41.208 1.00 171.64 982 GLU B CA 1
ATOM 2645 C C . GLU B 1 45 ? 19.660 16.187 40.156 1.00 167.93 982 GLU B C 1
ATOM 2646 O O . GLU B 1 45 ? 18.961 16.833 39.358 1.00 171.86 982 GLU B O 1
ATOM 2652 N N . GLN B 1 46 ? 19.732 14.858 40.113 1.00 163.94 983 GLN B N 1
ATOM 2653 C CA . GLN B 1 46 ? 18.974 14.064 39.156 1.00 155.56 983 GLN B CA 1
ATOM 2654 C C . GLN B 1 46 ? 18.041 13.104 39.883 1.00 144.62 983 GLN B C 1
ATOM 2655 O O . GLN B 1 46 ? 18.409 12.517 40.906 1.00 146.75 983 GLN B O 1
ATOM 2661 N N . VAL B 1 47 ? 16.835 12.951 39.346 1.00 137.35 984 VAL B N 1
ATOM 2662 C CA . VAL B 1 47 ? 15.901 11.928 39.806 1.00 134.91 984 VAL B CA 1
ATOM 2663 C C . VAL B 1 47 ? 16.324 10.576 39.243 1.00 140.00 984 VAL B C 1
ATOM 2664 O O . VAL B 1 47 ? 16.524 10.428 38.031 1.00 134.61 984 VAL B O 1
ATOM 2668 N N . VAL B 1 48 ? 16.471 9.586 40.121 1.00 144.58 985 VAL B N 1
ATOM 2669 C CA . VAL B 1 48 ? 16.916 8.252 39.734 1.00 141.65 985 VAL B CA 1
ATOM 2670 C C . VAL B 1 48 ? 15.929 7.226 40.273 1.00 138.26 985 VAL B C 1
ATOM 2671 O O . VAL B 1 48 ? 15.454 7.342 41.409 1.00 146.00 985 VAL B O 1
ATOM 2675 N N . VAL B 1 49 ? 15.617 6.229 39.455 1.00 129.65 986 VAL B N 1
ATOM 2676 C CA . VAL B 1 49 ? 14.757 5.114 39.844 1.00 122.21 986 VAL B CA 1
ATOM 2677 C C . VAL B 1 49 ? 15.647 3.962 40.297 1.00 122.31 986 VAL B C 1
ATOM 2678 O O . VAL B 1 49 ? 16.412 3.430 39.478 1.00 125.66 986 VAL B O 1
ATOM 2682 N N . PRO B 1 50 ? 15.593 3.553 41.562 1.00 124.97 987 PRO B N 1
ATOM 2683 C CA . PRO B 1 50 ? 16.409 2.424 42.018 1.00 127.85 987 PRO B CA 1
ATOM 2684 C C . PRO B 1 50 ? 15.862 1.085 41.537 1.00 124.26 987 PRO B C 1
ATOM 2685 O O . PRO B 1 50 ? 14.709 0.959 41.118 1.00 121.03 987 PRO B O 1
ATOM 2689 N N . GLY B 1 51 ? 16.728 0.071 41.610 1.00 126.89 988 GLY B N 1
ATOM 2690 C CA . GLY B 1 51 ? 16.331 -1.264 41.187 1.00 126.75 988 GLY B CA 1
ATOM 2691 C C . GLY B 1 51 ? 15.090 -1.766 41.901 1.00 130.67 988 GLY B C 1
ATOM 2692 O O . GLY B 1 51 ? 14.172 -2.305 41.275 1.00 128.75 988 GLY B O 1
ATOM 2693 N N . ALA B 1 52 ? 15.050 -1.605 43.227 1.00 137.47 989 ALA B N 1
ATOM 2694 C CA . ALA B 1 52 ? 13.888 -1.992 44.021 1.00 140.97 989 ALA B CA 1
ATOM 2695 C C . ALA B 1 52 ? 12.605 -1.541 43.336 1.00 139.71 989 ALA B C 1
ATOM 2696 O O . ALA B 1 52 ? 11.606 -2.271 43.315 1.00 140.72 989 ALA B O 1
ATOM 2698 N N . SER B 1 53 ? 12.633 -0.340 42.758 1.00 131.85 990 SER B N 1
ATOM 2699 C CA . SER B 1 53 ? 11.469 0.158 42.036 1.00 130.75 990 SER B CA 1
ATOM 2700 C C . SER B 1 53 ? 11.116 -0.770 40.880 1.00 124.64 990 SER B C 1
ATOM 2701 O O . SER B 1 53 ? 9.948 -1.138 40.692 1.00 123.82 990 SER B O 1
ATOM 2704 N N . HIS B 1 54 ? 12.119 -1.169 40.094 1.00 118.09 991 HIS B N 1
ATOM 2705 C CA . HIS B 1 54 ? 11.867 -2.122 39.020 1.00 106.18 991 HIS B CA 1
ATOM 2706 C C . HIS B 1 54 ? 11.297 -3.419 39.570 1.00 93.83 991 HIS B C 1
ATOM 2707 O O . HIS B 1 54 ? 10.474 -4.068 38.913 1.00 91.02 991 HIS B O 1
ATOM 2714 N N . ILE B 1 55 ? 11.704 -3.798 40.781 1.00 95.21 992 ILE B N 1
ATOM 2715 C CA . ILE B 1 55 ? 11.136 -4.984 41.411 1.00 106.85 992 ILE B CA 1
ATOM 2716 C C . ILE B 1 55 ? 9.642 -4.794 41.644 1.00 114.70 992 ILE B C 1
ATOM 2717 O O . ILE B 1 55 ? 8.829 -5.660 41.303 1.00 114.08 992 ILE B O 1
ATOM 2722 N N . SER B 1 56 ? 9.255 -3.656 42.229 1.00 115.62 993 SER B N 1
ATOM 2723 C CA . SER B 1 56 ? 7.832 -3.389 42.429 1.00 120.45 993 SER B CA 1
ATOM 2724 C C . SER B 1 56 ? 7.077 -3.404 41.104 1.00 115.17 993 SER B C 1
ATOM 2725 O O . SER B 1 56 ? 5.937 -3.884 41.030 1.00 115.92 993 SER B O 1
ATOM 2728 N N . LEU B 1 57 ? 7.709 -2.904 40.040 1.00 106.44 994 LEU B N 1
ATOM 2729 C CA . LEU B 1 57 ? 7.077 -2.928 38.725 1.00 100.05 994 LEU B CA 1
ATOM 2730 C C . LEU B 1 57 ? 6.845 -4.362 38.263 1.00 100.14 994 LEU B C 1
ATOM 2731 O O . LEU B 1 57 ? 5.775 -4.696 37.731 1.00 100.83 994 LEU B O 1
ATOM 2736 N N . LEU B 1 58 ? 7.823 -5.239 38.501 1.00 103.73 995 LEU B N 1
ATOM 2737 C CA . LEU B 1 58 ? 7.667 -6.631 38.102 1.00 106.26 995 LEU B CA 1
ATOM 2738 C C . LEU B 1 58 ? 6.601 -7.331 38.939 1.00 113.85 995 LEU B C 1
ATOM 2739 O O . LEU B 1 58 ? 5.859 -8.171 38.422 1.00 112.94 995 LEU B O 1
ATOM 2744 N N . LEU B 1 59 ? 6.517 -7.014 40.235 1.00 115.35 996 LEU B N 1
ATOM 2745 C CA . LEU B 1 59 ? 5.417 -7.537 41.042 1.00 115.28 996 LEU B CA 1
ATOM 2746 C C . LEU B 1 59 ? 4.069 -7.102 40.485 1.00 111.88 996 LEU B C 1
ATOM 2747 O O . LEU B 1 59 ? 3.115 -7.889 40.464 1.00 113.91 996 LEU B O 1
ATOM 2752 N N . ALA B 1 60 ? 3.968 -5.851 40.029 1.00 106.62 997 ALA B N 1
ATOM 2753 C CA . ALA B 1 60 ? 2.736 -5.409 39.382 1.00 103.05 997 ALA B CA 1
ATOM 2754 C C . ALA B 1 60 ? 2.416 -6.285 38.175 1.00 98.57 997 ALA B C 1
ATOM 2755 O O . ALA B 1 60 ? 1.311 -6.838 38.063 1.00 104.53 997 ALA B O 1
ATOM 2757 N N . ALA B 1 61 ? 3.380 -6.431 37.262 1.00 90.32 998 ALA B N 1
ATOM 2758 C CA . ALA B 1 61 ? 3.161 -7.281 36.094 1.00 88.40 998 ALA B CA 1
ATOM 2759 C C . ALA B 1 61 ? 2.697 -8.676 36.508 1.00 96.18 998 ALA B C 1
ATOM 2760 O O . ALA B 1 61 ? 1.711 -9.201 35.978 1.00 94.90 998 ALA B O 1
ATOM 2762 N N . ALA B 1 62 ? 3.411 -9.295 37.451 1.00 100.57 999 ALA B N 1
ATOM 2763 C CA . ALA B 1 62 ? 2.990 -10.582 37.998 1.00 107.94 999 ALA B CA 1
ATOM 2764 C C . ALA B 1 62 ? 1.518 -10.563 38.387 1.00 117.06 999 ALA B C 1
ATOM 2765 O O . ALA B 1 62 ? 0.747 -11.446 37.994 1.00 120.07 999 ALA B O 1
ATOM 2767 N N . SER B 1 63 ? 1.107 -9.557 39.164 1.00 122.56 1000 SER B N 1
ATOM 2768 C CA . SER B 1 63 ? -0.282 -9.498 39.600 1.00 130.20 1000 SER B CA 1
ATOM 2769 C C . SER B 1 63 ? -1.239 -9.326 38.429 1.00 131.72 1000 SER B C 1
ATOM 2770 O O . SER B 1 63 ? -2.427 -9.643 38.564 1.00 145.82 1000 SER B O 1
ATOM 2773 N N . LEU B 1 64 ? -0.757 -8.843 37.283 1.00 124.85 1001 LEU B N 1
ATOM 2774 C CA . LEU B 1 64 ? -1.584 -8.762 36.084 1.00 112.59 1001 LEU B CA 1
ATOM 2775 C C . LEU B 1 64 ? -1.419 -9.946 35.134 1.00 113.02 1001 LEU B C 1
ATOM 2776 O O . LEU B 1 64 ? -2.078 -9.972 34.089 1.00 108.92 1001 LEU B O 1
ATOM 2781 N N . THR B 1 65 ? -0.571 -10.921 35.451 1.00 115.66 1002 THR B N 1
ATOM 2782 C CA . THR B 1 65 ? -0.387 -12.049 34.540 1.00 119.06 1002 THR B CA 1
ATOM 2783 C C . THR B 1 65 ? -0.641 -13.412 35.164 1.00 122.77 1002 THR B C 1
ATOM 2784 O O . THR B 1 65 ? -1.266 -14.263 34.527 1.00 123.95 1002 THR B O 1
ATOM 2788 N N . PHE B 1 66 ? -0.178 -13.650 36.386 1.00 137.04 1003 PHE B N 1
ATOM 2789 C CA . PHE B 1 66 ? -0.382 -14.947 37.008 1.00 143.46 1003 PHE B CA 1
ATOM 2790 C C . PHE B 1 66 ? -1.750 -15.041 37.673 1.00 162.30 1003 PHE B C 1
ATOM 2791 O O . PHE B 1 66 ? -2.383 -14.039 38.015 1.00 166.98 1003 PHE B O 1
ATOM 2799 N N . ALA B 1 67 ? -2.200 -16.284 37.851 1.00 204.82 1004 ALA B N 1
ATOM 2800 C CA . ALA B 1 67 ? -3.383 -16.541 38.659 1.00 218.54 1004 ALA B CA 1
ATOM 2801 C C . ALA B 1 67 ? -3.034 -16.591 40.139 1.00 226.52 1004 ALA B C 1
ATOM 2802 O O . ALA B 1 67 ? -3.886 -16.300 40.986 1.00 243.25 1004 ALA B O 1
ATOM 2804 N N . ALA B 1 68 ? -1.798 -16.958 40.465 1.00 200.28 1005 ALA B N 1
ATOM 2805 C CA . ALA B 1 68 ? -1.352 -17.044 41.845 1.00 180.22 1005 ALA B CA 1
ATOM 2806 C C . ALA B 1 68 ? -0.873 -15.680 42.333 1.00 164.71 1005 ALA B C 1
ATOM 2807 O O . ALA B 1 68 ? -0.628 -14.761 41.548 1.00 148.41 1005 ALA B O 1
ATOM 2809 N N . THR B 1 69 ? -0.745 -15.559 43.654 1.00 161.36 1006 THR B N 1
ATOM 2810 C CA . THR B 1 69 ? -0.348 -14.307 44.288 1.00 154.39 1006 THR B CA 1
ATOM 2811 C C . THR B 1 69 ? 1.131 -14.252 44.648 1.00 162.14 1006 THR B C 1
ATOM 2812 O O . THR B 1 69 ? 1.768 -13.209 44.470 1.00 160.66 1006 THR B O 1
ATOM 2816 N N . GLU B 1 70 ? 1.696 -15.347 45.150 1.00 178.61 1007 GLU B N 1
ATOM 2817 C CA . GLU B 1 70 ? 3.114 -15.389 45.481 1.00 184.16 1007 GLU B CA 1
ATOM 2818 C C . GLU B 1 70 ? 3.927 -15.623 44.216 1.00 172.27 1007 GLU B C 1
ATOM 2819 O O . GLU B 1 70 ? 3.582 -16.485 43.401 1.00 173.17 1007 GLU B O 1
ATOM 2825 N N . CYS B 1 71 ? 5.006 -14.862 44.047 1.00 158.47 1008 CYS B N 1
ATOM 2826 C CA . CYS B 1 71 ? 5.867 -15.064 42.889 1.00 148.19 1008 CYS B CA 1
ATOM 2827 C C . CYS B 1 71 ? 7.304 -14.717 43.246 1.00 136.81 1008 CYS B C 1
ATOM 2828 O O . CYS B 1 71 ? 7.587 -14.164 44.310 1.00 139.20 1008 CYS B O 1
ATOM 2831 N N . GLN B 1 72 ? 8.215 -15.053 42.332 1.00 130.12 1009 GLN B N 1
ATOM 2832 C CA . GLN B 1 72 ? 9.646 -14.934 42.571 1.00 133.51 1009 GLN B CA 1
ATOM 2833 C C . GLN B 1 72 ? 10.376 -14.482 41.312 1.00 130.76 1009 GLN B C 1
ATOM 2834 O O . GLN B 1 72 ? 10.037 -14.891 40.193 1.00 128.14 1009 GLN B O 1
ATOM 2840 N N . ILE B 1 73 ? 11.386 -13.636 41.522 1.00 121.17 1010 ILE B N 1
ATOM 2841 C CA . ILE B 1 73 ? 12.251 -13.091 40.482 1.00 114.57 1010 ILE B CA 1
ATOM 2842 C C . ILE B 1 73 ? 13.656 -13.623 40.719 1.00 113.73 1010 ILE B C 1
ATOM 2843 O O . ILE B 1 73 ? 14.180 -13.530 41.835 1.00 119.95 1010 ILE B O 1
ATOM 2848 N N . GLU B 1 74 ? 14.260 -14.181 39.677 1.00 110.93 1011 GLU B N 1
ATOM 2849 C CA . GLU B 1 74 ? 15.516 -14.902 39.797 1.00 125.90 1011 GLU B CA 1
ATOM 2850 C C . GLU B 1 74 ? 16.537 -14.362 38.804 1.00 121.61 1011 GLU B C 1
ATOM 2851 O O . GLU B 1 74 ? 16.180 -13.835 37.745 1.00 116.50 1011 GLU B O 1
ATOM 2857 N N . ASP B 1 75 ? 17.815 -14.520 39.154 1.00 123.53 1012 ASP B N 1
ATOM 2858 C CA . ASP B 1 75 ? 18.938 -14.088 38.319 1.00 123.65 1012 ASP B CA 1
ATOM 2859 C C . ASP B 1 75 ? 18.737 -12.662 37.813 1.00 118.86 1012 ASP B C 1
ATOM 2860 O O . ASP B 1 75 ? 18.838 -12.370 36.619 1.00 116.71 1012 ASP B O 1
ATOM 2865 N N . ILE B 1 76 ? 18.466 -11.764 38.748 1.00 115.83 1013 ILE B N 1
ATOM 2866 C CA . ILE B 1 76 ? 18.234 -10.362 38.431 1.00 108.94 1013 ILE B CA 1
ATOM 2867 C C . ILE B 1 76 ? 19.562 -9.650 38.221 1.00 116.81 1013 ILE B C 1
ATOM 2868 O O . ILE B 1 76 ? 20.522 -9.851 38.975 1.00 125.58 1013 ILE B O 1
ATOM 2873 N N . LEU B 1 77 ? 19.620 -8.816 37.186 1.00 112.74 1014 LEU B N 1
ATOM 2874 C CA . LEU B 1 77 ? 20.719 -7.885 36.985 1.00 108.87 1014 LEU B CA 1
ATOM 2875 C C . LEU B 1 77 ? 20.149 -6.501 36.729 1.00 111.24 1014 LEU B C 1
ATOM 2876 O O . LEU B 1 77 ? 19.027 -6.357 36.239 1.00 112.43 1014 LEU B O 1
ATOM 2881 N N . PHE B 1 78 ? 20.935 -5.477 37.067 1.00 109.93 1015 PHE B N 1
ATOM 2882 C CA . PHE B 1 78 ? 20.564 -4.081 36.844 1.00 105.97 1015 PHE B CA 1
ATOM 2883 C C . PHE B 1 78 ? 21.568 -3.490 35.864 1.00 105.45 1015 PHE B C 1
ATOM 2884 O O . PHE B 1 78 ? 22.512 -2.793 36.264 1.00 114.27 1015 PHE B O 1
ATOM 2892 N N . PRO B 1 79 ? 21.392 -3.749 34.567 1.00 106.52 1016 PRO B N 1
ATOM 2893 C CA . PRO B 1 79 ? 22.397 -3.296 33.594 1.00 103.76 1016 PRO B CA 1
ATOM 2894 C C . PRO B 1 79 ? 22.579 -1.791 33.572 1.00 111.94 1016 PRO B C 1
ATOM 2895 O O . PRO B 1 79 ? 23.707 -1.315 33.394 1.00 117.18 1016 PRO B O 1
ATOM 2899 N N . GLN B 1 80 ? 21.504 -1.022 33.741 1.00 113.42 1017 GLN B N 1
ATOM 2900 C CA . GLN B 1 80 ? 21.592 0.419 33.553 1.00 110.47 1017 GLN B CA 1
ATOM 2901 C C . GLN B 1 80 ? 20.545 1.133 34.396 1.00 105.34 1017 GLN B C 1
ATOM 2902 O O . GLN B 1 80 ? 19.365 0.771 34.364 1.00 102.71 1017 GLN B O 1
ATOM 2908 N N . ALA B 1 81 ? 20.985 2.139 35.147 1.00 110.68 1018 ALA B N 1
ATOM 2909 C CA . ALA B 1 81 ? 20.079 2.939 35.957 1.00 110.90 1018 ALA B CA 1
ATOM 2910 C C . ALA B 1 81 ? 19.196 3.812 35.074 1.00 117.91 1018 ALA B C 1
ATOM 2911 O O . ALA B 1 81 ? 19.598 4.253 33.994 1.00 116.20 1018 ALA B O 1
ATOM 2913 N N . LEU B 1 82 ? 17.977 4.057 35.545 1.00 121.32 1019 LEU B N 1
ATOM 2914 C CA . LEU B 1 82 ? 17.009 4.885 34.837 1.00 118.00 1019 LEU B CA 1
ATOM 2915 C C . LEU B 1 82 ? 17.021 6.286 35.435 1.00 127.66 1019 LEU B C 1
ATOM 2916 O O . LEU B 1 82 ? 16.793 6.453 36.638 1.00 126.57 1019 LEU B O 1
ATOM 2921 N N . ALA B 1 83 ? 17.291 7.285 34.598 1.00 134.71 1020 ALA B N 1
ATOM 2922 C CA . ALA B 1 83 ? 17.280 8.682 35.009 1.00 138.59 1020 ALA B CA 1
ATOM 2923 C C . ALA B 1 83 ? 16.240 9.448 34.207 1.00 136.05 1020 ALA B C 1
ATOM 2924 O O . ALA B 1 83 ? 16.054 9.198 33.011 1.00 139.93 1020 ALA B O 1
ATOM 2926 N N . ILE B 1 84 ? 15.561 10.378 34.872 1.00 133.71 1021 ILE B N 1
ATOM 2927 C CA . ILE B 1 84 ? 14.482 11.144 34.253 1.00 127.23 1021 ILE B CA 1
ATOM 2928 C C . ILE B 1 84 ? 14.831 12.627 34.282 1.00 133.60 1021 ILE B C 1
ATOM 2929 O O . ILE B 1 84 ? 14.882 13.227 35.365 1.00 134.85 1021 ILE B O 1
ATOM 2934 N N . PRO B 1 85 ? 15.087 13.255 33.136 1.00 139.58 1022 PRO B N 1
ATOM 2935 C CA . PRO B 1 85 ? 15.356 14.697 33.138 1.00 149.88 1022 PRO B CA 1
ATOM 2936 C C . PRO B 1 85 ? 14.183 15.477 33.713 1.00 151.43 1022 PRO B C 1
ATOM 2937 O O . PRO B 1 85 ? 13.042 15.009 33.753 1.00 150.33 1022 PRO B O 1
ATOM 2941 N N . GLU B 1 86 ? 14.482 16.693 34.162 1.00 153.96 1023 GLU B N 1
ATOM 2942 C CA . GLU B 1 86 ? 13.475 17.541 34.788 1.00 153.10 1023 GLU B CA 1
ATOM 2943 C C . GLU B 1 86 ? 12.321 17.812 33.826 1.00 150.01 1023 GLU B C 1
ATOM 2944 O O . GLU B 1 86 ? 12.533 18.184 32.667 1.00 148.55 1023 GLU B O 1
ATOM 2950 N N . GLN B 1 87 ? 11.094 17.618 34.312 1.00 146.99 1024 GLN B N 1
ATOM 2951 C CA . GLN B 1 87 ? 9.876 17.711 33.507 1.00 144.53 1024 GLN B CA 1
ATOM 2952 C C . GLN B 1 87 ? 9.891 16.747 32.331 1.00 149.26 1024 GLN B C 1
ATOM 2953 O O . GLN B 1 87 ? 9.124 16.914 31.376 1.00 149.17 1024 GLN B O 1
ATOM 2959 N N . GLY B 1 88 ? 10.749 15.738 32.383 1.00 149.18 1025 GLY B N 1
ATOM 2960 C CA . GLY B 1 88 ? 10.785 14.744 31.340 1.00 146.97 1025 GLY B CA 1
ATOM 2961 C C . GLY B 1 88 ? 9.930 13.545 31.678 1.00 141.37 1025 GLY B C 1
ATOM 2962 O O . GLY B 1 88 ? 9.563 13.317 32.829 1.00 142.00 1025 GLY B O 1
ATOM 2963 N N . VAL B 1 89 ? 9.612 12.768 30.651 1.00 138.22 1026 VAL B N 1
ATOM 2964 C CA . VAL B 1 89 ? 8.799 11.571 30.803 1.00 130.93 1026 VAL B CA 1
ATOM 2965 C C . VAL B 1 89 ? 9.467 10.455 30.021 1.00 124.50 1026 VAL B C 1
ATOM 2966 O O . VAL B 1 89 ? 9.690 10.587 28.811 1.00 126.82 1026 VAL B O 1
ATOM 2970 N N . ARG B 1 90 ? 9.786 9.362 30.703 1.00 120.93 1027 ARG B N 1
ATOM 2971 C CA . ARG B 1 90 ? 10.367 8.195 30.064 1.00 111.50 1027 ARG B CA 1
ATOM 2972 C C . ARG B 1 90 ? 9.317 7.101 29.983 1.00 103.49 1027 ARG B C 1
ATOM 2973 O O . ARG B 1 90 ? 8.693 6.753 30.991 1.00 101.71 1027 ARG B O 1
ATOM 2981 N N . THR B 1 91 ? 9.124 6.567 28.785 1.00 101.71 1028 THR B N 1
ATOM 2982 C CA . THR B 1 91 ? 8.317 5.372 28.620 1.00 95.51 1028 THR B CA 1
ATOM 2983 C C . THR B 1 91 ? 9.112 4.170 29.106 1.00 93.61 1028 THR B C 1
ATOM 2984 O O . THR B 1 91 ? 10.249 3.950 28.677 1.00 92.93 1028 THR B O 1
ATOM 2988 N N . VAL B 1 92 ? 8.510 3.389 29.996 1.00 90.49 1029 VAL B N 1
ATOM 2989 C CA . VAL B 1 92 ? 9.132 2.204 30.568 1.00 89.44 1029 VAL B CA 1
ATOM 2990 C C . VAL B 1 92 ? 8.268 1.007 30.206 1.00 86.91 1029 VAL B C 1
ATOM 2991 O O . VAL B 1 92 ? 7.047 1.030 30.407 1.00 85.49 1029 VAL B O 1
ATOM 2995 N N . GLN B 1 93 ? 8.898 -0.033 29.673 1.00 82.06 1030 GLN B N 1
ATOM 2996 C CA . GLN B 1 93 ? 8.191 -1.239 29.281 1.00 79.33 1030 GLN B CA 1
ATOM 2997 C C . GLN B 1 93 ? 8.811 -2.444 29.963 1.00 81.15 1030 GLN B C 1
ATOM 2998 O O . GLN B 1 93 ? 10.037 -2.538 30.096 1.00 85.90 1030 GLN B O 1
ATOM 3004 N N . VAL B 1 94 ? 7.952 -3.350 30.407 1.00 79.06 1031 VAL B N 1
ATOM 3005 C CA . VAL B 1 94 ? 8.355 -4.684 30.824 1.00 81.37 1031 VAL B CA 1
ATOM 3006 C C . VAL B 1 94 ? 8.022 -5.632 29.685 1.00 84.18 1031 VAL B C 1
ATOM 3007 O O . VAL B 1 94 ? 6.885 -5.652 29.193 1.00 82.27 1031 VAL B O 1
ATOM 3011 N N . VAL B 1 95 ? 9.014 -6.402 29.252 1.00 84.47 1032 VAL B N 1
ATOM 3012 C CA . VAL B 1 95 ? 8.860 -7.331 28.142 1.00 79.54 1032 VAL B CA 1
ATOM 3013 C C . VAL B 1 95 ? 9.084 -8.734 28.682 1.00 80.64 1032 VAL B C 1
ATOM 3014 O O . VAL B 1 95 ? 10.162 -9.036 29.215 1.00 88.06 1032 VAL B O 1
ATOM 3018 N N . LEU B 1 96 ? 8.059 -9.577 28.556 1.00 82.14 1033 LEU B N 1
ATOM 3019 C CA . LEU B 1 96 ? 8.058 -10.939 29.077 1.00 83.75 1033 LEU B CA 1
ATOM 3020 C C . LEU B 1 96 ? 8.067 -11.932 27.921 1.00 84.40 1033 LEU B C 1
ATOM 3021 O O . LEU B 1 96 ? 7.148 -11.935 27.094 1.00 83.91 1033 LEU B O 1
ATOM 3026 N N . THR B 1 97 ? 9.107 -12.764 27.867 1.00 90.22 1034 THR B N 1
ATOM 3027 C CA . THR B 1 97 ? 9.226 -13.848 26.901 1.00 94.51 1034 THR B CA 1
ATOM 3028 C C . THR B 1 97 ? 8.999 -15.184 27.592 1.00 100.87 1034 THR B C 1
ATOM 3029 O O . THR B 1 97 ? 9.724 -15.515 28.545 1.00 105.85 1034 THR B O 1
ATOM 3033 N N . PRO B 1 98 ? 8.017 -15.970 27.155 1.00 101.86 1035 PRO B N 1
ATOM 3034 C CA . PRO B 1 98 ? 7.768 -17.273 27.786 1.00 107.31 1035 PRO B CA 1
ATOM 3035 C C . PRO B 1 98 ? 8.937 -18.230 27.602 1.00 113.83 1035 PRO B C 1
ATOM 3036 O O . PRO B 1 98 ? 9.477 -18.380 26.504 1.00 115.32 1035 PRO B O 1
ATOM 3040 N N . GLN B 1 99 ? 9.320 -18.878 28.700 1.00 119.87 1036 GLN B N 1
ATOM 3041 C CA . GLN B 1 99 ? 10.295 -19.962 28.704 1.00 132.59 1036 GLN B CA 1
ATOM 3042 C C . GLN B 1 99 ? 9.630 -21.219 29.252 1.00 144.10 1036 GLN B C 1
ATOM 3043 O O . GLN B 1 99 ? 8.400 -21.332 29.228 1.00 143.65 1036 GLN B O 1
ATOM 3049 N N . ASN B 1 100 ? 10.422 -22.174 29.734 1.00 147.98 1037 ASN B N 1
ATOM 3050 C CA . ASN B 1 100 ? 9.863 -23.359 30.381 1.00 152.54 1037 ASN B CA 1
ATOM 3051 C C . ASN B 1 100 ? 9.385 -22.961 31.771 1.00 152.81 1037 ASN B C 1
ATOM 3052 O O . ASN B 1 100 ? 10.187 -22.803 32.695 1.00 157.37 1037 ASN B O 1
ATOM 3057 N N . ASN B 1 101 ? 8.070 -22.802 31.926 1.00 155.72 1038 ASN B N 1
ATOM 3058 C CA . ASN B 1 101 ? 7.465 -22.499 33.226 1.00 161.61 1038 ASN B CA 1
ATOM 3059 C C . ASN B 1 101 ? 8.097 -21.269 33.876 1.00 152.14 1038 ASN B C 1
ATOM 3060 O O . ASN B 1 101 ? 8.318 -21.222 35.088 1.00 157.79 1038 ASN B O 1
ATOM 3065 N N . SER B 1 102 ? 8.398 -20.265 33.061 1.00 136.25 1039 SER B N 1
ATOM 3066 C CA . SER B 1 102 ? 8.981 -19.020 33.553 1.00 128.59 1039 SER B CA 1
ATOM 3067 C C . SER B 1 102 ? 8.892 -17.986 32.437 1.00 119.83 1039 SER B C 1
ATOM 3068 O O . SER B 1 102 ? 8.394 -18.264 31.343 1.00 114.93 1039 SER B O 1
ATOM 3071 N N . PHE B 1 103 ? 9.356 -16.775 32.737 1.00 113.13 1040 PHE B N 1
ATOM 3072 C CA . PHE B 1 103 ? 9.495 -15.709 31.753 1.00 104.48 1040 PHE B CA 1
ATOM 3073 C C . PHE B 1 103 ? 10.873 -15.084 31.879 1.00 102.55 1040 PHE B C 1
ATOM 3074 O O . PHE B 1 103 ? 11.287 -14.716 32.982 1.00 105.93 1040 PHE B O 1
ATOM 3082 N N . SER B 1 104 ? 11.578 -14.950 30.762 1.00 99.78 1041 SER B N 1
ATOM 3083 C CA . SER B 1 104 ? 12.695 -14.021 30.735 1.00 97.27 1041 SER B CA 1
ATOM 3084 C C . SER B 1 104 ? 12.123 -12.623 30.559 1.00 91.04 1041 SER B C 1
ATOM 3085 O O . SER B 1 104 ? 11.240 -12.411 29.726 1.00 87.20 1041 SER B O 1
ATOM 3088 N N . PHE B 1 105 ? 12.608 -11.669 31.339 1.00 90.68 1042 PHE B N 1
ATOM 3089 C CA . PHE B 1 105 ? 12.062 -10.326 31.279 1.00 87.03 1042 PHE B CA 1
ATOM 3090 C C . PHE B 1 105 ? 13.181 -9.328 31.058 1.00 89.25 1042 PHE B C 1
ATOM 3091 O O . PHE B 1 105 ? 14.307 -9.502 31.550 1.00 92.61 1042 PHE B O 1
ATOM 3099 N N . GLN B 1 106 ? 12.837 -8.273 30.321 1.00 89.46 1043 GLN B N 1
ATOM 3100 C CA . GLN B 1 106 ? 13.649 -7.070 30.218 1.00 91.78 1043 GLN B CA 1
ATOM 3101 C C . GLN B 1 106 ? 12.796 -5.869 30.599 1.00 88.15 1043 GLN B C 1
ATOM 3102 O O . GLN B 1 106 ? 11.712 -5.669 30.041 1.00 89.95 1043 GLN B O 1
ATOM 3108 N N . VAL B 1 107 ? 13.279 -5.088 31.557 1.00 91.50 1044 VAL B N 1
ATOM 3109 C CA . VAL B 1 107 ? 12.709 -3.790 31.894 1.00 87.43 1044 VAL B CA 1
ATOM 3110 C C . VAL B 1 107 ? 13.555 -2.735 31.202 1.00 84.45 1044 VAL B C 1
ATOM 3111 O O . VAL B 1 107 ? 14.746 -2.578 31.515 1.00 87.33 1044 VAL B O 1
ATOM 3115 N N . ILE B 1 108 ? 12.928 -2.010 30.271 1.00 83.36 1045 ILE B N 1
ATOM 3116 C CA . ILE B 1 108 ? 13.599 -1.052 29.405 1.00 86.74 1045 ILE B CA 1
ATOM 3117 C C . ILE B 1 108 ? 12.879 0.287 29.499 1.00 89.08 1045 ILE B C 1
ATOM 3118 O O . ILE B 1 108 ? 11.761 0.386 30.007 1.00 89.46 1045 ILE B O 1
ATOM 3123 N N . SER B 1 109 ? 13.537 1.325 28.986 1.00 91.74 1046 SER B N 1
ATOM 3124 C CA . SER B 1 109 ? 12.908 2.633 28.896 1.00 98.18 1046 SER B CA 1
ATOM 3125 C C . SER B 1 109 ? 13.479 3.392 27.707 1.00 103.89 1046 SER B C 1
ATOM 3126 O O . SER B 1 109 ? 14.539 3.052 27.173 1.00 105.29 1046 SER B O 1
ATOM 3129 N N . PHE B 1 110 ? 12.756 4.434 27.305 1.00 105.12 1047 PHE B N 1
ATOM 3130 C CA . PHE B 1 110 ? 13.126 5.287 26.182 1.00 106.04 1047 PHE B CA 1
ATOM 3131 C C . PHE B 1 110 ? 12.269 6.542 26.250 1.00 115.15 1047 PHE B C 1
ATOM 3132 O O . PHE B 1 110 ? 11.192 6.538 26.847 1.00 109.07 1047 PHE B O 1
ATOM 3140 N N . ASP B 1 111 ? 12.744 7.608 25.612 1.00 124.65 1048 ASP B N 1
ATOM 3141 C CA . ASP B 1 111 ? 12.078 8.903 25.678 1.00 135.43 1048 ASP B CA 1
ATOM 3142 C C . ASP B 1 111 ? 11.106 9.037 24.511 1.00 139.09 1048 ASP B C 1
ATOM 3143 O O . ASP B 1 111 ? 11.510 8.952 23.346 1.00 141.53 1048 ASP B O 1
ATOM 3148 N N . ASP B 1 112 ? 9.824 9.245 24.826 1.00 161.20 1049 ASP B N 1
ATOM 3149 C CA . ASP B 1 112 ? 8.788 9.221 23.798 1.00 166.80 1049 ASP B CA 1
ATOM 3150 C C . ASP B 1 112 ? 8.907 10.403 22.842 1.00 172.05 1049 ASP B C 1
ATOM 3151 O O . ASP B 1 112 ? 8.680 10.253 21.635 1.00 169.82 1049 ASP B O 1
ATOM 3156 N N . SER B 1 113 ? 9.264 11.580 23.349 1.00 182.44 1050 SER B N 1
ATOM 3157 C CA . SER B 1 113 ? 9.371 12.763 22.500 1.00 189.74 1050 SER B CA 1
ATOM 3158 C C . SER B 1 113 ? 10.626 12.666 21.640 1.00 195.55 1050 SER B C 1
ATOM 3159 O O . SER B 1 113 ? 11.745 12.812 22.142 1.00 201.55 1050 SER B O 1
ATOM 3162 N N . LEU B 1 114 ? 10.441 12.426 20.345 1.00 203.05 1051 LEU B N 1
ATOM 3163 C CA . LEU B 1 114 ? 11.559 12.291 19.417 1.00 199.56 1051 LEU B CA 1
ATOM 3164 C C . LEU B 1 114 ? 11.679 13.522 18.526 1.00 197.81 1051 LEU B C 1
ATOM 3165 O O . LEU B 1 114 ? 10.774 13.827 17.749 1.00 194.64 1051 LEU B O 1
ATOM 3170 N N . SER B 1 129 ? 14.332 3.592 18.549 1.00 136.16 1066 SER B N 1
ATOM 3171 C CA . SER B 1 129 ? 15.636 3.105 18.114 1.00 143.44 1066 SER B CA 1
ATOM 3172 C C . SER B 1 129 ? 16.687 3.293 19.206 1.00 144.51 1066 SER B C 1
ATOM 3173 O O . SER B 1 129 ? 17.591 2.471 19.354 1.00 148.71 1066 SER B O 1
ATOM 3176 N N . ASP B 1 130 ? 16.564 4.378 19.969 1.00 137.88 1067 ASP B N 1
ATOM 3177 C CA . ASP B 1 130 ? 17.435 4.643 21.108 1.00 132.44 1067 ASP B CA 1
ATOM 3178 C C . ASP B 1 130 ? 16.700 4.229 22.375 1.00 122.17 1067 ASP B C 1
ATOM 3179 O O . ASP B 1 130 ? 15.604 4.728 22.652 1.00 123.31 1067 ASP B O 1
ATOM 3184 N N . TRP B 1 131 ? 17.305 3.330 23.145 1.00 122.44 1068 TRP B N 1
ATOM 3185 C CA . TRP B 1 131 ? 16.637 2.780 24.316 1.00 117.20 1068 TRP B CA 1
ATOM 3186 C C . TRP B 1 131 ? 17.681 2.206 25.261 1.00 120.17 1068 TRP B C 1
ATOM 3187 O O . TRP B 1 131 ? 18.855 2.061 24.912 1.00 118.61 1068 TRP B O 1
ATOM 3198 N N . ALA B 1 132 ? 17.233 1.889 26.474 1.00 118.87 1069 ALA B N 1
ATOM 3199 C CA . ALA B 1 132 ? 18.117 1.420 27.529 1.00 120.66 1069 ALA B CA 1
ATOM 3200 C C . ALA B 1 132 ? 17.456 0.272 28.274 1.00 112.41 1069 ALA B C 1
ATOM 3201 O O . ALA B 1 132 ? 16.234 0.239 28.443 1.00 107.17 1069 ALA B O 1
ATOM 3203 N N . VAL B 1 133 ? 18.283 -0.665 28.729 1.00 118.18 1070 VAL B N 1
ATOM 3204 C CA . VAL B 1 133 ? 17.835 -1.794 29.532 1.00 93.71 1070 VAL B CA 1
ATOM 3205 C C . VAL B 1 133 ? 18.170 -1.506 30.985 1.00 94.45 1070 VAL B C 1
ATOM 3206 O O . VAL B 1 133 ? 19.323 -1.208 31.318 1.00 111.82 1070 VAL B O 1
ATOM 3210 N N . HIS B 1 134 ? 17.160 -1.583 31.851 1.00 98.53 1071 HIS B N 1
ATOM 3211 C CA . HIS B 1 134 ? 17.333 -1.307 33.267 1.00 100.28 1071 HIS B CA 1
ATOM 3212 C C . HIS B 1 134 ? 17.251 -2.550 34.135 1.00 100.97 1071 HIS B C 1
ATOM 3213 O O . HIS B 1 134 ? 17.726 -2.516 35.274 1.00 108.54 1071 HIS B O 1
ATOM 3220 N N . ALA B 1 135 ? 16.660 -3.635 33.639 1.00 100.80 1072 ALA B N 1
ATOM 3221 C CA . ALA B 1 135 ? 16.714 -4.871 34.410 1.00 96.91 1072 ALA B CA 1
ATOM 3222 C C . ALA B 1 135 ? 16.487 -6.059 33.489 1.00 99.24 1072 ALA B C 1
ATOM 3223 O O . ALA B 1 135 ? 15.821 -5.943 32.461 1.00 107.90 1072 ALA B O 1
ATOM 3225 N N . THR B 1 136 ? 17.082 -7.191 33.850 1.00 96.84 1073 THR B N 1
ATOM 3226 C CA . THR B 1 136 ? 16.881 -8.436 33.124 1.00 96.78 1073 THR B CA 1
ATOM 3227 C C . THR B 1 136 ? 16.737 -9.560 34.137 1.00 98.14 1073 THR B C 1
ATOM 3228 O O . THR B 1 136 ? 17.214 -9.459 35.269 1.00 102.53 1073 THR B O 1
ATOM 3232 N N . GLY B 1 137 ? 16.079 -10.640 33.734 1.00 94.85 1074 GLY B N 1
ATOM 3233 C CA . GLY B 1 137 ? 16.103 -11.803 34.605 1.00 93.84 1074 GLY B CA 1
ATOM 3234 C C . GLY B 1 137 ? 14.989 -12.778 34.274 1.00 98.88 1074 GLY B C 1
ATOM 3235 O O . GLY B 1 137 ? 14.503 -12.827 33.149 1.00 105.25 1074 GLY B O 1
ATOM 3236 N N . LYS B 1 138 ? 14.625 -13.567 35.284 1.00 100.26 1075 LYS B N 1
ATOM 3237 C CA . LYS B 1 138 ? 13.621 -14.610 35.151 1.00 105.47 1075 LYS B CA 1
ATOM 3238 C C . LYS B 1 138 ? 12.531 -14.401 36.194 1.00 104.26 1075 LYS B C 1
ATOM 3239 O O . LYS B 1 138 ? 12.773 -13.836 37.263 1.00 105.61 1075 LYS B O 1
ATOM 3245 N N . LEU B 1 139 ? 11.317 -14.829 35.861 1.00 102.41 1076 LEU B N 1
ATOM 3246 C CA . LEU B 1 139 ? 10.135 -14.528 36.656 1.00 103.88 1076 LEU B CA 1
ATOM 3247 C C . LEU B 1 139 ? 9.219 -15.740 36.640 1.00 118.53 1076 LEU B C 1
ATOM 3248 O O . LEU B 1 139 ? 8.863 -16.225 35.562 1.00 119.59 1076 LEU B O 1
ATOM 3253 N N . SER B 1 140 ? 8.838 -16.232 37.820 1.00 128.82 1077 SER B N 1
ATOM 3254 C CA . SER B 1 140 ? 8.013 -17.436 37.875 1.00 132.99 1077 SER B CA 1
ATOM 3255 C C . SER B 1 140 ? 7.205 -17.452 39.167 1.00 136.60 1077 SER B C 1
ATOM 3256 O O . SER B 1 140 ? 7.452 -16.674 40.089 1.00 140.14 1077 SER B O 1
ATOM 3259 N N . VAL B 1 141 ? 6.217 -18.352 39.208 1.00 149.06 1078 VAL B N 1
ATOM 3260 C CA . VAL B 1 141 ? 5.383 -18.510 40.399 1.00 151.68 1078 VAL B CA 1
ATOM 3261 C C . VAL B 1 141 ? 6.195 -19.118 41.541 1.00 161.70 1078 VAL B C 1
ATOM 3262 O O . VAL B 1 141 ? 7.216 -19.786 41.338 1.00 165.08 1078 VAL B O 1
ATOM 3266 N N . ALA B 1 142 ? 5.720 -18.888 42.767 1.00 183.77 1079 ALA B N 1
ATOM 3267 C CA . ALA B 1 142 ? 6.336 -19.449 43.963 1.00 186.03 1079 ALA B CA 1
ATOM 3268 C C . ALA B 1 142 ? 5.244 -19.935 44.910 1.00 185.83 1079 ALA B C 1
ATOM 3269 O O . ALA B 1 142 ? 4.048 -19.771 44.650 1.00 182.34 1079 ALA B O 1
ATOM 3271 N N . ASN B 1 143 ? 5.664 -20.539 46.021 1.00 181.76 1080 ASN B N 1
ATOM 3272 C CA . ASN B 1 143 ? 4.752 -21.053 47.033 1.00 182.31 1080 ASN B CA 1
ATOM 3273 C C . ASN B 1 143 ? 4.925 -20.300 48.347 1.00 188.75 1080 ASN B C 1
ATOM 3274 O O . ASN B 1 143 ? 5.948 -19.655 48.591 1.00 188.60 1080 ASN B O 1
ATOM 3279 N N . ALA B 1 144 ? 3.904 -20.399 49.196 1.00 188.18 1081 ALA B N 1
ATOM 3280 C CA . ALA B 1 144 ? 3.930 -19.770 50.508 1.00 189.38 1081 ALA B CA 1
ATOM 3281 C C . ALA B 1 144 ? 4.691 -20.628 51.513 1.00 183.10 1081 ALA B C 1
ATOM 3282 O O . ALA B 1 144 ? 4.688 -21.860 51.439 1.00 185.86 1081 ALA B O 1
ATOM 3284 N N . GLU B 1 145 ? 5.347 -19.962 52.459 1.00 172.51 1082 GLU B N 1
ATOM 3285 C CA . GLU B 1 145 ? 6.142 -20.647 53.475 1.00 167.00 1082 GLU B CA 1
ATOM 3286 C C . GLU B 1 145 ? 6.173 -19.851 54.775 1.00 161.73 1082 GLU B C 1
ATOM 3287 O O . GLU B 1 145 ? 7.157 -19.891 55.513 1.00 158.42 1082 GLU B O 1
ATOM 3293 N N . PRO B 1 150 ? 9.802 -15.908 64.128 1.00 172.31 1087 PRO B N 1
ATOM 3294 C CA . PRO B 1 150 ? 9.258 -15.493 65.421 1.00 176.22 1087 PRO B CA 1
ATOM 3295 C C . PRO B 1 150 ? 9.742 -14.106 65.832 1.00 177.92 1087 PRO B C 1
ATOM 3296 O O . PRO B 1 150 ? 10.944 -13.845 65.805 1.00 181.87 1087 PRO B O 1
ATOM 3300 N N . LEU B 1 151 ? 8.810 -13.227 66.205 1.00 176.52 1088 LEU B N 1
ATOM 3301 C CA . LEU B 1 151 ? 9.158 -11.828 66.428 1.00 185.39 1088 LEU B CA 1
ATOM 3302 C C . LEU B 1 151 ? 9.865 -11.602 67.760 1.00 204.67 1088 LEU B C 1
ATOM 3303 O O . LEU B 1 151 ? 10.749 -10.741 67.844 1.00 215.05 1088 LEU B O 1
ATOM 3308 N N . GLU B 1 152 ? 9.500 -12.351 68.803 1.00 248.31 1089 GLU B N 1
ATOM 3309 C CA . GLU B 1 152 ? 10.130 -12.154 70.105 1.00 256.27 1089 GLU B CA 1
ATOM 3310 C C . GLU B 1 152 ? 11.473 -12.865 70.180 1.00 254.13 1089 GLU B C 1
ATOM 3311 O O . GLU B 1 152 ? 12.424 -12.341 70.772 1.00 260.20 1089 GLU B O 1
ATOM 3317 N N . GLU B 1 153 ? 11.568 -14.060 69.590 1.00 232.56 1090 GLU B N 1
ATOM 3318 C CA . GLU B 1 153 ? 12.867 -14.703 69.443 1.00 212.13 1090 GLU B CA 1
ATOM 3319 C C . GLU B 1 153 ? 13.829 -13.795 68.692 1.00 196.52 1090 GLU B C 1
ATOM 3320 O O . GLU B 1 153 ? 15.039 -13.819 68.944 1.00 189.45 1090 GLU B O 1
ATOM 3326 N N . ILE B 1 154 ? 13.304 -12.992 67.766 1.00 177.64 1091 ILE B N 1
ATOM 3327 C CA . ILE B 1 154 ? 14.129 -12.077 66.987 1.00 173.43 1091 ILE B CA 1
ATOM 3328 C C . ILE B 1 154 ? 14.430 -10.808 67.777 1.00 178.22 1091 ILE B C 1
ATOM 3329 O O . ILE B 1 154 ? 15.559 -10.303 67.755 1.00 173.93 1091 ILE B O 1
ATOM 3334 N N . GLN B 1 155 ? 13.436 -10.276 68.494 1.00 177.08 1092 GLN B N 1
ATOM 3335 C CA . GLN B 1 155 ? 13.650 -9.087 69.313 1.00 181.69 1092 GLN B CA 1
ATOM 3336 C C . GLN B 1 155 ? 14.666 -9.308 70.424 1.00 191.00 1092 GLN B C 1
ATOM 3337 O O . GLN B 1 155 ? 15.138 -8.326 71.010 1.00 201.36 1092 GLN B O 1
ATOM 3343 N N . ALA B 1 156 ? 15.014 -10.558 70.729 1.00 198.84 1093 ALA B N 1
ATOM 3344 C CA . ALA B 1 156 ? 16.025 -10.852 71.738 1.00 203.68 1093 ALA B CA 1
ATOM 3345 C C . ALA B 1 156 ? 17.437 -10.823 71.165 1.00 200.47 1093 ALA B C 1
ATOM 3346 O O . ALA B 1 156 ? 18.361 -10.329 71.820 1.00 204.95 1093 ALA B O 1
ATOM 3348 N N . ARG B 1 157 ? 17.623 -11.348 69.951 1.00 192.39 1094 ARG B N 1
ATOM 3349 C CA . ARG B 1 157 ? 18.940 -11.306 69.327 1.00 186.65 1094 ARG B CA 1
ATOM 3350 C C . ARG B 1 157 ? 19.298 -9.897 68.871 1.00 186.68 1094 ARG B C 1
ATOM 3351 O O . ARG B 1 157 ? 20.484 -9.566 68.759 1.00 182.78 1094 ARG B O 1
ATOM 3359 N N . CYS B 1 158 ? 18.296 -9.061 68.606 1.00 178.32 1095 CYS B N 1
ATOM 3360 C CA . CYS B 1 158 ? 18.489 -7.689 68.137 1.00 180.61 1095 CYS B CA 1
ATOM 3361 C C . CYS B 1 158 ? 17.941 -6.742 69.200 1.00 181.92 1095 CYS B C 1
ATOM 3362 O O . CYS B 1 158 ? 16.731 -6.500 69.262 1.00 176.01 1095 CYS B O 1
ATOM 3365 N N . SER B 1 159 ? 18.833 -6.196 70.030 1.00 183.95 1096 SER B N 1
ATOM 3366 C CA . SER B 1 159 ? 18.434 -5.365 71.156 1.00 189.66 1096 SER B CA 1
ATOM 3367 C C . SER B 1 159 ? 19.116 -4.004 71.193 1.00 204.60 1096 SER B C 1
ATOM 3368 O O . SER B 1 159 ? 18.852 -3.228 72.117 1.00 215.21 1096 SER B O 1
ATOM 3371 N N . GLN B 1 160 ? 19.979 -3.688 70.229 1.00 217.86 1097 GLN B N 1
ATOM 3372 C CA . GLN B 1 160 ? 20.681 -2.405 70.211 1.00 220.13 1097 GLN B CA 1
ATOM 3373 C C . GLN B 1 160 ? 19.817 -1.369 69.502 1.00 215.41 1097 GLN B C 1
ATOM 3374 O O . GLN B 1 160 ? 19.837 -1.240 68.277 1.00 214.47 1097 GLN B O 1
ATOM 3380 N N . LYS B 1 161 ? 19.045 -0.622 70.288 1.00 205.37 1098 LYS B N 1
ATOM 3381 C CA . LYS B 1 161 ? 18.279 0.488 69.741 1.00 195.17 1098 LYS B CA 1
ATOM 3382 C C . LYS B 1 161 ? 19.228 1.542 69.188 1.00 193.81 1098 LYS B C 1
ATOM 3383 O O . LYS B 1 161 ? 20.192 1.935 69.852 1.00 197.72 1098 LYS B O 1
ATOM 3389 N N . ILE B 1 162 ? 18.953 2.004 67.969 1.00 192.74 1099 ILE B N 1
ATOM 3390 C CA . ILE B 1 162 ? 19.702 3.098 67.366 1.00 201.20 1099 ILE B CA 1
ATOM 3391 C C . ILE B 1 162 ? 18.737 3.968 66.575 1.00 205.00 1099 ILE B C 1
ATOM 3392 O O . ILE B 1 162 ? 17.671 3.524 66.142 1.00 201.27 1099 ILE B O 1
ATOM 3397 N N . ASP B 1 163 ? 19.130 5.222 66.386 1.00 206.13 1100 ASP B N 1
ATOM 3398 C CA . ASP B 1 163 ? 18.252 6.207 65.775 1.00 204.86 1100 ASP B CA 1
ATOM 3399 C C . ASP B 1 163 ? 18.193 5.985 64.269 1.00 193.81 1100 ASP B C 1
ATOM 3400 O O . ASP B 1 163 ? 19.228 5.819 63.615 1.00 191.38 1100 ASP B O 1
ATOM 3405 N N . SER B 1 164 ? 16.977 5.976 63.720 1.00 189.11 1101 SER B N 1
ATOM 3406 C CA . SER B 1 164 ? 16.819 5.807 62.281 1.00 179.01 1101 SER B CA 1
ATOM 3407 C C . SER B 1 164 ? 17.554 6.886 61.498 1.00 183.27 1101 SER B C 1
ATOM 3408 O O . SER B 1 164 ? 17.885 6.673 60.327 1.00 183.63 1101 SER B O 1
ATOM 3411 N N . ALA B 1 165 ? 17.808 8.041 62.116 1.00 195.59 1102 ALA B N 1
ATOM 3412 C CA . ALA B 1 165 ? 18.494 9.122 61.419 1.00 203.76 1102 ALA B CA 1
ATOM 3413 C C . ALA B 1 165 ? 19.892 8.709 60.975 1.00 205.63 1102 ALA B C 1
ATOM 3414 O O . ALA B 1 165 ? 20.390 9.204 59.958 1.00 208.57 1102 ALA B O 1
ATOM 3416 N N . GLU B 1 166 ? 20.544 7.816 61.725 1.00 201.02 1103 GLU B N 1
ATOM 3417 C CA . GLU B 1 166 ? 21.896 7.397 61.364 1.00 196.46 1103 GLU B CA 1
ATOM 3418 C C . GLU B 1 166 ? 21.946 6.815 59.956 1.00 185.54 1103 GLU B C 1
ATOM 3419 O O . GLU B 1 166 ? 22.920 7.030 59.227 1.00 182.65 1103 GLU B O 1
ATOM 3425 N N . ILE B 1 167 ? 20.923 6.054 59.562 1.00 177.55 1104 ILE B N 1
ATOM 3426 C CA . ILE B 1 167 ? 20.886 5.530 58.200 1.00 175.51 1104 ILE B CA 1
ATOM 3427 C C . ILE B 1 167 ? 20.664 6.664 57.207 1.00 175.97 1104 ILE B C 1
ATOM 3428 O O . ILE B 1 167 ? 21.367 6.778 56.196 1.00 173.33 1104 ILE B O 1
ATOM 3433 N N . TYR B 1 168 ? 19.678 7.519 57.483 1.00 179.05 1105 TYR B N 1
ATOM 3434 C CA . TYR B 1 168 ? 19.366 8.613 56.572 1.00 179.69 1105 TYR B CA 1
ATOM 3435 C C . TYR B 1 168 ? 20.477 9.655 56.545 1.00 189.70 1105 TYR B C 1
ATOM 3436 O O . TYR B 1 168 ? 20.691 10.295 55.512 1.00 192.94 1105 TYR B O 1
ATOM 3445 N N . GLN B 1 169 ? 21.162 9.873 57.671 1.00 195.26 1106 GLN B N 1
ATOM 3446 C CA . GLN B 1 169 ? 22.337 10.742 57.669 1.00 198.81 1106 GLN B CA 1
ATOM 3447 C C . GLN B 1 169 ? 23.479 10.111 56.875 1.00 195.92 1106 GLN B C 1
ATOM 3448 O O . GLN B 1 169 ? 24.086 10.757 56.009 1.00 196.35 1106 GLN B O 1
ATOM 3454 N N . HIS B 1 170 ? 23.772 8.836 57.157 1.00 194.68 1107 HIS B N 1
ATOM 3455 C CA . HIS B 1 170 ? 24.803 8.104 56.426 1.00 191.44 1107 HIS B CA 1
ATOM 3456 C C . HIS B 1 170 ? 24.575 8.189 54.923 1.00 181.16 1107 HIS B C 1
ATOM 3457 O O . HIS B 1 170 ? 25.528 8.318 54.146 1.00 185.34 1107 HIS B O 1
ATOM 3464 N N . LEU B 1 171 ? 23.312 8.119 54.496 1.00 168.52 1108 LEU B N 1
ATOM 3465 C CA . LEU B 1 171 ? 22.992 8.238 53.078 1.00 162.01 1108 LEU B CA 1
ATOM 3466 C C . LEU B 1 171 ? 23.091 9.686 52.621 1.00 166.20 1108 LEU B C 1
ATOM 3467 O O . LEU B 1 171 ? 23.559 9.963 51.511 1.00 160.58 1108 LEU B O 1
ATOM 3472 N N . TRP B 1 172 ? 22.649 10.617 53.470 1.00 172.84 1109 TRP B N 1
ATOM 3473 C CA . TRP B 1 172 ? 22.732 12.038 53.155 1.00 187.26 1109 TRP B CA 1
ATOM 3474 C C . TRP B 1 172 ? 24.158 12.416 52.779 1.00 196.58 1109 TRP B C 1
ATOM 3475 O O . TRP B 1 172 ? 24.379 13.225 51.871 1.00 200.06 1109 TRP B O 1
ATOM 3486 N N . ASP B 1 173 ? 25.144 11.828 53.467 1.00 200.00 1110 ASP B N 1
ATOM 3487 C CA . ASP B 1 173 ? 26.540 12.156 53.187 1.00 204.00 1110 ASP B CA 1
ATOM 3488 C C . ASP B 1 173 ? 26.976 11.688 51.802 1.00 200.88 1110 ASP B C 1
ATOM 3489 O O . ASP B 1 173 ? 27.843 12.319 51.186 1.00 205.53 1110 ASP B O 1
ATOM 3494 N N . ARG B 1 174 ? 26.397 10.602 51.293 1.00 196.46 1111 ARG B N 1
ATOM 3495 C CA . ARG B 1 174 ? 26.731 10.126 49.955 1.00 188.57 1111 ARG B CA 1
ATOM 3496 C C . ARG B 1 174 ? 25.948 10.836 48.859 1.00 193.35 1111 ARG B C 1
ATOM 3497 O O . ARG B 1 174 ? 25.989 10.392 47.706 1.00 193.27 1111 ARG B O 1
ATOM 3505 N N . GLN B 1 175 ? 25.250 11.922 49.185 1.00 197.60 1112 GLN B N 1
ATOM 3506 C CA . GLN B 1 175 ? 24.434 12.673 48.237 1.00 201.59 1112 GLN B CA 1
ATOM 3507 C C . GLN B 1 175 ? 23.230 11.879 47.746 1.00 191.26 1112 GLN B C 1
ATOM 3508 O O . GLN B 1 175 ? 22.670 12.191 46.690 1.00 189.57 1112 GLN B O 1
ATOM 3514 N N . ILE B 1 176 ? 22.815 10.859 48.492 1.00 187.89 1113 ILE B N 1
ATOM 3515 C CA . ILE B 1 176 ? 21.598 10.108 48.207 1.00 176.13 1113 ILE B CA 1
ATOM 3516 C C . ILE B 1 176 ? 20.545 10.603 49.191 1.00 169.63 1113 ILE B C 1
ATOM 3517 O O . ILE B 1 176 ? 20.469 10.137 50.332 1.00 167.40 1113 ILE B O 1
ATOM 3522 N N . HIS B 1 177 ? 19.736 11.560 48.751 1.00 165.35 1114 HIS B N 1
ATOM 3523 C CA . HIS B 1 177 ? 18.785 12.252 49.613 1.00 161.69 1114 HIS B CA 1
ATOM 3524 C C . HIS B 1 177 ? 17.391 11.653 49.446 1.00 151.83 1114 HIS B C 1
ATOM 3525 O O . HIS B 1 177 ? 16.757 11.820 48.399 1.00 151.33 1114 HIS B O 1
ATOM 3532 N N . LEU B 1 178 ? 16.916 10.962 50.479 1.00 153.09 1115 LEU B N 1
ATOM 3533 C CA . LEU B 1 178 ? 15.576 10.386 50.487 1.00 149.04 1115 LEU B CA 1
ATOM 3534 C C . LEU B 1 178 ? 14.609 11.366 51.138 1.00 155.45 1115 LEU B C 1
ATOM 3535 O O . LEU B 1 178 ? 14.843 11.828 52.259 1.00 164.04 1115 LEU B O 1
ATOM 3540 N N . GLY B 1 179 ? 13.523 11.675 50.437 1.00 158.06 1116 GLY B N 1
ATOM 3541 C CA . GLY B 1 179 ? 12.506 12.565 50.950 1.00 170.97 1116 GLY B CA 1
ATOM 3542 C C . GLY B 1 179 ? 11.639 11.921 52.015 1.00 177.35 1116 GLY B C 1
ATOM 3543 O O . GLY B 1 179 ? 11.942 10.860 52.564 1.00 176.29 1116 GLY B O 1
ATOM 3544 N N . GLN B 1 180 ? 10.525 12.596 52.310 1.00 201.84 1117 GLN B N 1
ATOM 3545 C CA . GLN B 1 180 ? 9.671 12.173 53.415 1.00 211.41 1117 GLN B CA 1
ATOM 3546 C C . GLN B 1 180 ? 9.030 10.818 53.130 1.00 208.81 1117 GLN B C 1
ATOM 3547 O O . GLN B 1 180 ? 8.947 9.965 54.022 1.00 212.31 1117 GLN B O 1
ATOM 3553 N N . SER B 1 181 ? 8.563 10.601 51.896 1.00 202.93 1118 SER B N 1
ATOM 3554 C CA . SER B 1 181 ? 7.876 9.360 51.551 1.00 198.67 1118 SER B CA 1
ATOM 3555 C C . SER B 1 181 ? 8.816 8.163 51.459 1.00 196.85 1118 SER B C 1
ATOM 3556 O O . SER B 1 181 ? 8.334 7.031 51.343 1.00 188.83 1118 SER B O 1
ATOM 3559 N N . PHE B 1 182 ? 10.130 8.378 51.507 1.00 197.78 1119 PHE B N 1
ATOM 3560 C CA . PHE B 1 182 ? 11.107 7.297 51.526 1.00 192.03 1119 PHE B CA 1
ATOM 3561 C C . PHE B 1 182 ? 11.605 6.971 52.928 1.00 193.76 1119 PHE B C 1
ATOM 3562 O O . PHE B 1 182 ? 12.510 6.143 53.075 1.00 194.96 1119 PHE B O 1
ATOM 3570 N N . ARG B 1 183 ? 11.039 7.597 53.960 1.00 186.82 1120 ARG B N 1
ATOM 3571 C CA . ARG B 1 183 ? 11.496 7.398 55.334 1.00 177.43 1120 ARG B CA 1
ATOM 3572 C C . ARG B 1 183 ? 10.498 6.477 56.028 1.00 172.05 1120 ARG B C 1
ATOM 3573 O O . ARG B 1 183 ? 9.654 6.897 56.820 1.00 171.84 1120 ARG B O 1
ATOM 3581 N N . TRP B 1 184 ? 10.605 5.190 55.709 1.00 160.25 1121 TRP B N 1
ATOM 3582 C CA . TRP B 1 184 ? 9.747 4.177 56.304 1.00 157.18 1121 TRP B CA 1
ATOM 3583 C C . TRP B 1 184 ? 10.292 3.666 57.627 1.00 154.66 1121 TRP B C 1
ATOM 3584 O O . TRP B 1 184 ? 9.512 3.251 58.492 1.00 150.49 1121 TRP B O 1
ATOM 3595 N N . ILE B 1 185 ? 11.611 3.688 57.803 1.00 161.21 1122 ILE B N 1
ATOM 3596 C CA . ILE B 1 185 ? 12.242 3.128 58.994 1.00 167.55 1122 ILE B CA 1
ATOM 3597 C C . ILE B 1 185 ? 11.984 4.083 60.156 1.00 189.62 1122 ILE B C 1
ATOM 3598 O O . ILE B 1 185 ? 12.570 5.167 60.221 1.00 195.25 1122 ILE B O 1
ATOM 3603 N N . GLU B 1 186 ? 11.110 3.682 61.080 1.00 206.54 1123 GLU B N 1
ATOM 3604 C CA . GLU B 1 186 ? 10.818 4.500 62.251 1.00 206.37 1123 GLU B CA 1
ATOM 3605 C C . GLU B 1 186 ? 11.701 4.155 63.442 1.00 199.31 1123 GLU B C 1
ATOM 3606 O O . GLU B 1 186 ? 12.034 5.042 64.237 1.00 202.92 1123 GLU B O 1
ATOM 3612 N N . GLN B 1 187 ? 12.087 2.888 63.581 1.00 182.66 1124 GLN B N 1
ATOM 3613 C CA . GLN B 1 187 ? 12.914 2.426 64.685 1.00 172.81 1124 GLN B CA 1
ATOM 3614 C C . GLN B 1 187 ? 13.871 1.361 64.176 1.00 160.61 1124 GLN B C 1
ATOM 3615 O O . GLN B 1 187 ? 13.588 0.670 63.193 1.00 151.01 1124 GLN B O 1
ATOM 3621 N N . VAL B 1 188 ? 15.006 1.229 64.859 1.00 158.14 1125 VAL B N 1
ATOM 3622 C CA . VAL B 1 188 ? 16.066 0.318 64.441 1.00 153.42 1125 VAL B CA 1
ATOM 3623 C C . VAL B 1 188 ? 16.668 -0.342 65.674 1.00 158.84 1125 VAL B C 1
ATOM 3624 O O . VAL B 1 188 ? 17.016 0.339 66.644 1.00 162.57 1125 VAL B O 1
ATOM 3628 N N . TRP B 1 189 ? 16.787 -1.667 65.634 1.00 155.86 1126 TRP B N 1
ATOM 3629 C CA . TRP B 1 189 ? 17.475 -2.447 66.656 1.00 160.96 1126 TRP B CA 1
ATOM 3630 C C . TRP B 1 189 ? 18.556 -3.265 65.968 1.00 159.04 1126 TRP B C 1
ATOM 3631 O O . TRP B 1 189 ? 18.261 -4.046 65.057 1.00 153.84 1126 TRP B O 1
ATOM 3642 N N . LEU B 1 190 ? 19.799 -3.088 66.402 1.00 159.29 1127 LEU B N 1
ATOM 3643 C CA . LEU B 1 190 ? 20.938 -3.776 65.812 1.00 155.48 1127 LEU B CA 1
ATOM 3644 C C . LEU B 1 190 ? 21.339 -4.987 66.644 1.00 153.09 1127 LEU B C 1
ATOM 3645 O O . LEU B 1 190 ? 21.250 -4.970 67.875 1.00 158.78 1127 LEU B O 1
ATOM 3650 N N . GLY B 1 191 ? 21.775 -6.038 65.956 1.00 156.74 1128 GLY B N 1
ATOM 3651 C CA . GLY B 1 191 ? 22.372 -7.206 66.562 1.00 164.10 1128 GLY B CA 1
ATOM 3652 C C . GLY B 1 191 ? 23.734 -7.484 65.950 1.00 167.61 1128 GLY B C 1
ATOM 3653 O O . GLY B 1 191 ? 24.426 -6.582 65.472 1.00 166.29 1128 GLY B O 1
ATOM 3654 N N . GLU B 1 192 ? 24.113 -8.760 65.974 1.00 196.90 1129 GLU B N 1
ATOM 3655 C CA . GLU B 1 192 ? 25.383 -9.206 65.402 1.00 200.42 1129 GLU B CA 1
ATOM 3656 C C . GLU B 1 192 ? 25.160 -9.525 63.930 1.00 191.57 1129 GLU B C 1
ATOM 3657 O O . GLU B 1 192 ? 24.587 -10.562 63.587 1.00 190.83 1129 GLU B O 1
ATOM 3663 N N . GLY B 1 193 ? 25.612 -8.629 63.054 1.00 181.52 1130 GLY B N 1
ATOM 3664 C CA . GLY B 1 193 ? 25.371 -8.822 61.637 1.00 174.04 1130 GLY B CA 1
ATOM 3665 C C . GLY B 1 193 ? 23.908 -8.893 61.284 1.00 161.78 1130 GLY B C 1
ATOM 3666 O O . GLY B 1 193 ? 23.555 -9.411 60.222 1.00 154.25 1130 GLY B O 1
ATOM 3667 N N . GLU B 1 194 ? 23.040 -8.377 62.151 1.00 162.19 1131 GLU B N 1
ATOM 3668 C CA . GLU B 1 194 ? 21.600 -8.452 61.973 1.00 165.84 1131 GLU B CA 1
ATOM 3669 C C . GLU B 1 194 ? 20.972 -7.139 62.413 1.00 164.72 1131 GLU B C 1
ATOM 3670 O O . GLU B 1 194 ? 21.527 -6.418 63.247 1.00 173.48 1131 GLU B O 1
ATOM 3676 N N . VAL B 1 195 ? 19.809 -6.834 61.845 1.00 152.86 1132 VAL B N 1
ATOM 3677 C CA . VAL B 1 195 ? 19.088 -5.610 62.175 1.00 146.30 1132 VAL B CA 1
ATOM 3678 C C . VAL B 1 195 ? 17.594 -5.891 62.106 1.00 126.33 1132 VAL B C 1
ATOM 3679 O O . VAL B 1 195 ? 17.130 -6.655 61.256 1.00 122.66 1132 VAL B O 1
ATOM 3683 N N . LEU B 1 196 ? 16.843 -5.275 63.016 1.00 137.61 1133 LEU B N 1
ATOM 3684 C CA . LEU B 1 196 ? 15.385 -5.340 63.024 1.00 135.41 1133 LEU B CA 1
ATOM 3685 C C . LEU B 1 196 ? 14.876 -3.906 62.981 1.00 139.89 1133 LEU B C 1
ATOM 3686 O O . LEU B 1 196 ? 15.084 -3.141 63.929 1.00 141.15 1133 LEU B O 1
ATOM 3691 N N . CYS B 1 197 ? 14.210 -3.544 61.890 1.00 138.89 1134 CYS B N 1
ATOM 3692 C CA . CYS B 1 197 ? 13.706 -2.193 61.688 1.00 152.82 1134 CYS B CA 1
ATOM 3693 C C . CYS B 1 197 ? 12.194 -2.178 61.842 1.00 164.70 1134 CYS B C 1
ATOM 3694 O O . CYS B 1 197 ? 11.499 -3.028 61.276 1.00 159.78 1134 CYS B O 1
ATOM 3697 N N . GLN B 1 198 ? 11.689 -1.209 62.600 1.00 181.13 1135 GLN B N 1
ATOM 3698 C CA . GLN B 1 198 ? 10.266 -0.910 62.610 1.00 190.49 1135 GLN B CA 1
ATOM 3699 C C . GLN B 1 198 ? 9.987 0.163 61.568 1.00 186.44 1135 GLN B C 1
ATOM 3700 O O . GLN B 1 198 ? 10.678 1.187 61.524 1.00 185.51 1135 GLN B O 1
ATOM 3706 N N . MET B 1 199 ? 8.979 -0.072 60.732 1.00 180.73 1136 MET B N 1
ATOM 3707 C CA . MET B 1 199 ? 8.681 0.813 59.617 1.00 172.56 1136 MET B CA 1
ATOM 3708 C C . MET B 1 199 ? 7.204 1.170 59.615 1.00 168.46 1136 MET B C 1
ATOM 3709 O O . MET B 1 199 ? 6.348 0.314 59.861 1.00 165.15 1136 MET B O 1
ATOM 3714 N N . LYS B 1 200 ? 6.912 2.437 59.334 1.00 167.49 1137 LYS B N 1
ATOM 3715 C CA . LYS B 1 200 ? 5.550 2.924 59.184 1.00 167.81 1137 LYS B CA 1
ATOM 3716 C C . LYS B 1 200 ? 5.445 3.735 57.900 1.00 169.51 1137 LYS B C 1
ATOM 3717 O O . LYS B 1 200 ? 6.423 4.335 57.445 1.00 174.23 1137 LYS B O 1
ATOM 3723 N N . VAL B 1 201 ? 4.248 3.753 57.322 1.00 194.40 1138 VAL B N 1
ATOM 3724 C CA . VAL B 1 201 ? 4.025 4.416 56.040 1.00 194.19 1138 VAL B CA 1
ATOM 3725 C C . VAL B 1 201 ? 4.174 5.924 56.213 1.00 196.52 1138 VAL B C 1
ATOM 3726 O O . VAL B 1 201 ? 3.462 6.530 57.026 1.00 203.87 1138 VAL B O 1
ATOM 3730 N N . PRO B 1 202 ? 5.093 6.559 55.484 1.00 190.95 1139 PRO B N 1
ATOM 3731 C CA . PRO B 1 202 ? 5.246 8.015 55.577 1.00 196.45 1139 PRO B CA 1
ATOM 3732 C C . PRO B 1 202 ? 3.912 8.732 55.415 1.00 204.30 1139 PRO B C 1
ATOM 3733 O O . PRO B 1 202 ? 2.987 8.230 54.772 1.00 204.68 1139 PRO B O 1
ATOM 3737 N N . LYS B 1 203 ? 3.820 9.926 56.009 1.00 215.36 1140 LYS B N 1
ATOM 3738 C CA . LYS B 1 203 ? 2.574 10.684 55.955 1.00 217.06 1140 LYS B CA 1
ATOM 3739 C C . LYS B 1 203 ? 2.169 11.032 54.529 1.00 213.94 1140 LYS B C 1
ATOM 3740 O O . LYS B 1 203 ? 1.003 11.368 54.294 1.00 214.48 1140 LYS B O 1
ATOM 3746 N N . THR B 1 204 ? 3.096 10.961 53.575 1.00 211.95 1141 THR B N 1
ATOM 3747 C CA . THR B 1 204 ? 2.793 11.330 52.200 1.00 209.56 1141 THR B CA 1
ATOM 3748 C C . THR B 1 204 ? 2.169 10.202 51.391 1.00 203.82 1141 THR B C 1
ATOM 3749 O O . THR B 1 204 ? 1.661 10.461 50.295 1.00 195.84 1141 THR B O 1
ATOM 3753 N N . ILE B 1 205 ? 2.187 8.969 51.888 1.00 200.63 1142 ILE B N 1
ATOM 3754 C CA . ILE B 1 205 ? 1.625 7.831 51.170 1.00 196.97 1142 ILE B CA 1
ATOM 3755 C C . ILE B 1 205 ? 0.258 7.487 51.743 1.00 207.23 1142 ILE B C 1
ATOM 3756 O O . ILE B 1 205 ? 0.102 7.337 52.961 1.00 217.62 1142 ILE B O 1
ATOM 3761 N N . LEU B 1 206 ? -0.731 7.361 50.859 1.00 212.12 1143 LEU B N 1
ATOM 3762 C CA . LEU B 1 206 ? -2.085 6.971 51.224 1.00 219.48 1143 LEU B CA 1
ATOM 3763 C C . LEU B 1 206 ? -2.640 5.870 50.336 1.00 215.59 1143 LEU B C 1
ATOM 3764 O O . LEU B 1 206 ? -3.725 5.356 50.627 1.00 216.23 1143 LEU B O 1
ATOM 3769 N N . ASN B 1 207 ? -1.938 5.500 49.263 1.00 209.74 1144 ASN B N 1
ATOM 3770 C CA . ASN B 1 207 ? -2.437 4.585 48.246 1.00 200.20 1144 ASN B CA 1
ATOM 3771 C C . ASN B 1 207 ? -1.731 3.233 48.269 1.00 195.09 1144 ASN B C 1
ATOM 3772 O O . ASN B 1 207 ? -1.817 2.479 47.295 1.00 190.03 1144 ASN B O 1
ATOM 3777 N N . THR B 1 208 ? -1.029 2.911 49.357 1.00 197.25 1145 THR B N 1
ATOM 3778 C CA . THR B 1 208 ? -0.264 1.670 49.429 1.00 192.40 1145 THR B CA 1
ATOM 3779 C C . THR B 1 208 ? -1.114 0.417 49.245 1.00 198.58 1145 THR B C 1
ATOM 3780 O O . THR B 1 208 ? -0.548 -0.668 49.075 1.00 207.14 1145 THR B O 1
ATOM 3784 N N . THR B 1 209 ? -2.444 0.531 49.266 1.00 215.78 1146 THR B N 1
ATOM 3785 C CA . THR B 1 209 ? -3.280 -0.664 49.204 1.00 199.28 1146 THR B CA 1
ATOM 3786 C C . THR B 1 209 ? -3.295 -1.280 47.809 1.00 186.82 1146 THR B C 1
ATOM 3787 O O . THR B 1 209 ? -3.394 -2.506 47.679 1.00 189.87 1146 THR B O 1
ATOM 3791 N N . LYS B 1 210 ? -3.192 -0.461 46.761 1.00 180.47 1147 LYS B N 1
ATOM 3792 C CA . LYS B 1 210 ? -3.216 -0.978 45.398 1.00 174.58 1147 LYS B CA 1
ATOM 3793 C C . LYS B 1 210 ? -1.877 -1.551 44.955 1.00 167.21 1147 LYS B C 1
ATOM 3794 O O . LYS B 1 210 ? -1.835 -2.282 43.959 1.00 165.54 1147 LYS B O 1
ATOM 3800 N N . TYR B 1 211 ? -0.792 -1.244 45.660 1.00 155.37 1148 TYR B N 1
ATOM 3801 C CA . TYR B 1 211 ? 0.509 -1.803 45.320 1.00 143.31 1148 TYR B CA 1
ATOM 3802 C C . TYR B 1 211 ? 0.671 -3.192 45.919 1.00 137.57 1148 TYR B C 1
ATOM 3803 O O . TYR B 1 211 ? 0.197 -3.469 47.025 1.00 137.69 1148 TYR B O 1
ATOM 3812 N N . GLN B 1 212 ? 1.348 -4.070 45.178 1.00 130.11 1149 GLN B N 1
ATOM 3813 C CA . GLN B 1 212 ? 1.849 -5.302 45.772 1.00 129.06 1149 GLN B CA 1
ATOM 3814 C C . GLN B 1 212 ? 2.890 -4.980 46.835 1.00 131.21 1149 GLN B C 1
ATOM 3815 O O . GLN B 1 212 ? 2.727 -5.319 48.013 1.00 137.88 1149 GLN B O 1
ATOM 3821 N N . LEU B 1 213 ? 3.970 -4.316 46.431 1.00 129.36 1150 LEU B N 1
ATOM 3822 C CA . LEU B 1 213 ? 4.952 -3.761 47.355 1.00 132.10 1150 LEU B CA 1
ATOM 3823 C C . LEU B 1 213 ? 5.314 -2.371 46.861 1.00 134.93 1150 LEU B C 1
ATOM 3824 O O . LEU B 1 213 ? 5.865 -2.230 45.765 1.00 132.44 1150 LEU B O 1
ATOM 3829 N N . HIS B 1 214 ? 4.998 -1.353 47.651 1.00 137.37 1151 HIS B N 1
ATOM 3830 C CA . HIS B 1 214 ? 5.268 0.010 47.221 1.00 136.58 1151 HIS B CA 1
ATOM 3831 C C . HIS B 1 214 ? 6.759 0.161 46.938 1.00 127.32 1151 HIS B C 1
ATOM 3832 O O . HIS B 1 214 ? 7.585 -0.310 47.733 1.00 134.52 1151 HIS B O 1
ATOM 3839 N N . PRO B 1 215 ? 7.144 0.797 45.829 1.00 115.72 1152 PRO B N 1
ATOM 3840 C CA . PRO B 1 215 ? 8.580 0.939 45.523 1.00 118.78 1152 PRO B CA 1
ATOM 3841 C C . PRO B 1 215 ? 9.418 1.439 46.687 1.00 125.81 1152 PRO B C 1
ATOM 3842 O O . PRO B 1 215 ? 10.514 0.915 46.921 1.00 133.48 1152 PRO B O 1
ATOM 3846 N N . THR B 1 216 ? 8.935 2.438 47.429 1.00 140.31 1153 THR B N 1
ATOM 3847 C CA . THR B 1 216 ? 9.747 3.016 48.494 1.00 158.70 1153 THR B CA 1
ATOM 3848 C C . THR B 1 216 ? 9.954 2.041 49.647 1.00 164.14 1153 THR B C 1
ATOM 3849 O O . THR B 1 216 ? 10.984 2.103 50.328 1.00 172.62 1153 THR B O 1
ATOM 3853 N N . LEU B 1 217 ? 9.000 1.137 49.885 1.00 158.02 1154 LEU B N 1
ATOM 3854 C CA . LEU B 1 217 ? 9.197 0.127 50.921 1.00 154.47 1154 LEU B CA 1
ATOM 3855 C C . LEU B 1 217 ? 10.242 -0.893 50.491 1.00 143.97 1154 LEU B C 1
ATOM 3856 O O . LEU B 1 217 ? 11.099 -1.290 51.289 1.00 147.14 1154 LEU B O 1
ATOM 3861 N N . VAL B 1 218 ? 10.182 -1.331 49.230 1.00 138.14 1155 VAL B N 1
ATOM 3862 C CA . VAL B 1 218 ? 11.200 -2.235 48.705 1.00 133.58 1155 VAL B CA 1
ATOM 3863 C C . VAL B 1 218 ? 12.579 -1.606 48.835 1.00 129.22 1155 VAL B C 1
ATOM 3864 O O . VAL B 1 218 ? 13.543 -2.262 49.247 1.00 127.72 1155 VAL B O 1
ATOM 3868 N N . ASP B 1 219 ? 12.696 -0.323 48.488 1.00 125.76 1156 ASP B N 1
ATOM 3869 C CA . ASP B 1 219 ? 13.981 0.354 48.611 1.00 133.53 1156 ASP B CA 1
ATOM 3870 C C . ASP B 1 219 ? 14.428 0.415 50.067 1.00 141.05 1156 ASP B C 1
ATOM 3871 O O . ASP B 1 219 ? 15.601 0.171 50.375 1.00 143.10 1156 ASP B O 1
ATOM 3876 N N . SER B 1 220 ? 13.505 0.742 50.979 1.00 142.40 1157 SER B N 1
ATOM 3877 C CA . SER B 1 220 ? 13.850 0.803 52.397 1.00 150.78 1157 SER B CA 1
ATOM 3878 C C . SER B 1 220 ? 14.432 -0.519 52.881 1.00 159.63 1157 SER B C 1
ATOM 3879 O O . SER B 1 220 ? 15.384 -0.535 53.670 1.00 163.23 1157 SER B O 1
ATOM 3882 N N . CYS B 1 221 ? 13.871 -1.641 52.423 1.00 159.49 1158 CYS B N 1
ATOM 3883 C CA . CYS B 1 221 ? 14.414 -2.941 52.801 1.00 163.35 1158 CYS B CA 1
ATOM 3884 C C . CYS B 1 221 ? 15.881 -3.045 52.407 1.00 155.62 1158 CYS B C 1
ATOM 3885 O O . CYS B 1 221 ? 16.720 -3.491 53.198 1.00 159.06 1158 CYS B O 1
ATOM 3888 N N . PHE B 1 222 ? 16.210 -2.636 51.180 1.00 145.10 1159 PHE B N 1
ATOM 3889 C CA . PHE B 1 222 ? 17.612 -2.563 50.790 1.00 142.47 1159 PHE B CA 1
ATOM 3890 C C . PHE B 1 222 ? 18.361 -1.555 51.648 1.00 147.88 1159 PHE B C 1
ATOM 3891 O O . PHE B 1 222 ? 19.571 -1.694 51.856 1.00 154.21 1159 PHE B O 1
ATOM 3899 N N . GLN B 1 223 ? 17.661 -0.532 52.149 1.00 149.88 1160 GLN B N 1
ATOM 3900 C CA . GLN B 1 223 ? 18.292 0.434 53.041 1.00 161.27 1160 GLN B CA 1
ATOM 3901 C C . GLN B 1 223 ? 18.695 -0.211 54.360 1.00 168.55 1160 GLN B C 1
ATOM 3902 O O . GLN B 1 223 ? 19.635 0.252 55.017 1.00 175.06 1160 GLN B O 1
ATOM 3908 N N . SER B 1 224 ? 17.992 -1.273 54.764 1.00 172.07 1161 SER B N 1
ATOM 3909 C CA . SER B 1 224 ? 18.282 -1.923 56.037 1.00 179.75 1161 SER B CA 1
ATOM 3910 C C . SER B 1 224 ? 19.733 -2.376 56.135 1.00 185.02 1161 SER B C 1
ATOM 3911 O O . SER B 1 224 ? 20.309 -2.371 57.229 1.00 203.94 1161 SER B O 1
ATOM 3914 N N . ILE B 1 225 ? 20.342 -2.773 55.014 1.00 175.62 1162 ILE B N 1
ATOM 3915 C CA . ILE B 1 225 ? 21.695 -3.318 55.077 1.00 174.26 1162 ILE B CA 1
ATOM 3916 C C . ILE B 1 225 ? 22.701 -2.253 55.495 1.00 175.28 1162 ILE B C 1
ATOM 3917 O O . ILE B 1 225 ? 23.749 -2.575 56.067 1.00 173.29 1162 ILE B O 1
ATOM 3922 N N . ILE B 1 226 ? 22.413 -0.978 55.220 1.00 169.83 1163 ILE B N 1
ATOM 3923 C CA . ILE B 1 226 ? 23.344 0.087 55.587 1.00 178.44 1163 ILE B CA 1
ATOM 3924 C C . ILE B 1 226 ? 23.601 0.106 57.086 1.00 181.96 1163 ILE B C 1
ATOM 3925 O O . ILE B 1 226 ? 24.681 0.516 57.532 1.00 188.56 1163 ILE B O 1
ATOM 3930 N N . ALA B 1 227 ? 22.632 -0.337 57.890 1.00 183.39 1164 ALA B N 1
ATOM 3931 C CA . ALA B 1 227 ? 22.826 -0.322 59.333 1.00 189.64 1164 ALA B CA 1
ATOM 3932 C C . ALA B 1 227 ? 23.893 -1.310 59.771 1.00 195.35 1164 ALA B C 1
ATOM 3933 O O . ALA B 1 227 ? 24.308 -1.278 60.934 1.00 201.99 1164 ALA B O 1
ATOM 3935 N N . LEU B 1 228 ? 24.335 -2.184 58.871 1.00 187.42 1165 LEU B N 1
ATOM 3936 C CA . LEU B 1 228 ? 25.438 -3.099 59.112 1.00 191.38 1165 LEU B CA 1
ATOM 3937 C C . LEU B 1 228 ? 26.751 -2.611 58.508 1.00 193.60 1165 LEU B C 1
ATOM 3938 O O . LEU B 1 228 ? 27.757 -3.320 58.599 1.00 197.22 1165 LEU B O 1
ATOM 3943 N N . VAL B 1 229 ? 26.764 -1.428 57.888 1.00 190.46 1166 VAL B N 1
ATOM 3944 C CA . VAL B 1 229 ? 27.940 -0.930 57.177 1.00 193.53 1166 VAL B CA 1
ATOM 3945 C C . VAL B 1 229 ? 28.229 0.527 57.522 1.00 196.48 1166 VAL B C 1
ATOM 3946 O O . VAL B 1 229 ? 28.836 1.251 56.725 1.00 193.80 1166 VAL B O 1
ATOM 3950 N N . LEU B 1 230 ? 27.805 0.971 58.704 1.00 198.86 1167 LEU B N 1
ATOM 3951 C CA . LEU B 1 230 ? 27.949 2.375 59.081 1.00 202.09 1167 LEU B CA 1
ATOM 3952 C C . LEU B 1 230 ? 29.405 2.821 59.179 1.00 210.67 1167 LEU B C 1
ATOM 3953 O O . LEU B 1 230 ? 29.710 3.802 59.864 1.00 218.61 1167 LEU B O 1
ATOM 3958 N N . ASP B 1 231 ? 30.309 2.121 58.503 1.00 207.59 1168 ASP B N 1
ATOM 3959 C CA . ASP B 1 231 ? 31.732 2.420 58.599 1.00 213.74 1168 ASP B CA 1
ATOM 3960 C C . ASP B 1 231 ? 32.106 3.580 57.681 1.00 212.33 1168 ASP B C 1
ATOM 3961 O O . ASP B 1 231 ? 32.690 4.572 58.119 1.00 217.50 1168 ASP B O 1
ATOM 3966 N N . ASN B 1 235 ? 36.071 5.628 52.480 1.00 221.40 1172 ASN B N 1
ATOM 3967 C CA . ASN B 1 235 ? 35.691 6.697 51.565 1.00 219.94 1172 ASN B CA 1
ATOM 3968 C C . ASN B 1 235 ? 34.188 6.963 51.625 1.00 215.17 1172 ASN B C 1
ATOM 3969 O O . ASN B 1 235 ? 33.380 6.136 51.201 1.00 207.30 1172 ASN B O 1
ATOM 3974 N N . LYS B 1 236 ? 33.823 8.131 52.159 1.00 219.13 1173 LYS B N 1
ATOM 3975 C CA . LYS B 1 236 ? 32.422 8.515 52.290 1.00 213.57 1173 LYS B CA 1
ATOM 3976 C C . LYS B 1 236 ? 31.752 8.841 50.961 1.00 210.80 1173 LYS B C 1
ATOM 3977 O O . LYS B 1 236 ? 30.532 9.038 50.945 1.00 210.57 1173 LYS B O 1
ATOM 3983 N N . ASN B 1 237 ? 32.494 8.900 49.852 1.00 212.52 1174 ASN B N 1
ATOM 3984 C CA . ASN B 1 237 ? 31.855 9.242 48.586 1.00 203.34 1174 ASN B CA 1
ATOM 3985 C C . ASN B 1 237 ? 31.029 8.105 48.002 1.00 192.40 1174 ASN B C 1
ATOM 3986 O O . ASN B 1 237 ? 30.098 8.368 47.233 1.00 185.11 1174 ASN B O 1
ATOM 3991 N N . GLU B 1 238 ? 31.329 6.859 48.347 1.00 189.98 1175 GLU B N 1
ATOM 3992 C CA . GLU B 1 238 ? 30.677 5.717 47.727 1.00 183.62 1175 GLU B CA 1
ATOM 3993 C C . GLU B 1 238 ? 29.825 4.959 48.735 1.00 182.51 1175 GLU B C 1
ATOM 3994 O O . GLU B 1 238 ? 30.097 4.962 49.939 1.00 187.39 1175 GLU B O 1
ATOM 4000 N N . THR B 1 239 ? 28.784 4.309 48.219 1.00 172.35 1176 THR B N 1
ATOM 4001 C CA . THR B 1 239 ? 27.959 3.398 48.994 1.00 172.77 1176 THR B CA 1
ATOM 4002 C C . THR B 1 239 ? 27.649 2.177 48.139 1.00 171.69 1176 THR B C 1
ATOM 4003 O O . THR B 1 239 ? 27.965 2.127 46.947 1.00 165.58 1176 THR B O 1
ATOM 4007 N N . PHE B 1 240 ? 27.023 1.186 48.765 1.00 168.17 1177 PHE B N 1
ATOM 4008 C CA . PHE B 1 240 ? 26.689 -0.057 48.082 1.00 166.14 1177 PHE B CA 1
ATOM 4009 C C . PHE B 1 240 ? 25.505 0.158 47.146 1.00 157.98 1177 PHE B C 1
ATOM 4010 O O . PHE B 1 240 ? 24.433 0.594 47.577 1.00 157.60 1177 PHE B O 1
ATOM 4018 N N . VAL B 1 241 ? 25.700 -0.143 45.865 1.00 155.47 1178 VAL B N 1
ATOM 4019 C CA . VAL B 1 241 ? 24.639 0.007 44.873 1.00 143.56 1178 VAL B CA 1
ATOM 4020 C C . VAL B 1 241 ? 24.099 -1.375 44.522 1.00 142.13 1178 VAL B C 1
ATOM 4021 O O . VAL B 1 241 ? 24.882 -2.315 44.318 1.00 141.32 1178 VAL B O 1
ATOM 4025 N N . PRO B 1 242 ? 22.780 -1.544 44.444 1.00 141.22 1179 PRO B N 1
ATOM 4026 C CA . PRO B 1 242 ? 22.219 -2.857 44.100 1.00 137.26 1179 PRO B CA 1
ATOM 4027 C C . PRO B 1 242 ? 22.727 -3.340 42.750 1.00 129.50 1179 PRO B C 1
ATOM 4028 O O . PRO B 1 242 ? 22.709 -2.603 41.760 1.00 129.26 1179 PRO B O 1
ATOM 4032 N N . PHE B 1 243 ? 23.188 -4.586 42.713 1.00 129.55 1180 PHE B N 1
ATOM 4033 C CA . PHE B 1 243 ? 23.793 -5.137 41.506 1.00 125.32 1180 PHE B CA 1
ATOM 4034 C C . PHE B 1 243 ? 23.143 -6.425 41.028 1.00 121.18 1180 PHE B C 1
ATOM 4035 O O . PHE B 1 243 ? 22.942 -6.592 39.823 1.00 117.20 1180 PHE B O 1
ATOM 4043 N N . SER B 1 244 ? 22.810 -7.344 41.931 1.00 122.27 1181 SER B N 1
ATOM 4044 C CA . SER B 1 244 ? 22.171 -8.588 41.527 1.00 116.17 1181 SER B CA 1
ATOM 4045 C C . SER B 1 244 ? 21.397 -9.161 42.705 1.00 117.89 1181 SER B C 1
ATOM 4046 O O . SER B 1 244 ? 21.678 -8.853 43.866 1.00 129.87 1181 SER B O 1
ATOM 4049 N N . ILE B 1 245 ? 20.416 -10.001 42.385 1.00 114.17 1182 ILE B N 1
ATOM 4050 C CA . ILE B 1 245 ? 19.578 -10.663 43.379 1.00 120.31 1182 ILE B CA 1
ATOM 4051 C C . ILE B 1 245 ? 19.355 -12.100 42.938 1.00 122.09 1182 ILE B C 1
ATOM 4052 O O . ILE B 1 245 ? 18.912 -12.349 41.812 1.00 118.08 1182 ILE B O 1
ATOM 4057 N N . ASP B 1 246 ? 19.659 -13.048 43.825 1.00 133.05 1183 ASP B N 1
ATOM 4058 C CA . ASP B 1 246 ? 19.469 -14.453 43.487 1.00 138.42 1183 ASP B CA 1
ATOM 4059 C C . ASP B 1 246 ? 17.989 -14.788 43.358 1.00 135.98 1183 ASP B C 1
ATOM 4060 O O . ASP B 1 246 ? 17.554 -15.334 42.337 1.00 130.99 1183 ASP B O 1
ATOM 4065 N N . LYS B 1 247 ? 17.193 -14.459 44.375 1.00 135.19 1184 LYS B N 1
ATOM 4066 C CA . LYS B 1 247 ? 15.755 -14.681 44.298 1.00 133.32 1184 LYS B CA 1
ATOM 4067 C C . LYS B 1 247 ? 15.027 -13.711 45.215 1.00 129.76 1184 LYS B C 1
ATOM 4068 O O . LYS B 1 247 ? 15.384 -13.571 46.386 1.00 133.18 1184 LYS B O 1
ATOM 4074 N N . PHE B 1 248 ? 14.006 -13.053 44.673 1.00 123.38 1185 PHE B N 1
ATOM 4075 C CA . PHE B 1 248 ? 13.119 -12.173 45.423 1.00 120.64 1185 PHE B CA 1
ATOM 4076 C C . PHE B 1 248 ? 11.721 -12.771 45.389 1.00 121.45 1185 PHE B C 1
ATOM 4077 O O . PHE B 1 248 ? 11.159 -12.973 44.309 1.00 120.88 1185 PHE B O 1
ATOM 4085 N N . THR B 1 249 ? 11.155 -13.044 46.562 1.00 124.32 1186 THR B N 1
ATOM 4086 C CA . THR B 1 249 ? 9.842 -13.669 46.663 1.00 125.34 1186 THR B CA 1
ATOM 4087 C C . THR B 1 249 ? 8.858 -12.714 47.322 1.00 126.48 1186 THR B C 1
ATOM 4088 O O . THR B 1 249 ? 9.097 -12.240 48.440 1.00 128.63 1186 THR B O 1
ATOM 4092 N N . PHE B 1 250 ? 7.753 -12.445 46.628 1.00 128.11 1187 PHE B N 1
ATOM 4093 C CA . PHE B 1 250 ? 6.622 -11.700 47.163 1.00 134.83 1187 PHE B CA 1
ATOM 4094 C C . PHE B 1 250 ? 5.506 -12.683 47.496 1.00 146.58 1187 PHE B C 1
ATOM 4095 O O . PHE B 1 250 ? 5.021 -13.399 46.609 1.00 145.75 1187 PHE B O 1
ATOM 4103 N N . TYR B 1 251 ? 5.106 -12.716 48.770 1.00 157.80 1188 TYR B N 1
ATOM 4104 C CA . TYR B 1 251 ? 4.063 -13.618 49.251 1.00 163.08 1188 TYR B CA 1
ATOM 4105 C C . TYR B 1 251 ? 2.695 -12.947 49.315 1.00 173.76 1188 TYR B C 1
ATOM 4106 O O . TYR B 1 251 ? 1.750 -13.393 48.658 1.00 177.35 1188 TYR B O 1
ATOM 4115 N N . ASN B 1 252 ? 2.568 -11.884 50.104 1.00 183.75 1189 ASN B N 1
ATOM 4116 C CA . ASN B 1 252 ? 1.305 -11.169 50.193 1.00 191.46 1189 ASN B CA 1
ATOM 4117 C C . ASN B 1 252 ? 1.554 -9.805 50.813 1.00 191.65 1189 ASN B C 1
ATOM 4118 O O . ASN B 1 252 ? 2.502 -9.622 51.581 1.00 194.23 1189 ASN B O 1
ATOM 4123 N N . SER B 1 253 ? 0.689 -8.856 50.475 1.00 187.25 1190 SER B N 1
ATOM 4124 C CA . SER B 1 253 ? 0.794 -7.513 51.016 1.00 185.26 1190 SER B CA 1
ATOM 4125 C C . SER B 1 253 ? 0.107 -7.434 52.371 1.00 186.45 1190 SER B C 1
ATOM 4126 O O . SER B 1 253 ? -0.878 -8.129 52.637 1.00 186.46 1190 SER B O 1
ATOM 4129 N N . SER B 1 254 ? 0.640 -6.577 53.233 1.00 184.13 1191 SER B N 1
ATOM 4130 C CA . SER B 1 254 ? 0.113 -6.395 54.575 1.00 186.99 1191 SER B CA 1
ATOM 4131 C C . SER B 1 254 ? -0.675 -5.094 54.585 1.00 196.00 1191 SER B C 1
ATOM 4132 O O . SER B 1 254 ? -0.132 -4.032 54.262 1.00 192.06 1191 SER B O 1
ATOM 4135 N N . ASP B 1 255 ? -1.955 -5.178 54.951 1.00 208.95 1192 ASP B N 1
ATOM 4136 C CA . ASP B 1 255 ? -2.752 -3.975 55.153 1.00 218.19 1192 ASP B CA 1
ATOM 4137 C C . ASP B 1 255 ? -2.177 -3.100 56.257 1.00 232.61 1192 ASP B C 1
ATOM 4138 O O . ASP B 1 255 ? -2.668 -1.986 56.474 1.00 234.79 1192 ASP B O 1
ATOM 4143 N N . ASN B 1 256 ? -1.141 -3.574 56.945 1.00 244.95 1193 ASN B N 1
ATOM 4144 C CA . ASN B 1 256 ? -0.612 -2.886 58.110 1.00 246.44 1193 ASN B CA 1
ATOM 4145 C C . ASN B 1 256 ? 0.151 -1.637 57.684 1.00 243.41 1193 ASN B C 1
ATOM 4146 O O . ASN B 1 256 ? 0.951 -1.675 56.743 1.00 242.24 1193 ASN B O 1
ATOM 4151 N N . ASP B 1 257 ? -0.100 -0.525 58.374 1.00 241.89 1194 ASP B N 1
ATOM 4152 C CA . ASP B 1 257 ? 0.760 0.642 58.232 1.00 234.54 1194 ASP B CA 1
ATOM 4153 C C . ASP B 1 257 ? 2.050 0.495 59.024 1.00 226.45 1194 ASP B C 1
ATOM 4154 O O . ASP B 1 257 ? 2.973 1.295 58.836 1.00 222.12 1194 ASP B O 1
ATOM 4159 N N . LEU B 1 258 ? 2.128 -0.503 59.902 1.00 218.87 1195 LEU B N 1
ATOM 4160 C CA . LEU B 1 258 ? 3.345 -0.838 60.628 1.00 219.52 1195 LEU B CA 1
ATOM 4161 C C . LEU B 1 258 ? 3.742 -2.250 60.225 1.00 210.32 1195 LEU B C 1
ATOM 4162 O O . LEU B 1 258 ? 2.944 -3.184 60.356 1.00 214.64 1195 LEU B O 1
ATOM 4167 N N . LEU B 1 259 ? 4.968 -2.400 59.739 1.00 199.36 1196 LEU B N 1
ATOM 4168 C CA . LEU B 1 259 ? 5.525 -3.691 59.372 1.00 179.71 1196 LEU B CA 1
ATOM 4169 C C . LEU B 1 259 ? 6.895 -3.837 60.015 1.00 171.44 1196 LEU B C 1
ATOM 4170 O O . LEU B 1 259 ? 7.476 -2.872 60.520 1.00 168.42 1196 LEU B O 1
ATOM 4175 N N . TRP B 1 260 ? 7.412 -5.060 59.993 1.00 166.00 1197 TRP B N 1
ATOM 4176 C CA . TRP B 1 260 ? 8.721 -5.363 60.546 1.00 167.03 1197 TRP B CA 1
ATOM 4177 C C . TRP B 1 260 ? 9.688 -5.745 59.440 1.00 167.50 1197 TRP B C 1
ATOM 4178 O O . TRP B 1 260 ? 9.316 -6.427 58.479 1.00 158.60 1197 TRP B O 1
ATOM 4189 N N . CYS B 1 261 ? 10.935 -5.321 59.605 1.00 170.10 1198 CYS B N 1
ATOM 4190 C CA . CYS B 1 261 ? 11.985 -5.538 58.621 1.00 170.27 1198 CYS B CA 1
ATOM 4191 C C . CYS B 1 261 ? 13.135 -6.253 59.313 1.00 174.56 1198 CYS B C 1
ATOM 4192 O O . CYS B 1 261 ? 13.804 -5.677 60.179 1.00 184.16 1198 CYS B O 1
ATOM 4195 N N . TYR B 1 262 ? 13.359 -7.504 58.928 1.00 177.40 1199 TYR B N 1
ATOM 4196 C CA . TYR B 1 262 ? 14.441 -8.315 59.460 1.00 183.72 1199 TYR B CA 1
ATOM 4197 C C . TYR B 1 262 ? 15.495 -8.461 58.375 1.00 175.17 1199 TYR B C 1
ATOM 4198 O O . TYR B 1 262 ? 15.186 -8.894 57.260 1.00 172.81 1199 TYR B O 1
ATOM 4207 N N . THR B 1 263 ? 16.733 -8.103 58.698 1.00 176.18 1200 THR B N 1
ATOM 4208 C CA . THR B 1 263 ? 17.812 -8.112 57.724 1.00 167.39 1200 THR B CA 1
ATOM 4209 C C . THR B 1 263 ? 19.041 -8.773 58.324 1.00 189.73 1200 THR B C 1
ATOM 4210 O O . THR B 1 263 ? 19.364 -8.560 59.496 1.00 186.93 1200 THR B O 1
ATOM 4214 N N . CYS B 1 264 ? 19.726 -9.571 57.508 1.00 185.54 1201 CYS B N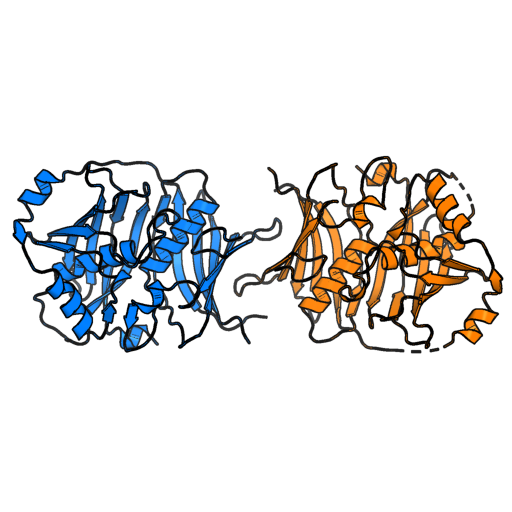 1
ATOM 4215 C CA . CYS B 1 264 ? 21.002 -10.153 57.892 1.00 197.53 1201 CYS B CA 1
ATOM 4216 C C . CYS B 1 264 ? 21.892 -10.247 56.662 1.00 186.36 1201 CYS B C 1
ATOM 4217 O O . CYS B 1 264 ? 21.408 -10.388 55.536 1.00 180.07 1201 CYS B O 1
ATOM 4220 N N . GLY B 1 265 ? 23.190 -10.160 56.891 1.00 188.42 1202 GLY B N 1
ATOM 4221 C CA . GLY B 1 265 ? 24.150 -10.179 55.809 1.00 177.27 1202 GLY B CA 1
ATOM 4222 C C . GLY B 1 265 ? 25.480 -9.641 56.285 1.00 178.40 1202 GLY B C 1
ATOM 4223 O O . GLY B 1 265 ? 25.630 -9.205 57.426 1.00 189.83 1202 GLY B O 1
ATOM 4224 N N . SER B 1 266 ? 26.447 -9.676 55.376 1.00 177.06 1203 SER B N 1
ATOM 4225 C CA . SER B 1 266 ? 27.780 -9.183 55.687 1.00 182.13 1203 SER B CA 1
ATOM 4226 C C . SER B 1 266 ? 28.522 -8.926 54.385 1.00 178.76 1203 SER B C 1
ATOM 4227 O O . SER B 1 266 ? 28.073 -9.307 53.302 1.00 174.14 1203 SER B O 1
ATOM 4230 N N . LYS B 1 267 ? 29.673 -8.274 54.510 1.00 182.89 1204 LYS B N 1
ATOM 4231 C CA . LYS B 1 267 ? 30.529 -8.040 53.360 1.00 211.52 1204 LYS B CA 1
ATOM 4232 C C . LYS B 1 267 ? 31.161 -9.351 52.917 1.00 212.18 1204 LYS B C 1
ATOM 4233 O O . LYS B 1 267 ? 31.469 -10.223 53.734 1.00 222.89 1204 LYS B O 1
ATOM 4239 N N . ASP B 1 268 ? 31.344 -9.496 51.608 1.00 219.01 1205 ASP B N 1
ATOM 4240 C CA . ASP B 1 268 ? 31.987 -10.698 51.100 1.00 228.64 1205 ASP B CA 1
ATOM 4241 C C . ASP B 1 268 ? 33.325 -10.883 51.800 1.00 241.93 1205 ASP B C 1
ATOM 4242 O O . ASP B 1 268 ? 34.150 -9.967 51.846 1.00 244.77 1205 ASP B O 1
ATOM 4247 N N . LYS B 1 269 ? 33.529 -12.083 52.348 1.00 247.88 1206 LYS B N 1
ATOM 4248 C CA . LYS B 1 269 ? 34.733 -12.358 53.125 1.00 254.13 1206 LYS B CA 1
ATOM 4249 C C . LYS B 1 269 ? 35.998 -12.102 52.316 1.00 257.61 1206 LYS B C 1
ATOM 4250 O O . LYS B 1 269 ? 37.011 -11.659 52.870 1.00 265.40 1206 LYS B O 1
ATOM 4256 N N . GLN B 1 270 ? 35.962 -12.372 51.010 1.00 250.72 1207 GLN B N 1
ATOM 4257 C CA . GLN B 1 270 ? 37.162 -12.250 50.190 1.00 250.31 1207 GLN B CA 1
ATOM 4258 C C . GLN B 1 270 ? 37.432 -10.800 49.799 1.00 245.06 1207 GLN B C 1
ATOM 4259 O O . GLN B 1 270 ? 38.570 -10.325 49.891 1.00 246.59 1207 GLN B O 1
ATOM 4265 N N . SER B 1 271 ? 36.399 -10.082 49.362 1.00 241.89 1208 SER B N 1
ATOM 4266 C CA . SER B 1 271 ? 36.530 -8.707 48.893 1.00 238.12 1208 SER B CA 1
ATOM 4267 C C . SER B 1 271 ? 35.555 -7.824 49.654 1.00 230.63 1208 SER B C 1
ATOM 4268 O O . SER B 1 271 ? 34.341 -8.052 49.607 1.00 224.50 1208 SER B O 1
ATOM 4271 N N . GLY B 1 272 ? 36.084 -6.825 50.353 1.00 217.54 1209 GLY B N 1
ATOM 4272 C CA . GLY B 1 272 ? 35.268 -5.902 51.117 1.00 214.34 1209 GLY B CA 1
ATOM 4273 C C . GLY B 1 272 ? 34.442 -4.955 50.268 1.00 195.55 1209 GLY B C 1
ATOM 4274 O O . GLY B 1 272 ? 33.981 -3.922 50.763 1.00 184.44 1209 GLY B O 1
ATOM 4275 N N . GLU B 1 273 ? 34.250 -5.287 48.988 1.00 182.30 1210 GLU B N 1
ATOM 4276 C CA . GLU B 1 273 ? 33.471 -4.458 48.078 1.00 176.93 1210 GLU B CA 1
ATOM 4277 C C . GLU B 1 273 ? 32.107 -5.037 47.724 1.00 172.17 1210 GLU B C 1
ATOM 4278 O O . GLU B 1 273 ? 31.285 -4.320 47.144 1.00 166.30 1210 GLU B O 1
ATOM 4284 N N . LYS B 1 274 ? 31.843 -6.298 48.051 1.00 173.48 1211 LYS B N 1
ATOM 4285 C CA . LYS B 1 274 ? 30.546 -6.923 47.823 1.00 168.82 1211 LYS B CA 1
ATOM 4286 C C . LYS B 1 274 ? 29.874 -7.186 49.163 1.00 175.32 1211 LYS B C 1
ATOM 4287 O O . LYS B 1 274 ? 30.490 -7.766 50.063 1.00 188.40 1211 LYS B O 1
ATOM 4293 N N . PHE B 1 275 ? 28.619 -6.765 49.297 1.00 166.70 1212 PHE B N 1
ATOM 4294 C CA . PHE B 1 275 ? 27.828 -7.047 50.490 1.00 167.38 1212 PHE B CA 1
ATOM 4295 C C . PHE B 1 275 ? 26.662 -7.953 50.113 1.00 164.54 1212 PHE B C 1
ATOM 4296 O O . PHE B 1 275 ? 25.866 -7.611 49.233 1.00 166.36 1212 PHE B O 1
ATOM 4304 N N . LYS B 1 276 ? 26.561 -9.100 50.781 1.00 166.12 1213 LYS B N 1
ATOM 4305 C CA . LYS B 1 276 ? 25.549 -10.103 50.480 1.00 163.26 1213 LYS B CA 1
ATOM 4306 C C . LYS B 1 276 ? 24.645 -10.274 51.692 1.00 162.54 1213 LYS B C 1
ATOM 4307 O O . LYS B 1 276 ? 25.133 -10.369 52.823 1.00 168.85 1213 LYS B O 1
ATOM 4313 N N . ALA B 1 277 ? 23.332 -10.309 51.459 1.00 156.86 1214 ALA B N 1
ATOM 4314 C CA . ALA B 1 277 ? 22.371 -10.261 52.551 1.00 160.21 1214 ALA B CA 1
ATOM 4315 C C . ALA B 1 277 ? 21.065 -10.938 52.156 1.00 156.28 1214 ALA B C 1
ATOM 4316 O O . ALA B 1 277 ? 20.702 -11.000 50.976 1.00 149.64 1214 ALA B O 1
ATOM 4318 N N . ASP B 1 278 ? 20.374 -11.452 53.172 1.00 161.07 1215 ASP B N 1
ATOM 4319 C CA . ASP B 1 278 ? 18.993 -11.901 53.098 1.00 161.25 1215 ASP B CA 1
ATOM 4320 C C . ASP B 1 278 ? 18.121 -11.008 53.973 1.00 162.28 1215 ASP B C 1
ATOM 4321 O O . ASP B 1 278 ? 18.557 -10.528 55.023 1.00 168.67 1215 ASP B O 1
ATOM 4326 N N . ILE B 1 279 ? 16.883 -10.785 53.535 1.00 157.95 1216 ILE B N 1
ATOM 4327 C CA . ILE B 1 279 ? 15.960 -9.894 54.227 1.00 149.94 1216 ILE B CA 1
ATOM 4328 C C . ILE B 1 279 ? 14.621 -10.593 54.417 1.00 159.29 1216 ILE B C 1
ATOM 4329 O O . ILE B 1 279 ? 14.218 -11.436 53.610 1.00 155.59 1216 ILE B O 1
ATOM 4334 N N . GLN B 1 280 ? 13.934 -10.242 55.504 1.00 163.90 1217 GLN B N 1
ATOM 4335 C CA . GLN B 1 280 ? 12.618 -10.795 55.816 1.00 170.18 1217 GLN B CA 1
ATOM 4336 C C . GLN B 1 280 ? 11.713 -9.654 56.258 1.00 172.88 1217 GLN B C 1
ATOM 4337 O O . GLN B 1 280 ? 11.906 -9.086 57.339 1.00 174.69 1217 GLN B O 1
ATOM 4343 N N . LEU B 1 281 ? 10.729 -9.326 55.429 1.00 169.38 1218 LEU B N 1
ATOM 4344 C CA . LEU B 1 281 ? 9.677 -8.387 55.787 1.00 169.08 1218 LEU B CA 1
ATOM 4345 C C . LEU B 1 281 ? 8.465 -9.192 56.227 1.00 168.87 1218 LEU B C 1
ATOM 4346 O O . LEU B 1 281 ? 8.002 -10.070 55.490 1.00 165.53 1218 LEU B O 1
ATOM 4351 N N . PHE B 1 282 ? 7.956 -8.902 57.421 1.00 175.36 1219 PHE B N 1
ATOM 4352 C CA . PHE B 1 282 ? 6.861 -9.679 57.974 1.00 171.98 1219 PHE B CA 1
ATOM 4353 C C . PHE B 1 282 ? 5.909 -8.777 58.745 1.00 176.98 1219 PHE B C 1
ATOM 4354 O O . PHE B 1 282 ? 6.210 -7.620 59.054 1.00 175.96 1219 PHE B O 1
ATOM 4362 N N . ASP B 1 283 ? 4.743 -9.336 59.044 1.00 189.97 1220 ASP B N 1
ATOM 4363 C CA . ASP B 1 283 ? 3.675 -8.640 59.735 1.00 203.90 1220 ASP B CA 1
ATOM 4364 C C . ASP B 1 283 ? 3.977 -8.560 61.227 1.00 223.66 1220 ASP B C 1
ATOM 4365 O O . ASP B 1 283 ? 4.822 -9.287 61.758 1.00 231.58 1220 ASP B O 1
ATOM 4370 N N . GLN B 1 284 ? 3.273 -7.654 61.907 1.00 235.32 1221 GLN B N 1
ATOM 4371 C CA . GLN B 1 284 ? 3.264 -7.700 63.364 1.00 249.59 1221 GLN B CA 1
ATOM 4372 C C . GLN B 1 284 ? 2.721 -9.028 63.859 1.00 251.07 1221 GLN B C 1
ATOM 4373 O O . GLN B 1 284 ? 3.094 -9.487 64.945 1.00 257.53 1221 GLN B O 1
ATOM 4379 N N . HIS B 1 285 ? 1.855 -9.665 63.071 1.00 239.34 1222 HIS B N 1
ATOM 4380 C CA . HIS B 1 285 ? 1.300 -10.960 63.430 1.00 230.00 1222 HIS B CA 1
ATOM 4381 C C . HIS B 1 285 ? 2.260 -12.104 63.140 1.00 220.61 1222 HIS B C 1
ATOM 4382 O O . HIS B 1 285 ? 2.013 -13.227 63.592 1.00 222.81 1222 HIS B O 1
ATOM 4389 N N . GLY B 1 286 ? 3.340 -11.847 62.405 1.00 210.06 1223 GLY B N 1
ATOM 4390 C CA . GLY B 1 286 ? 4.319 -12.859 62.070 1.00 210.58 1223 GLY B CA 1
ATOM 4391 C C . GLY B 1 286 ? 4.147 -13.464 60.696 1.00 201.48 1223 GLY B C 1
ATOM 4392 O O . GLY B 1 286 ? 4.982 -14.280 60.286 1.00 195.09 1223 GLY B O 1
ATOM 4393 N N . GLN B 1 287 ? 3.093 -13.091 59.975 1.00 201.47 1224 GLN B N 1
ATOM 4394 C CA . GLN B 1 287 ? 2.915 -13.526 58.596 1.00 203.55 1224 GLN B CA 1
ATOM 4395 C C . GLN B 1 287 ? 4.012 -12.941 57.715 1.00 208.10 1224 GLN B C 1
ATOM 4396 O O . GLN B 1 287 ? 4.151 -11.718 57.619 1.00 208.61 1224 GLN B O 1
ATOM 4402 N N . LEU B 1 288 ? 4.791 -13.812 57.078 1.00 206.24 1225 LEU B N 1
ATOM 4403 C CA . LEU B 1 288 ? 5.858 -13.364 56.190 1.00 203.76 1225 LEU B CA 1
ATOM 4404 C C . LEU B 1 288 ? 5.256 -12.712 54.950 1.00 194.17 1225 LEU B C 1
ATOM 4405 O O . LEU B 1 288 ? 4.510 -13.354 54.203 1.00 190.85 1225 LEU B O 1
ATOM 4410 N N . VAL B 1 289 ? 5.580 -11.439 54.731 1.00 184.93 1226 VAL B N 1
ATOM 4411 C CA . VAL B 1 289 ? 5.061 -10.697 53.584 1.00 177.51 1226 VAL B CA 1
ATOM 4412 C C . VAL B 1 289 ? 5.969 -10.831 52.366 1.00 165.36 1226 VAL B C 1
ATOM 4413 O O . VAL B 1 289 ? 5.488 -11.023 51.247 1.00 160.69 1226 VAL B O 1
ATOM 4417 N N . ALA B 1 290 ? 7.282 -10.736 52.556 1.00 158.78 1227 ALA B N 1
ATOM 4418 C CA . ALA B 1 290 ? 8.216 -10.789 51.440 1.00 150.21 1227 ALA B CA 1
ATOM 4419 C C . ALA B 1 290 ? 9.567 -11.249 51.960 1.00 148.58 1227 ALA B C 1
ATOM 4420 O O . ALA B 1 290 ? 9.884 -11.087 53.142 1.00 152.91 1227 ALA B O 1
ATOM 4422 N N . GLN B 1 291 ? 10.362 -11.826 51.061 1.00 136.96 1228 GLN B N 1
ATOM 4423 C CA . GLN B 1 291 ? 11.653 -12.370 51.457 1.00 136.38 1228 GLN B CA 1
ATOM 4424 C C . GLN B 1 291 ? 12.640 -12.244 50.304 1.00 133.13 1228 GLN B C 1
ATOM 4425 O O . GLN B 1 291 ? 12.266 -12.411 49.141 1.00 129.93 1228 GLN B O 1
ATOM 4431 N N . VAL B 1 292 ? 13.896 -11.943 50.633 1.00 138.77 1229 VAL B N 1
ATOM 4432 C CA . VAL B 1 292 ? 14.954 -11.752 49.643 1.00 138.30 1229 VAL B CA 1
ATOM 4433 C C . VAL B 1 292 ? 16.113 -12.674 49.994 1.00 141.45 1229 VAL B C 1
ATOM 4434 O O . VAL B 1 292 ? 16.650 -12.606 51.106 1.00 142.62 1229 VAL B O 1
ATOM 4438 N N . ILE B 1 293 ? 16.497 -13.530 49.051 1.00 140.24 1230 ILE B N 1
ATOM 4439 C CA . ILE B 1 293 ? 17.611 -14.456 49.218 1.00 146.79 1230 ILE B CA 1
ATOM 4440 C C . ILE B 1 293 ? 18.684 -14.114 48.196 1.00 142.14 1230 ILE B C 1
ATOM 4441 O O . ILE B 1 293 ? 18.390 -13.963 47.003 1.00 142.77 1230 ILE B O 1
ATOM 4446 N N . GLY B 1 294 ? 19.923 -14.001 48.664 1.00 144.02 1231 GLY B N 1
ATOM 4447 C CA . GLY B 1 294 ? 21.040 -13.736 47.782 1.00 135.50 1231 GLY B CA 1
ATOM 4448 C C . GLY B 1 294 ? 21.097 -12.325 47.249 1.00 143.85 1231 GLY B C 1
ATOM 4449 O O . GLY B 1 294 ? 21.508 -12.118 46.103 1.00 132.42 1231 GLY B O 1
ATOM 4450 N N . PHE B 1 295 ? 20.699 -11.341 48.051 1.00 143.36 1232 PHE B N 1
ATOM 4451 C CA . PHE B 1 295 ? 20.878 -9.953 47.654 1.00 150.15 1232 PHE B CA 1
ATOM 4452 C C . PHE B 1 295 ? 22.362 -9.619 47.652 1.00 154.76 1232 PHE B C 1
ATOM 4453 O O . PHE B 1 295 ? 23.055 -9.835 48.649 1.00 163.22 1232 PHE B O 1
ATOM 4461 N N . GLU B 1 296 ? 22.863 -9.104 46.533 1.00 150.17 1233 GLU B N 1
ATOM 4462 C CA . GLU B 1 296 ? 24.255 -8.683 46.455 1.00 152.72 1233 GLU B CA 1
ATOM 4463 C C . GLU B 1 296 ? 24.310 -7.239 45.986 1.00 149.20 1233 GLU B C 1
ATOM 4464 O O . GLU B 1 296 ? 23.838 -6.919 44.890 1.00 147.91 1233 GLU B O 1
ATOM 4470 N N . GLY B 1 297 ? 24.878 -6.373 46.819 1.00 157.52 1234 GLY B N 1
ATOM 4471 C CA . GLY B 1 297 ? 25.193 -5.016 46.430 1.00 157.23 1234 GLY B CA 1
ATOM 4472 C C . GLY B 1 297 ? 26.683 -4.795 46.287 1.00 161.05 1234 GLY B C 1
ATOM 4473 O O . GLY B 1 297 ? 27.486 -5.498 46.913 1.00 169.70 1234 GLY B O 1
ATOM 4474 N N . ARG B 1 298 ? 27.067 -3.809 45.480 1.00 152.51 1235 ARG B N 1
ATOM 4475 C CA . ARG B 1 298 ? 28.467 -3.497 45.248 1.00 155.85 1235 ARG B CA 1
ATOM 4476 C C . ARG B 1 298 ? 28.698 -2.007 45.445 1.00 158.90 1235 ARG B C 1
ATOM 4477 O O . ARG B 1 298 ? 27.896 -1.180 45.000 1.00 149.95 1235 ARG B O 1
ATOM 4485 N N . LYS B 1 299 ? 29.795 -1.671 46.118 1.00 164.23 1236 LYS B N 1
ATOM 4486 C CA . LYS B 1 299 ? 30.167 -0.273 46.275 1.00 169.36 1236 LYS B CA 1
ATOM 4487 C C . LYS B 1 299 ? 30.368 0.378 44.913 1.00 164.92 1236 LYS B C 1
ATOM 4488 O O . LYS B 1 299 ? 30.950 -0.213 43.999 1.00 166.80 1236 LYS B O 1
ATOM 4494 N N . ALA B 1 300 ? 29.876 1.604 44.780 1.00 164.12 1237 ALA B N 1
ATOM 4495 C CA . ALA B 1 300 ? 30.006 2.342 43.535 1.00 156.97 1237 ALA B CA 1
ATOM 4496 C C . ALA B 1 300 ? 29.788 3.814 43.832 1.00 165.96 1237 ALA B C 1
ATOM 4497 O O . ALA B 1 300 ? 29.140 4.178 44.817 1.00 171.70 1237 ALA B O 1
ATOM 4499 N N . ASN B 1 301 ? 30.340 4.655 42.965 1.00 168.35 1238 ASN B N 1
ATOM 4500 C CA . ASN B 1 301 ? 30.152 6.092 43.076 1.00 175.75 1238 ASN B CA 1
ATOM 4501 C C . ASN B 1 301 ? 28.903 6.498 42.306 1.00 175.06 1238 ASN B C 1
ATOM 4502 O O . ASN B 1 301 ? 28.859 6.312 41.082 1.00 166.45 1238 ASN B O 1
ATOM 4507 N N . PRO B 1 302 ? 27.875 7.040 42.966 1.00 174.87 1239 PRO B N 1
ATOM 4508 C CA . PRO B 1 302 ? 26.625 7.352 42.251 1.00 169.52 1239 PRO B CA 1
ATOM 4509 C C . PRO B 1 302 ? 26.837 8.252 41.051 1.00 169.00 1239 PRO B C 1
ATOM 4510 O O . PRO B 1 302 ? 26.004 8.258 40.137 1.00 167.54 1239 PRO B O 1
ATOM 4514 N N . LYS B 1 303 ? 27.930 9.015 41.034 1.00 177.07 1240 LYS B N 1
ATOM 4515 C CA . LYS B 1 303 ? 28.273 9.827 39.873 1.00 173.06 1240 LYS B CA 1
ATOM 4516 C C . LYS B 1 303 ? 28.366 8.974 38.614 1.00 163.45 1240 LYS B C 1
ATOM 4517 O O . LYS B 1 303 ? 27.904 9.380 37.541 1.00 156.74 1240 LYS B O 1
ATOM 4523 N N . ILE B 1 304 ? 28.965 7.786 38.726 1.00 170.42 1241 ILE B N 1
ATOM 4524 C CA . ILE B 1 304 ? 29.190 6.942 37.556 1.00 169.07 1241 ILE B CA 1
ATOM 4525 C C . ILE B 1 304 ? 27.892 6.295 37.084 1.00 175.40 1241 ILE B C 1
ATOM 4526 O O . ILE B 1 304 ? 27.740 5.991 35.894 1.00 171.85 1241 ILE B O 1
ATOM 4531 N N . LEU B 1 305 ? 26.944 6.063 37.997 1.00 187.50 1242 LEU B N 1
ATOM 4532 C CA . LEU B 1 305 ? 25.657 5.488 37.609 1.00 190.51 1242 LEU B CA 1
ATOM 4533 C C . LEU B 1 305 ? 24.886 6.395 36.656 1.00 204.84 1242 LEU B C 1
ATOM 4534 O O . LEU B 1 305 ? 24.229 5.912 35.727 1.00 199.55 1242 LEU B O 1
ATOM 4539 N N . LEU B 1 306 ? 24.951 7.708 36.867 1.00 212.38 1243 LEU B N 1
ATOM 4540 C CA . LEU B 1 306 ? 24.068 8.633 36.164 1.00 193.57 1243 LEU B CA 1
ATOM 4541 C C . LEU B 1 306 ? 24.500 8.932 34.734 1.00 183.06 1243 LEU B C 1
ATOM 4542 O O . LEU B 1 306 ? 23.801 9.694 34.057 1.00 169.06 1243 LEU B O 1
ATOM 4547 N N . MET B 1 307 ? 25.612 8.361 34.272 1.00 177.24 1244 MET B N 1
ATOM 4548 C CA . MET B 1 307 ? 26.068 8.426 32.876 1.00 181.81 1244 MET B CA 1
ATOM 4549 C C . MET B 1 307 ? 27.591 8.411 32.818 1.00 186.97 1244 MET B C 1
ATOM 4550 O O . MET B 1 307 ? 28.247 7.779 33.646 1.00 190.36 1244 MET B O 1
#

Sequence (571 aa):
TKLHPLINQKFQSPLSKEIFFESYFSTENLPFLADFIVYEQVVVPGASHISLLLAAASLTFAATECQIEDILFPQALAIPEQGVRTVQVVLTPQNNSFSFQVISFDDSLHISDWAVHATGKLSVANAEQSLIPLEEIQARCSQKIDSAEIYQHLWDRQIHLGQSFRWIEQVWLGEGEVLCQMKVPKTILNTTKYQLHPTLVDSCFQSIIALVLDQSGNKNETFVPFSIDKFTFYNSSDNDLLWCYTCGSKDKQSGEKFKADIQLFDQHGQLVAQVIGFEGRKANPKILLMTKLHPLINQKFQSPLSKEIFFESYFSTENLPFLADFIVYEQVVVPGASHISLLLAAASLTFAATECQIEDILFPQALAIPEQGVRTVQVVLTPQNNSFSFQVISFDDSLSDWAVHATGKLSVANAEPLEEIQARCSQKIDSAEIYQHLWDRQIHLGQSFRWIEQVWLGEGEVLCQMKVPKTILNTTKYQLHPTLVDSCFQSIIALVLDNKNETFVPFSIDKFTFYNSSDNDLLWCYTCGSKDKQSGEKFKADIQLFDQHGQLVAQVIGFEGRKANPKILLM